Protein AF-A0A0M0JZK8-F1 (afdb_monomer_lite)

pLDDT: mean 79.36, std 15.44, range [28.55, 97.31]

Sequence (449 aa):
MNFSGQFYKYKGETHLQAVLRRIGLAFVSSPLVERERVICNETRLMEYIEAFEASEKGQASRGIVLLADELNQIGSPLDEESSNFLKAEFLDKAKRYLVFTSHVFMDVEGEAELDKNLAPKRAMPSVRGVHLARLPVCTDVETLRKTWQPKSNALTRCEVALYGGIPGLIRASLEGSFNIRHRYERGNVVIAPREAVGLLEAFVRALRTGDVSSSLFRFFMFSSAFNVGVETKLQWPVCYIAPILDCPPFFKVHAIYSFDQIVVQPLIAHAKDVSSGKAWEIVVRAGILINALDASLNSGVRGPFGIAQNLERPAGKLRVVHFTLPEEVRTIEVALERVKLALSGLGRHVLMVVSFSYGNFPELDGILWLQCGSVCRKFGYQAKMRKGYPGTQPPSELDDCFLVRGDAPSKASYQQGWKYMSRDEVKELLGFSLESLIPSQWPEAPGST

Radius of gyration: 27.03 Å; chains: 1; bounding box: 68×50×81 Å

Foldseek 3Di:
DDDDDQQADDVPGALQQSVQLVLQLVVDPDPPPPSVPRGGDLVVSLVVVVVLQVVCVVPPRQAAEAEEEASCNSPVAHDPVNLVSCCVRAPVDPSHYYHYDHLEDHDSVPPVPPPPPDDDDDDDPDPDDDDFAAADADQPLVVLCVVCVDPDSQFASLLCQQFLRRSVSSVCVVVVVDDLLVSLVVNPDDDDLVCQLVLLLVVLVLQFAQADDPSCPSVQSQWGWDCDPPGIGTAHRNNSVFVVCVPPSNCVQQVEPGSCVQAVVQSVVCSRPRPFLVSQLSLLLLLQVSQLSNVQQDPQRLGAVSQNHPDPDDGNPAHEYEEEDEQVDQDPVSVVVVVVVVVVPPDQHYWYWYAYPNPPNQAARTKIWTGHHPDTAIEGEHEGEPDEDRPDAHDPVHPAYEYDYQHYDLDDPPRPGYHYDDLVSSCSSSRPNSSSSRDPGHHDDRPPD

Organism: NCBI:txid1460289

Structure (mmCIF, N/CA/C/O backbone):
data_AF-A0A0M0JZK8-F1
#
_entry.id   AF-A0A0M0JZK8-F1
#
loop_
_atom_site.group_PDB
_atom_site.id
_atom_site.type_symbol
_atom_site.label_atom_id
_atom_site.label_alt_id
_atom_site.label_comp_id
_atom_site.label_asym_id
_atom_site.label_entity_id
_atom_site.label_seq_id
_atom_site.pdbx_PDB_ins_code
_atom_site.Cartn_x
_atom_site.Cartn_y
_atom_site.Cartn_z
_atom_site.occupancy
_atom_site.B_iso_or_equiv
_atom_site.auth_seq_id
_atom_site.auth_comp_id
_atom_site.auth_asym_id
_atom_site.auth_atom_id
_atom_site.pdbx_PDB_model_num
ATOM 1 N N . MET A 1 1 ? -25.855 5.897 28.699 1.00 45.22 1 MET A N 1
ATOM 2 C CA . MET A 1 1 ? -25.417 7.229 29.192 1.00 45.22 1 MET A CA 1
ATOM 3 C C . MET A 1 1 ? -24.500 7.839 28.145 1.00 45.22 1 MET A C 1
ATOM 5 O O . MET A 1 1 ? -23.650 7.102 27.687 1.00 45.22 1 MET A O 1
ATOM 9 N N . ASN A 1 2 ? -24.682 9.091 27.708 1.00 28.55 2 ASN A N 1
ATOM 10 C CA . ASN A 1 2 ? -23.875 9.693 26.631 1.00 28.55 2 ASN A CA 1
ATOM 11 C C . ASN A 1 2 ? -22.762 10.580 27.224 1.00 28.55 2 ASN A C 1
ATOM 13 O O . ASN A 1 2 ? -23.064 11.464 28.025 1.00 28.55 2 ASN A O 1
ATOM 17 N N . PHE A 1 3 ? -21.498 10.341 26.867 1.00 45.00 3 PHE A N 1
ATOM 18 C CA . PHE A 1 3 ? -20.334 11.005 27.469 1.00 45.00 3 PHE A CA 1
ATOM 19 C C . PHE A 1 3 ? -19.643 11.940 26.472 1.00 45.00 3 PHE A C 1
ATOM 21 O O . PHE A 1 3 ? -18.540 11.665 26.026 1.00 45.00 3 PHE A O 1
ATOM 28 N N . SER A 1 4 ? -20.248 13.082 26.148 1.00 36.25 4 SER A N 1
ATOM 29 C CA . SER A 1 4 ? -19.553 14.134 25.397 1.00 36.25 4 SER A CA 1
ATOM 30 C C . SER A 1 4 ? -18.754 15.019 26.366 1.00 36.25 4 SER A C 1
ATOM 32 O O . SER A 1 4 ? -19.314 15.903 27.019 1.00 36.25 4 SER A O 1
ATOM 34 N N . GLY A 1 5 ? -17.454 14.761 26.519 1.00 44.59 5 GLY A N 1
ATOM 35 C CA . GLY A 1 5 ? -16.547 15.606 27.303 1.00 44.59 5 GLY A CA 1
ATOM 36 C C . GLY A 1 5 ? -15.266 14.878 27.706 1.00 44.59 5 GLY A C 1
ATOM 37 O O . GLY A 1 5 ? -15.350 13.857 28.389 1.00 44.59 5 GLY A O 1
ATOM 38 N N . GLN A 1 6 ? -14.130 15.439 27.273 1.00 52.16 6 GLN A N 1
ATOM 39 C CA . GLN A 1 6 ? -12.736 14.991 27.426 1.00 52.16 6 GLN A CA 1
ATOM 40 C C . GLN A 1 6 ? -12.522 13.979 28.572 1.00 52.16 6 GLN A C 1
ATOM 42 O O . GLN A 1 6 ? -12.654 14.301 29.753 1.00 52.16 6 GLN A O 1
ATOM 47 N N . PHE A 1 7 ? -12.200 12.742 28.206 1.00 63.59 7 PHE A N 1
ATOM 48 C CA . PHE A 1 7 ? -11.999 11.584 29.067 1.00 63.59 7 PHE A CA 1
ATOM 49 C C . PHE A 1 7 ? -10.514 11.478 29.466 1.00 63.59 7 PHE A C 1
ATOM 51 O O . PHE A 1 7 ? -9.796 10.599 29.010 1.00 63.59 7 PHE A O 1
ATOM 58 N N . TYR A 1 8 ? -10.023 12.387 30.314 1.00 66.50 8 TYR A N 1
ATOM 59 C CA . TYR A 1 8 ? -8.610 12.419 30.719 1.00 66.50 8 TYR A CA 1
ATOM 60 C C . TYR A 1 8 ? -8.366 11.907 32.147 1.00 66.50 8 TYR A C 1
ATOM 62 O O . TYR A 1 8 ? -9.187 12.056 33.061 1.00 66.50 8 TYR A O 1
ATOM 70 N N . LYS A 1 9 ? -7.183 11.315 32.319 1.00 75.19 9 LYS A N 1
ATOM 71 C CA . LYS A 1 9 ? -6.598 10.860 33.584 1.00 75.19 9 LYS A CA 1
ATOM 72 C C . LYS A 1 9 ? -6.034 12.046 34.381 1.00 75.19 9 LYS A C 1
ATOM 74 O O . LYS A 1 9 ? -5.334 12.885 33.811 1.00 75.19 9 LYS A O 1
ATOM 79 N N . TYR A 1 10 ? -6.293 12.119 35.688 1.00 79.88 10 TYR A N 1
ATOM 80 C CA . TYR A 1 10 ? -5.675 13.125 36.563 1.00 79.88 10 TYR A CA 1
ATOM 81 C C . TYR A 1 10 ? -4.239 12.749 36.958 1.00 79.88 10 TYR A C 1
ATOM 83 O O . TYR A 1 10 ? -3.827 11.587 36.920 1.00 79.88 10 TYR A O 1
ATOM 91 N N . LYS A 1 11 ? -3.438 13.746 37.355 1.00 76.94 11 LYS A N 1
ATOM 92 C CA . LYS A 1 11 ? -2.054 13.518 37.795 1.00 76.94 11 LYS A CA 1
ATOM 93 C C . LYS A 1 11 ? -2.043 12.651 39.061 1.00 76.94 11 LYS A C 1
ATOM 95 O O . LYS A 1 11 ? -2.595 13.052 40.078 1.00 76.94 11 LYS A O 1
ATOM 100 N N . GLY A 1 12 ? -1.376 11.497 38.995 1.00 79.81 12 GLY A N 1
ATOM 101 C CA . GLY A 1 12 ? -1.278 10.537 40.104 1.00 79.81 12 GLY A CA 1
ATOM 102 C C . GLY A 1 12 ? -2.390 9.483 40.151 1.00 79.81 12 GLY A C 1
ATOM 103 O O . GLY A 1 12 ? -2.326 8.594 40.990 1.00 79.81 12 GLY A O 1
ATOM 104 N N . GLU A 1 13 ? -3.372 9.555 39.250 1.00 82.69 13 GLU A N 1
ATOM 105 C CA . GLU A 1 13 ? -4.428 8.546 39.101 1.00 82.69 13 GLU A CA 1
ATOM 106 C C . GLU A 1 13 ? -3.883 7.288 38.387 1.00 82.69 13 GLU A C 1
ATOM 108 O O . GLU A 1 13 ? -2.939 7.390 37.601 1.00 82.69 13 GLU A O 1
ATOM 113 N N . THR A 1 14 ? -4.444 6.097 38.615 1.00 84.50 14 THR A N 1
ATOM 114 C CA . THR A 1 14 ? -4.239 4.915 37.740 1.00 84.50 14 THR A CA 1
ATOM 115 C C . THR A 1 14 ? -5.230 4.931 36.565 1.00 84.50 14 THR A C 1
ATOM 117 O O . THR A 1 14 ? -6.126 5.775 36.535 1.00 84.50 14 THR A O 1
ATOM 120 N N . HIS A 1 15 ? -5.102 4.061 35.550 1.00 81.94 15 HIS A N 1
ATOM 121 C CA . HIS A 1 15 ? -6.149 4.005 34.511 1.00 81.94 15 HIS A CA 1
ATOM 122 C C . HIS A 1 15 ? -7.471 3.497 35.095 1.00 81.94 15 HIS A C 1
ATOM 124 O O . HIS A 1 15 ? -8.512 4.093 34.814 1.00 81.94 15 HIS A O 1
ATOM 130 N N . LEU A 1 16 ? -7.426 2.493 35.982 1.00 85.88 16 LEU A N 1
ATOM 131 C CA . LEU A 1 16 ? -8.628 1.945 36.611 1.00 85.88 16 LEU A CA 1
ATOM 132 C C . LEU A 1 16 ? -9.360 3.018 37.421 1.00 85.88 16 LEU A C 1
ATOM 134 O O . LEU A 1 16 ? -10.568 3.181 37.282 1.00 85.88 16 LEU A O 1
ATOM 138 N N . GLN A 1 17 ? -8.635 3.810 38.214 1.00 86.56 17 GLN A N 1
ATOM 139 C CA . GLN A 1 17 ? -9.231 4.915 38.968 1.00 86.56 17 GLN A CA 1
ATOM 140 C C . GLN A 1 17 ? -9.914 5.937 38.046 1.00 86.56 17 GLN A C 1
ATOM 142 O O . GLN A 1 17 ? -11.035 6.355 38.339 1.00 86.56 17 GLN A O 1
ATOM 147 N N . ALA A 1 18 ? -9.304 6.267 36.902 1.00 82.88 18 ALA A N 1
ATOM 148 C CA . ALA A 1 18 ? -9.900 7.170 35.916 1.00 82.88 18 ALA A CA 1
ATOM 149 C C . ALA A 1 18 ? -11.181 6.590 35.291 1.00 82.88 18 ALA A C 1
ATOM 151 O O . ALA A 1 18 ? -12.174 7.310 35.142 1.00 82.88 18 ALA A O 1
ATOM 152 N N . VAL A 1 19 ? -11.186 5.288 34.971 1.00 85.12 19 VAL A N 1
ATOM 153 C CA . VAL A 1 19 ? -12.375 4.560 34.493 1.00 85.12 19 VAL A CA 1
ATOM 154 C C . VAL A 1 19 ? -13.480 4.599 35.552 1.00 85.12 19 VAL A C 1
ATOM 156 O O . VAL A 1 19 ? -14.581 5.080 35.275 1.00 85.12 19 VAL A O 1
ATOM 159 N N . LEU A 1 20 ? -13.184 4.158 36.778 1.00 88.00 20 LEU A N 1
ATOM 160 C CA . LEU A 1 20 ? -14.137 4.084 37.888 1.00 88.00 20 LEU A CA 1
ATOM 161 C C . LEU A 1 20 ? -14.731 5.453 38.218 1.00 88.00 20 LEU A C 1
ATOM 163 O O . LEU A 1 20 ? -15.950 5.590 38.316 1.00 88.00 20 LEU A O 1
ATOM 167 N N . ARG A 1 21 ? -13.891 6.489 38.335 1.00 83.56 21 ARG A N 1
ATOM 168 C CA . ARG A 1 21 ? -14.334 7.868 38.568 1.00 83.56 21 ARG A CA 1
ATOM 169 C C . ARG A 1 21 ? -15.311 8.320 37.493 1.00 83.56 21 ARG A C 1
ATOM 171 O O . ARG A 1 21 ? -16.321 8.943 37.817 1.00 83.56 21 ARG A O 1
ATOM 178 N N . ARG A 1 22 ? -15.042 8.025 36.218 1.00 78.19 22 ARG A N 1
ATOM 179 C CA . ARG A 1 22 ? -15.915 8.467 35.126 1.00 78.19 22 ARG A CA 1
ATOM 180 C C . ARG A 1 22 ? -17.259 7.753 35.130 1.00 78.19 22 ARG A C 1
ATOM 182 O O . ARG A 1 22 ? -18.277 8.419 34.941 1.00 78.19 22 ARG A O 1
ATOM 189 N N . ILE A 1 23 ? -17.267 6.442 35.367 1.00 82.50 23 ILE A N 1
ATOM 190 C CA . ILE A 1 23 ? -18.515 5.687 35.492 1.00 82.50 23 ILE A CA 1
ATOM 191 C C . ILE A 1 23 ? -19.296 6.210 36.706 1.00 82.50 23 ILE A C 1
ATOM 193 O O . ILE A 1 23 ? -20.467 6.553 36.575 1.00 82.50 23 ILE A O 1
ATOM 19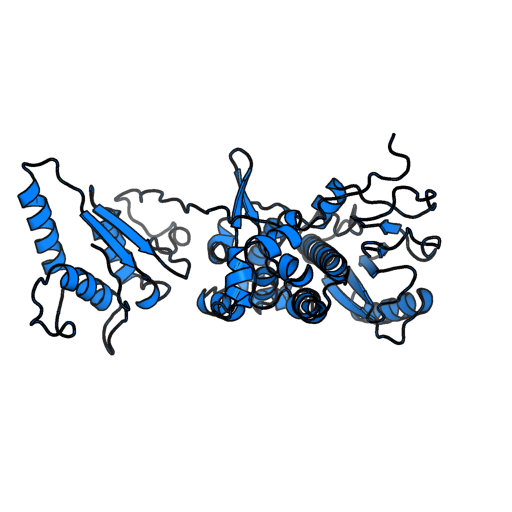7 N N . GLY A 1 24 ? -18.632 6.378 37.854 1.00 79.69 24 GLY A N 1
ATOM 198 C CA . GLY A 1 24 ? -19.226 6.934 39.070 1.00 79.69 24 GLY A CA 1
ATOM 199 C C . GLY A 1 24 ? -19.838 8.322 38.862 1.00 79.69 24 GLY A C 1
ATOM 200 O O . GLY A 1 24 ? -20.967 8.561 39.282 1.00 79.69 24 GLY A O 1
ATOM 201 N N . LEU A 1 25 ? -19.153 9.218 38.142 1.00 76.69 25 LEU A N 1
ATOM 202 C CA . LEU A 1 25 ? -19.659 10.554 37.790 1.00 76.69 25 LEU A CA 1
ATOM 203 C C . LEU A 1 25 ? -20.981 10.519 37.013 1.00 76.69 25 LEU A C 1
ATOM 205 O O . LEU A 1 25 ? -21.751 11.471 37.104 1.00 76.69 25 LEU A O 1
ATOM 209 N N . ALA A 1 26 ? -21.263 9.451 36.264 1.00 72.69 26 ALA A N 1
ATOM 210 C CA . ALA A 1 26 ? -22.517 9.317 35.528 1.00 72.69 26 ALA A CA 1
ATOM 211 C C . ALA A 1 26 ? -23.730 9.072 36.442 1.00 72.69 26 ALA A C 1
ATOM 213 O O . ALA A 1 26 ? -24.864 9.323 36.037 1.00 72.69 26 ALA A O 1
ATOM 214 N N . PHE A 1 27 ? -23.489 8.619 37.674 1.00 72.62 27 PHE A N 1
ATOM 215 C CA . PHE A 1 27 ? -24.512 8.382 38.693 1.00 72.62 27 PHE A CA 1
ATOM 216 C C . PHE A 1 27 ? -24.682 9.558 39.665 1.00 72.62 27 PHE A C 1
ATOM 218 O O . PHE A 1 27 ? -25.606 9.563 40.477 1.00 72.62 27 PHE A O 1
ATOM 225 N N . VAL A 1 28 ? -23.817 10.575 39.595 1.00 70.62 28 VAL A N 1
ATOM 226 C CA . VAL A 1 28 ? -23.897 11.753 40.466 1.00 70.62 28 VAL A CA 1
ATOM 227 C C . VAL A 1 28 ? -24.731 12.836 39.780 1.00 70.62 28 VAL A C 1
ATOM 229 O O . VAL A 1 28 ? -24.235 13.611 38.968 1.00 70.62 28 VAL A O 1
ATOM 232 N N . SER A 1 29 ? -26.012 12.924 40.137 1.00 57.84 29 SER A N 1
ATOM 233 C CA . SER A 1 29 ? -26.971 13.894 39.577 1.00 57.84 29 SER A CA 1
ATOM 234 C C . SER A 1 29 ? -26.755 15.349 40.025 1.00 57.84 29 SER A C 1
ATOM 236 O O . SER A 1 29 ? -27.529 16.226 39.645 1.00 57.84 29 SER A O 1
ATOM 238 N N . SER A 1 30 ? -25.760 15.627 40.875 1.00 55.44 30 SER A N 1
ATOM 239 C CA . SER A 1 30 ? -25.646 16.919 41.557 1.00 55.44 30 SER A CA 1
ATOM 240 C C . SER A 1 30 ? -24.663 17.875 40.868 1.00 55.44 30 SER A C 1
ATOM 242 O O . SER A 1 30 ? -23.483 17.539 40.742 1.00 55.44 30 SER A O 1
ATOM 244 N N . PRO A 1 31 ? -25.090 19.101 40.504 1.00 52.25 31 PRO A N 1
ATOM 245 C CA . PRO A 1 31 ? -24.206 20.142 39.974 1.00 52.25 31 PRO A CA 1
ATOM 246 C C . PRO A 1 31 ? -23.226 20.715 41.017 1.00 52.25 31 PRO A C 1
ATOM 248 O O . PRO A 1 31 ? -22.371 21.518 40.657 1.00 52.25 31 PRO A O 1
ATOM 251 N N . LEU A 1 32 ? -23.343 20.320 42.293 1.00 50.84 32 LEU A N 1
ATOM 252 C CA . LEU A 1 32 ? -22.551 20.849 43.413 1.00 50.84 32 LEU A CA 1
ATOM 253 C C . LEU A 1 32 ? -21.330 20.000 43.781 1.00 50.84 32 LEU A C 1
ATOM 255 O O . LEU A 1 32 ? -20.497 20.442 44.569 1.00 50.84 32 LEU A O 1
ATOM 259 N N . VAL A 1 33 ? -21.210 18.785 43.243 1.00 54.84 33 VAL A N 1
ATOM 260 C CA . VAL A 1 33 ? -19.978 18.015 43.412 1.00 54.84 33 VAL A CA 1
ATOM 261 C C . VAL A 1 33 ? -19.000 18.548 42.379 1.00 54.84 33 VAL A C 1
ATOM 263 O O . VAL A 1 33 ? -19.221 18.377 41.179 1.00 54.84 33 VAL A O 1
ATOM 266 N N . GLU A 1 34 ? -17.934 19.214 42.835 1.00 55.66 34 GLU A N 1
ATOM 267 C CA . GLU A 1 34 ? -16.762 19.470 41.996 1.00 55.66 34 GLU A CA 1
ATOM 268 C C . GLU A 1 34 ? -16.437 18.149 41.293 1.00 55.66 34 GLU A C 1
ATOM 270 O O . GLU A 1 34 ? -16.088 17.166 41.949 1.00 55.66 34 GLU A O 1
ATOM 275 N N . ARG A 1 35 ? -16.620 18.095 39.965 1.00 56.94 35 ARG A N 1
ATOM 276 C CA . ARG A 1 35 ? -16.458 16.869 39.154 1.00 56.94 35 ARG A CA 1
ATOM 277 C C . ARG A 1 35 ? -15.088 16.200 39.364 1.00 56.94 35 ARG A C 1
ATOM 279 O O . ARG A 1 35 ? -14.911 15.030 39.042 1.00 56.94 35 ARG A O 1
ATOM 286 N N . GLU A 1 36 ? -14.154 16.947 39.939 1.00 55.34 36 GLU A N 1
ATOM 287 C CA . GLU A 1 36 ? -12.785 16.592 40.289 1.00 55.34 36 GLU A CA 1
ATOM 288 C C . GLU A 1 36 ? -12.649 15.798 41.608 1.00 55.34 36 GLU A C 1
ATOM 290 O O . GLU A 1 36 ? -11.583 15.247 41.860 1.00 55.34 36 GLU A O 1
ATOM 295 N N . ARG A 1 37 ? -13.700 15.678 42.440 1.00 60.38 37 ARG A N 1
ATOM 296 C CA . ARG A 1 37 ? -13.640 15.023 43.770 1.00 60.38 37 ARG A CA 1
ATOM 297 C C . ARG A 1 37 ? -14.379 13.690 43.897 1.00 60.38 37 ARG A C 1
ATOM 299 O O . ARG A 1 37 ? -14.467 13.147 44.999 1.00 60.38 37 ARG A O 1
ATOM 306 N N . VAL A 1 38 ? -14.930 13.145 42.813 1.00 65.75 38 VAL A N 1
ATOM 307 C CA . VAL A 1 38 ? -15.595 11.834 42.879 1.00 65.75 38 VAL A CA 1
ATOM 308 C C . VAL A 1 38 ? -14.542 10.737 43.008 1.00 65.75 38 VAL A C 1
ATOM 310 O O . VAL A 1 38 ? -13.909 10.348 42.032 1.00 65.75 38 VAL A O 1
ATOM 313 N N . ILE A 1 39 ? -14.367 10.232 44.229 1.00 70.12 39 ILE A N 1
ATOM 314 C CA . ILE A 1 39 ? -13.590 9.022 44.499 1.00 70.12 39 ILE A CA 1
ATOM 315 C C . ILE A 1 39 ? -14.549 7.841 44.391 1.00 70.12 39 ILE A C 1
ATOM 317 O O . ILE A 1 39 ? -15.438 7.664 45.225 1.00 70.12 39 ILE A O 1
ATOM 321 N N . CYS A 1 40 ? -14.374 7.045 43.342 1.00 76.56 40 CYS A N 1
ATOM 322 C CA . CYS A 1 40 ? -15.145 5.836 43.108 1.00 76.56 40 CYS A CA 1
ATOM 323 C C . CYS A 1 40 ? -14.206 4.635 43.234 1.00 76.56 40 CYS A C 1
ATOM 325 O O . CYS A 1 40 ? -13.173 4.595 42.568 1.00 76.56 40 CYS A O 1
ATOM 327 N N . ASN A 1 41 ? -14.540 3.691 44.113 1.00 83.81 41 ASN A N 1
ATOM 328 C CA . ASN A 1 41 ? -13.868 2.397 44.166 1.00 83.81 41 ASN A CA 1
ATOM 329 C C . ASN A 1 41 ? -14.749 1.343 43.485 1.00 83.81 41 ASN A C 1
ATOM 331 O O . ASN A 1 41 ? -15.968 1.503 43.400 1.00 83.81 41 ASN A O 1
ATOM 335 N N . GLU A 1 42 ? -14.112 0.288 42.990 1.00 86.88 42 GLU A N 1
ATOM 336 C CA . GLU A 1 42 ? -14.764 -0.777 42.229 1.00 86.88 42 GLU A CA 1
ATOM 337 C C . GLU A 1 42 ? -15.937 -1.393 42.994 1.00 86.88 42 GLU A C 1
ATOM 339 O O . GLU A 1 42 ? -17.054 -1.426 42.486 1.00 86.88 42 GLU A O 1
ATOM 344 N N . THR A 1 43 ? -15.716 -1.779 44.253 1.00 85.75 43 THR A N 1
ATOM 345 C CA . THR A 1 43 ? -16.731 -2.430 45.090 1.00 85.75 43 THR A CA 1
ATOM 346 C C . THR A 1 43 ? -18.010 -1.604 45.199 1.00 85.75 43 THR A C 1
ATOM 348 O O . THR A 1 43 ? -19.088 -2.116 44.915 1.00 85.75 43 THR A O 1
ATOM 351 N N . ARG A 1 44 ? -17.915 -0.308 45.531 1.00 82.31 44 ARG A N 1
ATOM 352 C CA . ARG A 1 44 ? -19.102 0.554 45.661 1.00 82.31 44 ARG A CA 1
ATOM 353 C C . ARG A 1 44 ? -19.808 0.782 44.336 1.00 82.31 44 ARG A C 1
ATOM 355 O O . ARG A 1 44 ? -21.032 0.895 44.312 1.00 82.31 44 ARG A O 1
ATOM 362 N N . LEU A 1 45 ? -19.051 0.904 43.246 1.00 85.88 45 LEU A N 1
ATOM 363 C CA . LEU A 1 45 ? -19.639 1.060 41.924 1.00 85.88 45 LEU A CA 1
ATOM 364 C C . LEU A 1 45 ? -20.471 -0.172 41.564 1.00 85.88 45 LEU A C 1
ATOM 366 O O . LEU A 1 45 ? -21.607 -0.034 41.111 1.00 85.88 45 LEU A O 1
ATOM 370 N N . MET A 1 46 ? -19.923 -1.361 41.816 1.00 87.62 46 MET A N 1
ATOM 371 C CA . MET A 1 46 ? -20.607 -2.609 41.508 1.00 87.62 46 MET A CA 1
ATOM 372 C C . MET A 1 46 ? -21.806 -2.855 42.415 1.00 87.62 46 MET A C 1
ATOM 374 O O . MET A 1 46 ? -22.863 -3.197 41.897 1.00 87.62 46 MET A O 1
ATOM 378 N N . GLU A 1 47 ? -21.702 -2.574 43.716 1.00 86.25 47 GLU A N 1
ATOM 379 C CA . GLU A 1 47 ? -22.844 -2.611 44.642 1.00 86.25 47 GLU A CA 1
ATOM 380 C C . GLU A 1 47 ? -24.005 -1.739 44.143 1.00 86.25 47 GLU A C 1
ATOM 382 O O . GLU A 1 47 ? -25.162 -2.155 44.178 1.00 86.25 47 GLU A O 1
ATOM 387 N N . TYR A 1 48 ? -23.706 -0.539 43.635 1.00 82.94 48 TYR A N 1
ATOM 388 C CA . TYR A 1 48 ? -24.722 0.372 43.111 1.00 82.94 48 TYR A CA 1
ATOM 389 C C . TYR A 1 48 ? -25.374 -0.158 41.827 1.00 82.94 48 TYR A C 1
ATOM 391 O O . TYR A 1 48 ? -26.600 -0.151 41.697 1.00 82.94 48 TYR A O 1
ATOM 399 N N . ILE A 1 49 ? -24.560 -0.631 40.880 1.00 83.94 49 ILE A N 1
ATOM 400 C CA . ILE A 1 49 ? -25.026 -1.210 39.614 1.00 83.94 49 ILE A CA 1
ATOM 401 C C . ILE A 1 49 ? -25.889 -2.450 39.883 1.00 83.94 49 ILE A C 1
ATOM 403 O O . ILE A 1 49 ? -26.973 -2.579 39.321 1.00 83.94 49 ILE A O 1
ATOM 407 N N . GLU A 1 50 ? -25.459 -3.333 40.781 1.00 85.25 50 GLU A N 1
ATOM 408 C CA . GLU A 1 50 ? -26.180 -4.560 41.133 1.00 85.25 50 GLU A CA 1
ATOM 409 C C . GLU A 1 50 ? -27.473 -4.271 41.905 1.00 85.25 50 GLU A C 1
ATOM 411 O O . GLU A 1 50 ? -28.496 -4.916 41.662 1.00 85.25 50 GLU A O 1
ATOM 416 N N . ALA A 1 51 ? -27.478 -3.262 42.783 1.00 82.56 51 ALA A N 1
ATOM 417 C CA . ALA A 1 51 ? -28.696 -2.792 43.440 1.00 82.56 51 ALA A CA 1
ATOM 418 C C . ALA A 1 51 ? -29.713 -2.234 42.429 1.00 82.56 51 ALA A C 1
ATOM 420 O O . ALA A 1 51 ? -30.913 -2.486 42.561 1.00 82.56 51 ALA A O 1
ATOM 421 N N . PHE A 1 52 ? -29.243 -1.523 41.398 1.00 78.88 52 PHE A N 1
ATOM 422 C CA . PHE A 1 52 ? -30.080 -1.039 40.299 1.00 78.88 52 PHE A CA 1
ATOM 423 C C . PHE A 1 52 ? -30.646 -2.195 39.453 1.00 78.88 52 PHE A C 1
ATOM 425 O O . PHE A 1 52 ? -31.834 -2.219 39.145 1.00 78.88 52 PHE A O 1
ATOM 432 N N . GLU A 1 53 ? -29.840 -3.210 39.137 1.00 78.31 53 GLU A N 1
ATOM 433 C CA . GLU A 1 53 ? -30.319 -4.417 38.443 1.00 78.31 53 GLU A CA 1
ATOM 434 C C . GLU A 1 53 ? -31.352 -5.193 39.271 1.00 78.31 53 GLU A C 1
ATOM 436 O O . GLU A 1 53 ? -32.308 -5.751 38.727 1.00 78.31 53 GLU A O 1
ATOM 441 N N . ALA A 1 54 ? -31.164 -5.246 40.593 1.00 78.12 54 ALA A N 1
ATOM 442 C CA . ALA A 1 54 ? -32.065 -5.932 41.507 1.00 78.12 54 ALA A CA 1
ATOM 443 C C . ALA A 1 54 ? -33.410 -5.210 41.676 1.00 78.12 54 ALA A C 1
ATOM 445 O O . ALA A 1 54 ? -34.434 -5.888 41.787 1.00 78.12 54 ALA A O 1
ATOM 446 N N . SER A 1 55 ? -33.430 -3.872 41.671 1.00 73.25 55 SER A N 1
ATOM 447 C CA . SER A 1 55 ? -34.660 -3.076 41.800 1.00 73.25 55 SER A CA 1
ATOM 448 C C . SER A 1 55 ? -35.545 -3.132 40.547 1.00 73.25 55 SER A C 1
ATOM 450 O O . SER A 1 55 ? -36.766 -3.027 40.649 1.00 73.25 55 SER A O 1
ATOM 452 N N . GLU A 1 56 ? -34.957 -3.404 39.381 1.00 66.44 56 GLU A N 1
ATOM 453 C CA . GLU A 1 56 ? -35.660 -3.566 38.101 1.00 66.44 56 GLU A CA 1
ATOM 454 C C . GLU A 1 56 ? -36.236 -4.981 37.878 1.00 66.44 56 GLU A C 1
ATOM 456 O O . GLU A 1 56 ? -36.933 -5.198 36.890 1.00 66.44 56 GLU A O 1
ATOM 461 N N . LYS A 1 57 ? -36.015 -5.959 38.777 1.00 54.81 57 LYS A N 1
ATOM 462 C CA . LYS A 1 57 ? -36.400 -7.386 38.598 1.00 54.81 57 LYS A CA 1
ATOM 463 C C . LYS A 1 57 ? -37.901 -7.669 38.360 1.00 54.81 57 LYS A C 1
ATOM 465 O O . LYS A 1 57 ? -38.241 -8.807 38.044 1.00 54.81 57 LYS A O 1
ATOM 470 N N . GLY A 1 58 ? -38.787 -6.676 38.488 1.00 53.03 58 GLY A N 1
ATOM 471 C CA . GLY A 1 58 ? -40.230 -6.779 38.205 1.00 53.03 58 GLY A CA 1
ATOM 472 C C . GLY A 1 58 ? -40.683 -6.216 36.848 1.00 53.03 58 GLY A C 1
ATOM 473 O O . GLY A 1 58 ? -41.800 -6.492 36.416 1.00 53.03 58 GLY A O 1
ATOM 474 N N . GLN A 1 59 ? -39.834 -5.456 36.155 1.00 53.25 59 GLN A N 1
ATOM 475 C CA . GLN A 1 59 ? -40.024 -5.048 34.759 1.00 53.25 59 GLN A CA 1
ATOM 476 C C . GLN A 1 59 ? -39.005 -5.823 33.913 1.00 53.25 59 GLN A C 1
ATOM 478 O O . GLN A 1 59 ? -37.994 -6.277 34.437 1.00 53.25 59 GLN A O 1
ATOM 483 N N . ALA A 1 60 ? -39.272 -6.080 32.629 1.00 56.16 60 ALA A N 1
ATOM 484 C CA . ALA A 1 60 ? -38.345 -6.831 31.775 1.00 56.16 60 ALA A CA 1
ATOM 485 C C . ALA A 1 60 ? -36.941 -6.207 31.865 1.00 56.16 60 ALA A C 1
ATOM 487 O O . ALA A 1 60 ? -36.742 -5.128 31.312 1.00 56.16 60 ALA A O 1
ATOM 488 N N . SER A 1 61 ? -36.025 -6.837 32.623 1.00 59.16 61 SER A N 1
ATOM 489 C CA . SER A 1 61 ? -34.843 -6.130 33.129 1.00 59.16 61 SER A CA 1
ATOM 490 C C . SER A 1 61 ? -34.067 -5.539 31.960 1.00 59.16 61 SER A C 1
ATOM 492 O O . SER A 1 61 ? -33.574 -6.264 31.085 1.00 59.16 61 SER A O 1
ATOM 494 N N . ARG A 1 62 ? -34.041 -4.209 31.902 1.00 68.81 62 ARG A N 1
ATOM 495 C CA . ARG A 1 62 ? -33.383 -3.483 30.826 1.00 68.81 62 ARG A CA 1
ATOM 496 C C . ARG A 1 62 ? -31.890 -3.630 31.080 1.00 68.81 62 ARG A C 1
ATOM 498 O O . ARG A 1 62 ? -31.419 -3.338 32.172 1.00 68.81 62 ARG A O 1
ATOM 505 N N . GLY A 1 63 ? -31.163 -4.199 30.123 1.00 77.94 63 GLY A N 1
ATOM 506 C CA . GLY A 1 63 ? -29.724 -4.389 30.282 1.00 77.94 63 GLY A CA 1
ATOM 507 C C . GLY A 1 63 ? -28.995 -3.066 30.526 1.00 77.94 63 GLY A C 1
ATOM 508 O O . GLY A 1 63 ? -29.468 -2.002 30.123 1.00 77.94 63 GLY A O 1
ATOM 509 N N . ILE A 1 64 ? -27.837 -3.132 31.174 1.00 83.50 64 ILE A N 1
ATOM 510 C CA . ILE A 1 64 ? -26.996 -1.968 31.444 1.00 83.50 64 ILE A CA 1
ATOM 511 C C . ILE A 1 64 ? -26.033 -1.777 30.281 1.00 83.50 64 ILE A C 1
ATOM 513 O O . ILE A 1 64 ? -25.294 -2.686 29.918 1.00 83.50 64 ILE A O 1
ATOM 517 N N . VAL A 1 65 ? -26.028 -0.577 29.703 1.00 84.06 65 VAL A N 1
ATOM 518 C CA . VAL A 1 65 ? -25.128 -0.218 28.605 1.00 84.06 65 VAL A CA 1
ATOM 519 C C . VAL A 1 65 ? -24.203 0.909 29.054 1.00 84.06 65 VAL A C 1
ATOM 521 O O . VAL A 1 65 ? -24.639 2.052 29.239 1.00 84.06 65 VAL A O 1
ATOM 524 N N . LEU A 1 66 ? -22.917 0.593 29.191 1.00 86.12 66 LEU A N 1
ATOM 525 C CA . LEU A 1 66 ? -21.851 1.572 29.346 1.00 86.12 66 LEU A CA 1
ATOM 526 C C . LEU A 1 66 ? -21.453 2.070 27.955 1.00 86.12 66 LEU A C 1
ATOM 528 O O . LEU A 1 66 ? -20.930 1.302 27.154 1.00 86.12 66 LEU A O 1
ATOM 532 N N . LEU A 1 67 ? -21.721 3.345 27.658 1.00 82.62 67 LEU A N 1
ATOM 533 C CA . LEU A 1 67 ? -21.176 4.001 26.466 1.00 82.62 67 LEU A CA 1
ATOM 534 C C . LEU A 1 67 ? -19.909 4.750 26.890 1.00 82.62 67 LEU A C 1
ATOM 536 O O . LEU A 1 67 ? -19.965 5.461 27.882 1.00 82.62 67 LEU A O 1
ATOM 540 N N . ALA A 1 68 ? -18.794 4.635 26.182 1.00 79.06 68 ALA A N 1
ATOM 541 C CA . ALA A 1 68 ? -17.577 5.393 26.475 1.00 79.06 68 ALA A CA 1
ATOM 542 C C . ALA A 1 68 ? -17.050 6.059 25.201 1.00 79.06 68 ALA A C 1
ATOM 544 O O . ALA A 1 68 ? -16.641 5.383 24.264 1.00 79.06 68 ALA A O 1
ATOM 545 N N . ASP A 1 69 ? -17.071 7.386 25.150 1.00 74.12 69 ASP A N 1
ATOM 546 C CA . ASP A 1 69 ? -16.525 8.123 24.010 1.00 74.12 69 ASP A CA 1
ATOM 547 C C . ASP A 1 69 ? -15.010 8.320 24.188 1.00 74.12 69 ASP A C 1
ATOM 549 O O . ASP A 1 69 ? -14.558 8.716 25.264 1.00 74.12 69 ASP A O 1
ATOM 553 N N . GLU A 1 70 ? -14.235 8.020 23.146 1.00 73.19 70 GLU A N 1
ATOM 554 C CA . GLU A 1 70 ? -12.777 8.161 23.064 1.00 73.19 70 GLU A CA 1
ATOM 555 C C . GLU A 1 70 ? -12.007 7.510 24.224 1.00 73.19 70 GLU A C 1
ATOM 557 O O . GLU A 1 70 ? -11.116 8.111 24.828 1.00 73.19 70 GLU A O 1
ATOM 562 N N . LEU A 1 71 ? -12.315 6.245 24.521 1.00 76.38 71 LEU A N 1
ATOM 563 C CA . LEU A 1 71 ? -11.767 5.513 25.672 1.00 76.38 71 LEU A CA 1
ATOM 564 C C . LEU A 1 71 ? -10.215 5.451 25.684 1.00 76.38 71 LEU A C 1
ATOM 566 O O . LEU A 1 71 ? -9.598 5.354 26.744 1.00 76.38 71 LEU A O 1
ATOM 570 N N . ASN A 1 72 ? -9.567 5.646 24.531 1.00 68.81 72 ASN A N 1
ATOM 571 C CA . ASN A 1 72 ? -8.111 5.778 24.404 1.00 68.81 72 ASN A CA 1
ATOM 572 C C . ASN A 1 72 ? -7.498 7.021 25.064 1.00 68.81 72 ASN A C 1
ATOM 574 O O . ASN A 1 72 ? -6.276 7.101 25.175 1.00 68.81 72 ASN A O 1
ATOM 578 N N . GLN A 1 73 ? -8.299 8.013 25.460 1.00 72.00 73 GLN A N 1
ATOM 579 C CA . GLN A 1 73 ? -7.797 9.185 26.180 1.00 72.00 73 GLN A CA 1
ATOM 580 C C . GLN A 1 73 ? -7.338 8.852 27.616 1.00 72.00 73 GLN A C 1
ATOM 582 O O . GLN A 1 73 ? -6.539 9.597 28.185 1.00 72.00 73 GLN A O 1
ATOM 587 N N . ILE A 1 74 ? -7.781 7.722 28.184 1.00 68.38 74 ILE A N 1
ATOM 588 C CA . ILE A 1 74 ? -7.301 7.211 29.482 1.00 68.38 74 ILE A CA 1
ATOM 589 C C . ILE A 1 74 ? -5.898 6.609 29.348 1.00 68.38 74 ILE A C 1
ATOM 591 O O . ILE A 1 74 ? -5.061 6.766 30.236 1.00 68.38 74 ILE A O 1
ATOM 595 N N . GLY A 1 75 ? -5.664 5.923 28.231 1.00 64.44 75 GLY A N 1
ATOM 596 C CA . GLY A 1 75 ? -4.449 5.193 27.901 1.00 64.44 75 GLY A CA 1
ATOM 597 C C . GLY A 1 75 ? -4.694 4.320 26.670 1.00 64.44 75 GLY A C 1
ATOM 598 O O . GLY A 1 75 ? -5.786 3.781 26.500 1.00 64.44 75 GLY A O 1
ATOM 599 N N . SER A 1 76 ? -3.693 4.206 25.793 1.00 58.94 76 SER A N 1
ATOM 600 C CA . SER A 1 76 ? -3.732 3.300 24.641 1.00 58.94 76 SER A CA 1
ATOM 601 C C . SER A 1 76 ? -2.411 2.535 24.501 1.00 58.94 76 SER A C 1
ATOM 603 O O . SER A 1 76 ? -1.397 3.166 24.187 1.00 58.94 76 SER A O 1
ATOM 605 N N . PRO A 1 77 ? -2.409 1.199 24.661 1.00 62.03 77 PRO A N 1
ATOM 606 C CA . PRO A 1 77 ? -3.548 0.384 25.101 1.00 62.03 77 PRO A CA 1
ATOM 607 C C . PRO A 1 77 ? -3.995 0.742 26.534 1.00 62.03 77 PRO A C 1
ATOM 609 O O . PRO A 1 77 ? -3.249 1.379 27.283 1.00 62.03 77 PRO A O 1
ATOM 612 N N . LEU A 1 78 ? -5.221 0.354 26.906 1.00 69.25 78 LEU A N 1
ATOM 613 C CA . LEU A 1 78 ? -5.630 0.323 28.316 1.00 69.25 78 LEU A CA 1
ATOM 614 C C . LEU A 1 78 ? -4.668 -0.588 29.088 1.00 69.25 78 LEU A C 1
ATOM 616 O O . LEU A 1 78 ? -4.137 -1.545 28.522 1.00 69.25 78 LEU A O 1
ATOM 620 N N . ASP A 1 79 ? -4.436 -0.294 30.369 1.00 74.56 79 ASP A N 1
ATOM 621 C CA . ASP A 1 79 ? -3.654 -1.228 31.180 1.00 74.56 79 ASP A CA 1
ATOM 622 C C . ASP A 1 79 ? -4.460 -2.505 31.458 1.00 74.56 79 ASP A C 1
ATOM 624 O O . ASP A 1 79 ? -5.688 -2.545 31.322 1.00 74.56 79 ASP A O 1
ATOM 628 N N . GLU A 1 80 ? -3.740 -3.568 31.809 1.00 76.31 80 GLU A N 1
ATOM 629 C CA . GLU A 1 80 ? -4.315 -4.892 32.043 1.00 76.31 80 GLU A CA 1
ATOM 630 C C . GLU A 1 80 ? -5.408 -4.857 33.121 1.00 76.31 80 GLU A C 1
ATOM 632 O O . GLU A 1 80 ? -6.465 -5.460 32.954 1.00 76.31 80 GLU A O 1
ATOM 637 N N . GLU A 1 81 ? -5.190 -4.086 34.189 1.00 82.12 81 GLU A N 1
ATOM 638 C CA . GLU A 1 81 ? -6.135 -3.928 35.295 1.00 82.12 81 GLU A CA 1
ATOM 639 C C . GLU A 1 81 ? -7.465 -3.309 34.825 1.00 82.12 81 GLU A C 1
ATOM 641 O O . GLU A 1 81 ? -8.535 -3.868 35.072 1.00 82.12 81 GLU A O 1
ATOM 646 N N . SER A 1 82 ? -7.419 -2.209 34.065 1.00 82.81 82 SER A N 1
ATOM 647 C CA . SER A 1 82 ? -8.625 -1.560 33.530 1.00 82.81 82 SER A CA 1
ATOM 648 C C . SER A 1 82 ? -9.336 -2.417 32.487 1.00 82.81 82 SER A C 1
ATOM 650 O O . SER A 1 82 ? -10.567 -2.451 32.444 1.00 82.81 82 SER A O 1
ATOM 652 N N . SER A 1 83 ? -8.567 -3.101 31.635 1.00 78.50 83 SER A N 1
ATOM 653 C CA . SER A 1 83 ? -9.097 -4.035 30.639 1.00 78.50 83 SER A CA 1
ATOM 654 C C . SER A 1 83 ? -9.844 -5.183 31.323 1.00 78.50 83 SER A C 1
ATOM 656 O O . SER A 1 83 ? -10.989 -5.465 30.967 1.00 78.50 83 SER A O 1
ATOM 658 N N . ASN A 1 84 ? -9.252 -5.790 32.354 1.00 81.94 84 ASN A N 1
ATOM 659 C CA . ASN A 1 84 ? -9.864 -6.884 33.104 1.00 81.94 84 ASN A CA 1
ATOM 660 C C . ASN A 1 84 ? -11.120 -6.443 33.862 1.00 81.94 84 ASN A C 1
ATOM 662 O O . ASN A 1 84 ? -12.117 -7.162 33.825 1.00 81.94 84 ASN A O 1
ATOM 666 N N . PHE A 1 85 ? -11.120 -5.250 34.464 1.00 87.44 85 PHE A N 1
ATOM 667 C CA . PHE A 1 85 ? -12.320 -4.680 35.082 1.00 87.44 85 PHE A CA 1
ATOM 668 C C . PHE A 1 85 ? -13.465 -4.522 34.065 1.00 87.44 85 PHE A C 1
ATOM 670 O O . PHE A 1 85 ? -14.565 -5.032 34.280 1.00 87.44 85 PHE A O 1
ATOM 677 N N . LEU A 1 86 ? -13.217 -3.870 32.920 1.00 86.62 86 LEU A N 1
ATOM 678 C CA . LEU A 1 86 ? -14.243 -3.660 31.890 1.00 86.62 86 LEU A CA 1
ATOM 679 C C . LEU A 1 86 ? -14.782 -4.984 31.324 1.00 86.62 86 LEU A C 1
ATOM 681 O O . LEU A 1 86 ? -15.984 -5.089 31.063 1.00 86.62 86 LEU A O 1
ATOM 685 N N . LYS A 1 87 ? -13.923 -6.002 31.172 1.00 80.31 87 LYS A N 1
ATOM 686 C CA . LYS A 1 87 ? -14.347 -7.357 30.790 1.00 80.31 87 LYS A CA 1
ATOM 687 C C . LYS A 1 87 ? -15.267 -7.970 31.834 1.00 80.31 87 LYS A C 1
ATOM 689 O O . LYS A 1 87 ? -16.431 -8.238 31.540 1.00 80.31 87 LYS A O 1
ATOM 694 N N . ALA A 1 88 ? -14.745 -8.153 33.044 1.00 84.12 88 ALA A N 1
ATOM 695 C CA . ALA A 1 88 ? -15.410 -8.895 34.103 1.00 84.12 88 ALA A CA 1
ATOM 696 C C . ALA A 1 88 ? -16.755 -8.258 34.472 1.00 84.12 88 ALA A C 1
ATOM 698 O O . ALA A 1 88 ? -17.749 -8.959 34.668 1.00 84.12 88 ALA A O 1
ATOM 699 N N . GLU A 1 89 ? -16.806 -6.925 34.506 1.00 86.94 89 GLU A N 1
ATOM 700 C CA . GLU A 1 89 ? -17.954 -6.208 35.045 1.00 86.94 89 GLU A CA 1
ATOM 701 C C . GLU A 1 89 ? -18.980 -5.761 34.007 1.00 86.94 89 GLU A C 1
ATOM 703 O O . GLU A 1 89 ? -20.154 -5.636 34.358 1.00 86.94 89 GLU A O 1
ATOM 708 N N . PHE A 1 90 ? -18.597 -5.554 32.743 1.00 85.38 90 PHE A N 1
ATOM 709 C CA . PHE A 1 90 ? -19.520 -5.058 31.710 1.00 85.38 90 PHE A CA 1
ATOM 710 C C . PHE A 1 90 ? -19.682 -5.969 30.501 1.00 85.38 90 PHE A C 1
ATOM 712 O O . PHE A 1 90 ? -20.695 -5.855 29.815 1.00 85.38 90 PHE A O 1
ATOM 719 N N . LEU A 1 91 ? -18.724 -6.849 30.221 1.00 81.00 91 LEU A N 1
ATOM 720 C CA . LEU A 1 91 ? -18.769 -7.706 29.040 1.00 81.00 91 LEU A CA 1
ATOM 721 C C . LEU A 1 91 ? -19.108 -9.169 29.375 1.00 81.00 91 LEU A C 1
ATOM 723 O O . LEU A 1 91 ? -19.810 -9.817 28.595 1.00 81.00 91 LEU A O 1
ATOM 727 N N . ASP A 1 92 ? -18.634 -9.693 30.507 1.00 81.19 92 ASP A N 1
ATOM 728 C CA . ASP A 1 92 ? -18.784 -11.108 30.889 1.00 81.19 92 ASP A CA 1
ATOM 729 C C . ASP A 1 92 ? -20.029 -11.376 31.756 1.00 81.19 92 ASP A C 1
ATOM 731 O O . ASP A 1 92 ? -20.449 -12.523 31.927 1.00 81.19 92 ASP A O 1
ATOM 735 N N . LYS A 1 93 ? -20.670 -10.319 32.271 1.00 83.06 93 LYS A N 1
ATOM 736 C CA . LYS A 1 93 ? -21.933 -10.396 33.017 1.00 83.06 93 LYS A CA 1
ATOM 737 C C . LYS A 1 93 ? -23.135 -10.285 32.073 1.00 83.06 93 LYS A C 1
ATOM 739 O O . LYS A 1 93 ? -23.208 -9.415 31.206 1.00 83.06 93 LYS A O 1
ATOM 744 N N . ALA A 1 94 ? -24.118 -11.167 32.261 1.00 80.75 94 ALA A N 1
ATOM 745 C CA . ALA A 1 94 ? -25.329 -11.182 31.445 1.00 80.75 94 ALA A CA 1
ATOM 746 C C . ALA A 1 94 ? -26.087 -9.847 31.532 1.00 80.75 94 ALA A C 1
ATOM 748 O O . ALA A 1 94 ? -26.214 -9.267 32.606 1.00 80.75 94 ALA A O 1
ATOM 749 N N . LYS A 1 95 ? -26.646 -9.401 30.399 1.00 80.75 95 LYS A N 1
ATOM 750 C CA . LYS A 1 95 ? -27.386 -8.132 30.265 1.00 80.75 95 LYS A CA 1
ATOM 751 C C . LYS A 1 95 ? -26.558 -6.877 30.559 1.00 80.75 95 LYS A C 1
ATOM 753 O O . LYS A 1 95 ? -27.145 -5.816 30.758 1.00 80.75 95 LYS A O 1
ATOM 758 N N . ARG A 1 96 ? -25.231 -6.968 30.527 1.00 85.06 96 ARG A N 1
ATOM 759 C CA . ARG A 1 96 ? -24.345 -5.809 30.515 1.00 85.06 96 ARG A CA 1
ATOM 760 C C . ARG A 1 96 ? -23.663 -5.693 29.158 1.00 85.06 96 ARG A C 1
ATOM 762 O O . ARG A 1 96 ? -23.427 -6.692 28.483 1.00 85.06 96 ARG A O 1
ATOM 769 N N . TYR A 1 97 ? -23.437 -4.457 28.737 1.00 84.25 97 TYR A N 1
ATOM 770 C CA . TYR A 1 97 ? -22.864 -4.131 27.442 1.00 84.25 97 TYR A CA 1
ATOM 771 C C . TYR A 1 97 ? -21.887 -2.972 27.596 1.00 84.25 97 TYR A C 1
ATOM 773 O O . TYR A 1 97 ? -22.191 -1.977 28.257 1.00 84.25 97 TYR A O 1
ATOM 781 N N . LEU A 1 98 ? -20.747 -3.074 26.922 1.00 84.50 98 LEU A N 1
ATOM 782 C CA . LEU A 1 98 ? -19.798 -1.984 26.742 1.00 84.50 98 LEU A CA 1
ATOM 783 C C . LEU A 1 98 ? -19.799 -1.583 25.266 1.00 84.50 98 LEU A C 1
ATOM 785 O O . LEU A 1 98 ? -19.515 -2.396 24.390 1.00 84.50 98 LEU A O 1
ATOM 789 N N . VAL A 1 99 ? -20.104 -0.320 24.998 1.00 83.62 99 VAL A N 1
ATOM 790 C CA . VAL A 1 99 ? -19.954 0.305 23.684 1.00 83.62 99 VAL A CA 1
ATOM 791 C C . VAL A 1 99 ? -18.968 1.435 23.864 1.00 83.62 99 VAL A C 1
ATOM 793 O O . VAL A 1 99 ? -19.162 2.291 24.719 1.00 83.62 99 VAL A O 1
ATOM 796 N N . PHE A 1 100 ? -17.916 1.477 23.066 1.00 80.31 100 PHE A N 1
ATOM 797 C CA . PHE A 1 100 ? -16.989 2.592 23.126 1.00 80.31 100 PHE A CA 1
ATOM 798 C C . PHE A 1 100 ? -16.577 3.042 21.735 1.00 80.31 100 PHE A C 1
ATOM 800 O O . PHE A 1 100 ? -16.635 2.275 20.774 1.00 80.31 100 PHE A O 1
ATOM 807 N N . THR A 1 101 ? -16.166 4.299 21.635 1.00 75.44 101 THR A N 1
ATOM 808 C CA . THR A 1 101 ? -15.485 4.831 20.459 1.00 75.44 101 THR A CA 1
ATOM 809 C C . THR A 1 101 ? -14.003 4.982 20.792 1.00 75.44 101 THR A C 1
ATOM 811 O O . THR A 1 101 ? -13.603 5.191 21.943 1.00 75.44 101 THR A O 1
ATOM 814 N N . SER A 1 102 ? -13.156 4.839 19.780 1.00 68.94 102 SER A N 1
ATOM 815 C CA . SER A 1 102 ? -11.731 5.089 19.915 1.00 68.94 102 SER A CA 1
ATOM 816 C C . SER A 1 102 ? -11.127 5.481 18.575 1.00 68.94 102 SER A C 1
ATOM 818 O O . SER A 1 102 ? -11.573 5.023 17.523 1.00 68.94 102 SER A O 1
ATOM 820 N N . HIS A 1 103 ? -10.091 6.318 18.619 1.00 60.75 103 HIS A N 1
ATOM 821 C CA . HIS A 1 103 ? -9.296 6.695 17.442 1.00 60.75 103 HIS A CA 1
ATOM 822 C C . HIS A 1 103 ? -8.116 5.751 17.181 1.00 60.75 103 HIS A C 1
ATOM 824 O O . HIS A 1 103 ? -7.395 5.903 16.192 1.00 60.75 103 HIS A O 1
ATOM 830 N N . VAL A 1 104 ? -7.913 4.783 18.070 1.00 57.28 104 VAL A N 1
ATOM 831 C CA . VAL A 1 104 ? -6.858 3.771 18.029 1.00 57.28 104 VAL A CA 1
ATOM 832 C C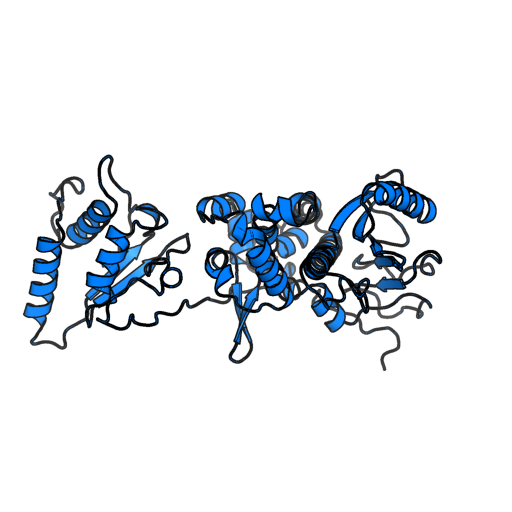 . VAL A 1 104 ? -7.494 2.405 18.226 1.00 57.28 104 VAL A C 1
ATOM 834 O O . VAL A 1 104 ? -8.545 2.285 18.853 1.00 57.28 104 VAL A O 1
ATOM 837 N N . PHE A 1 105 ? -6.899 1.369 17.642 1.00 57.12 105 PHE A N 1
ATOM 838 C CA . PHE A 1 105 ? -7.389 0.022 17.891 1.00 57.12 105 PHE A CA 1
ATOM 839 C C . PHE A 1 105 ? -7.167 -0.300 19.367 1.00 57.12 105 PHE A C 1
ATOM 841 O O . PHE A 1 105 ? -6.033 -0.293 19.841 1.00 57.12 105 PHE A O 1
ATOM 848 N N . MET A 1 106 ? -8.251 -0.544 20.092 1.00 56.19 106 MET A N 1
ATOM 849 C CA . MET A 1 106 ? -8.175 -0.968 21.477 1.00 56.19 106 MET A CA 1
ATOM 850 C C . MET A 1 106 ? -8.685 -2.383 21.565 1.00 56.19 106 MET A C 1
ATOM 852 O O . MET A 1 106 ? -9.884 -2.634 21.434 1.00 56.19 106 MET A O 1
ATOM 856 N N . ASP A 1 107 ? -7.749 -3.294 21.784 1.00 54.19 107 ASP A N 1
ATOM 857 C CA . ASP A 1 107 ? -8.101 -4.641 22.161 1.00 54.19 107 ASP A CA 1
ATOM 858 C C . ASP A 1 107 ? -8.540 -4.623 23.625 1.00 54.19 107 ASP A C 1
ATOM 860 O O . ASP A 1 107 ? -7.721 -4.578 24.545 1.00 54.19 107 ASP A O 1
ATOM 864 N N . VAL A 1 108 ? -9.854 -4.580 23.847 1.00 52.72 108 VAL A N 1
ATOM 865 C CA . VAL A 1 108 ? -10.390 -4.710 25.201 1.00 52.72 108 VAL A CA 1
ATOM 866 C C . VAL A 1 108 ? -10.166 -6.124 25.711 1.00 52.72 108 VAL A C 1
ATOM 868 O O . VAL A 1 108 ? -10.140 -6.255 26.921 1.00 52.72 108 VAL A O 1
ATOM 871 N N . GLU A 1 109 ? -9.921 -7.134 24.859 1.00 53.72 109 GLU A N 1
ATOM 872 C CA . GLU A 1 109 ? -9.668 -8.534 25.230 1.00 53.72 109 GLU A CA 1
ATOM 873 C C . GLU A 1 109 ? -8.225 -8.794 25.708 1.00 53.72 109 GLU A C 1
ATOM 875 O O . GLU A 1 109 ? -7.959 -9.842 26.303 1.00 53.72 109 GLU A O 1
ATOM 880 N N . GLY A 1 110 ? -7.334 -7.794 25.632 1.00 44.44 110 GLY A N 1
ATOM 881 C CA . GLY A 1 110 ? -5.891 -7.989 25.835 1.00 44.44 110 GLY A CA 1
ATOM 882 C C . GLY A 1 110 ? -5.312 -8.836 24.700 1.00 44.44 110 GLY A C 1
ATOM 883 O O . GLY A 1 110 ? -6.055 -9.283 23.844 1.00 44.44 110 GLY A O 1
ATOM 884 N N . GLU A 1 111 ? -4.004 -9.089 24.665 1.00 41.66 111 GLU A N 1
ATOM 885 C CA . GLU A 1 111 ? -3.396 -10.018 23.695 1.00 41.66 111 GLU A CA 1
ATOM 886 C C . GLU A 1 111 ? -3.869 -11.476 23.924 1.00 41.66 111 GLU A C 1
ATOM 888 O O . GLU A 1 111 ? -3.085 -12.361 24.269 1.00 41.66 111 GLU A O 1
ATOM 893 N N . ALA A 1 112 ? -5.160 -11.754 23.733 1.00 39.69 112 ALA A N 1
ATOM 894 C CA . ALA A 1 112 ? -5.843 -13.005 24.042 1.00 39.69 112 ALA A CA 1
ATOM 895 C C . ALA A 1 112 ? -5.465 -14.163 23.099 1.00 39.69 112 ALA A C 1
ATOM 897 O O . ALA A 1 112 ? -6.161 -15.172 23.042 1.00 39.69 112 ALA A O 1
ATOM 898 N N . GLU A 1 113 ? -4.332 -14.064 22.401 1.00 37.25 113 GLU A N 1
ATOM 899 C CA . GLU A 1 113 ? -3.760 -15.148 21.602 1.00 37.25 113 GLU A CA 1
ATOM 900 C C . GLU A 1 113 ? -2.254 -15.390 21.819 1.00 37.25 113 GLU A C 1
ATOM 902 O O . GLU A 1 113 ? -1.685 -16.213 21.102 1.00 37.25 113 GLU A O 1
ATOM 907 N N . LEU A 1 114 ? -1.590 -14.773 22.810 1.00 34.19 114 LEU A N 1
ATOM 908 C CA . LEU A 1 114 ? -0.149 -15.015 23.032 1.00 34.19 114 LEU A CA 1
ATOM 909 C C . LEU A 1 114 ? 0.236 -15.832 24.266 1.00 34.19 114 LEU A C 1
ATOM 911 O O . LEU A 1 114 ? 1.399 -16.219 24.362 1.00 34.19 114 LEU A O 1
ATOM 915 N N . ASP A 1 115 ? -0.707 -16.230 25.124 1.00 35.91 115 ASP A N 1
ATOM 916 C CA . ASP A 1 115 ? -0.393 -17.212 26.169 1.00 35.91 115 ASP A CA 1
ATOM 917 C C . ASP A 1 115 ? -1.476 -18.286 26.339 1.00 35.91 115 ASP A C 1
ATOM 919 O O . ASP A 1 115 ? -2.299 -18.282 27.254 1.00 35.91 115 ASP A O 1
ATOM 923 N N . LYS A 1 116 ? -1.454 -19.273 25.433 1.00 37.38 116 LYS A N 1
ATOM 924 C CA . LYS A 1 116 ? -2.283 -20.493 25.517 1.00 37.38 116 LYS A CA 1
ATOM 925 C C . LYS A 1 116 ? -1.936 -21.382 26.726 1.00 37.38 116 LYS A C 1
ATOM 927 O O . LYS A 1 116 ? -2.574 -22.417 26.902 1.00 37.38 116 LYS A O 1
ATOM 932 N N . ASN A 1 117 ? -0.963 -20.999 27.560 1.00 34.47 117 ASN A N 1
ATOM 933 C CA . ASN A 1 117 ? -0.439 -21.844 28.630 1.00 34.47 117 ASN A CA 1
ATOM 934 C C . ASN A 1 117 ? -0.822 -21.416 30.057 1.00 34.47 117 ASN A C 1
ATOM 936 O O . ASN A 1 117 ? -0.435 -22.123 30.987 1.00 34.47 117 ASN A O 1
ATOM 940 N N . LEU A 1 118 ? -1.585 -20.331 30.272 1.00 33.75 118 LEU A N 1
ATOM 941 C CA . LEU A 1 118 ? -1.808 -19.816 31.639 1.00 33.75 118 LEU A CA 1
ATOM 942 C C . LEU A 1 118 ? -3.259 -19.586 32.100 1.00 33.75 118 LEU A C 1
ATOM 944 O O . LEU A 1 118 ? -3.448 -19.215 33.256 1.00 33.75 118 LEU A O 1
ATOM 948 N N . ALA A 1 119 ? -4.298 -19.875 31.310 1.00 31.53 119 ALA A N 1
ATOM 949 C CA . ALA A 1 119 ? -5.680 -19.706 31.786 1.00 31.53 119 ALA A CA 1
ATOM 950 C C . ALA A 1 119 ? -6.286 -21.014 32.356 1.00 31.53 119 ALA A C 1
ATOM 952 O O . ALA A 1 119 ? -6.504 -21.973 31.607 1.00 31.53 119 ALA A O 1
ATOM 953 N N . PRO A 1 120 ? -6.610 -21.093 33.666 1.00 32.94 120 PRO A N 1
ATOM 954 C CA . PRO A 1 120 ? -7.358 -22.210 34.225 1.00 32.94 120 PRO A CA 1
ATOM 955 C C . PRO A 1 120 ? -8.817 -22.195 33.747 1.00 32.94 120 PRO A C 1
ATOM 957 O O . PRO A 1 120 ? -9.455 -21.155 33.624 1.00 32.94 120 PRO A O 1
ATOM 960 N N . LYS A 1 121 ? -9.344 -23.400 33.511 1.00 36.06 121 LYS A N 1
ATOM 961 C CA . LYS A 1 121 ? -10.681 -23.745 32.998 1.00 36.06 121 LYS A CA 1
ATOM 962 C C . LYS A 1 121 ? -11.863 -23.140 33.786 1.00 36.06 121 LYS A C 1
ATOM 964 O O . LYS A 1 121 ? -12.560 -23.884 34.476 1.00 36.06 121 LYS A O 1
ATOM 969 N N . ARG A 1 122 ? -12.164 -21.844 33.666 1.00 35.72 122 ARG A N 1
ATOM 970 C CA . ARG A 1 122 ? -13.481 -21.277 34.020 1.00 35.72 122 ARG A CA 1
ATOM 971 C C . ARG A 1 122 ? -13.849 -20.133 33.072 1.00 35.72 122 ARG A C 1
ATOM 973 O O . ARG A 1 122 ? -13.081 -19.198 32.931 1.00 35.72 122 ARG A O 1
ATOM 980 N N . ALA A 1 123 ? -15.040 -20.263 32.478 1.00 32.91 123 ALA A N 1
ATOM 981 C CA . ALA A 1 123 ? -15.626 -19.458 31.400 1.00 32.91 123 ALA A CA 1
ATOM 982 C C . ALA A 1 123 ? -14.833 -19.503 30.080 1.00 32.91 123 ALA A C 1
ATOM 984 O O . ALA A 1 123 ? -13.725 -18.990 29.982 1.00 32.91 123 ALA A O 1
ATOM 985 N N . MET A 1 124 ? -15.407 -20.126 29.042 1.00 30.89 124 MET A N 1
ATOM 986 C CA . MET A 1 124 ? -14.924 -19.866 27.684 1.00 30.89 124 MET A CA 1
ATOM 987 C C . MET A 1 124 ? -15.175 -18.381 27.400 1.00 30.89 124 MET A C 1
ATOM 989 O O . MET A 1 124 ? -16.327 -17.959 27.552 1.00 30.89 124 MET A O 1
ATOM 993 N N . PRO A 1 125 ? -14.155 -17.594 27.017 1.00 39.19 125 PRO A N 1
ATOM 994 C CA . PRO A 1 125 ? -14.370 -16.229 26.567 1.00 39.19 125 PRO A CA 1
ATOM 995 C C . PRO A 1 125 ? -15.429 -16.232 25.464 1.00 39.19 125 PRO A C 1
ATOM 997 O O . PRO A 1 125 ? -15.426 -17.103 24.589 1.00 39.19 125 PRO A O 1
ATOM 1000 N N . SER A 1 126 ? -16.351 -15.272 25.506 1.00 37.91 126 SER A N 1
ATOM 1001 C CA . SER A 1 126 ? -17.164 -14.959 24.334 1.00 37.91 126 SER A CA 1
ATOM 1002 C C . SER A 1 126 ? -16.201 -14.707 23.176 1.00 37.91 126 SER A C 1
ATOM 1004 O O . SER A 1 126 ? -15.370 -13.818 23.291 1.00 37.91 126 SER A O 1
ATOM 1006 N N . VAL A 1 127 ? -16.298 -15.445 22.069 1.00 45.09 127 VAL A N 1
ATOM 1007 C CA . VAL A 1 127 ? -15.510 -15.145 20.862 1.00 45.09 127 VAL A CA 1
ATOM 1008 C C . VAL A 1 127 ? -16.069 -13.850 20.267 1.00 45.09 127 VAL A C 1
ATOM 1010 O O . VAL A 1 127 ? -17.000 -13.878 19.463 1.00 45.09 127 VAL A O 1
ATOM 1013 N N . ARG A 1 128 ? -15.597 -12.694 20.744 1.00 55.12 128 ARG A N 1
ATOM 1014 C CA . ARG A 1 128 ? -16.041 -11.382 20.265 1.00 55.12 128 ARG A CA 1
ATOM 1015 C C . ARG A 1 128 ? -15.205 -11.033 19.038 1.00 55.12 128 ARG A C 1
ATOM 1017 O O . ARG A 1 128 ? -14.014 -10.772 19.126 1.00 55.12 128 ARG A O 1
ATOM 1024 N N . GLY A 1 129 ? -15.825 -11.108 17.863 1.00 53.88 129 GLY A N 1
ATOM 1025 C CA . GLY A 1 129 ? -15.149 -10.838 16.595 1.00 53.88 129 GLY A CA 1
ATOM 1026 C C . GLY A 1 129 ? -14.898 -9.346 16.361 1.00 53.88 129 GLY A C 1
ATOM 1027 O O . GLY A 1 129 ? -15.672 -8.491 16.790 1.00 53.88 129 GLY A O 1
ATOM 1028 N N . VAL A 1 130 ? -13.843 -9.029 15.609 1.00 62.03 130 VAL A N 1
ATOM 1029 C CA . VAL A 1 130 ? -13.620 -7.681 15.072 1.00 62.03 130 VAL A CA 1
ATOM 1030 C C . VAL A 1 130 ? -14.467 -7.509 13.813 1.00 62.03 130 VAL A C 1
ATOM 1032 O O . VAL A 1 130 ? -14.246 -8.184 12.807 1.00 62.03 130 VAL A O 1
ATOM 1035 N N . HIS A 1 131 ? -15.420 -6.578 13.845 1.00 66.31 131 HIS A N 1
ATOM 1036 C CA . HIS A 1 131 ? -16.178 -6.185 12.659 1.00 66.31 131 HIS A CA 1
ATOM 1037 C C . HIS A 1 131 ? -15.491 -5.011 11.961 1.00 66.31 131 HIS A C 1
ATOM 1039 O O . HIS A 1 131 ? -15.461 -3.895 12.476 1.00 66.31 131 HIS A O 1
ATOM 1045 N N . LEU A 1 132 ? -14.952 -5.264 10.771 1.00 69.44 132 LEU A N 1
ATOM 1046 C CA . LEU A 1 132 ? -14.341 -4.236 9.935 1.00 69.44 132 LEU A CA 1
ATOM 1047 C C . LEU A 1 132 ? -15.356 -3.723 8.910 1.00 69.44 132 LEU A C 1
ATOM 1049 O O . LEU A 1 132 ? -16.087 -4.500 8.297 1.00 69.44 132 LEU A O 1
ATOM 1053 N N . ALA A 1 133 ? -15.399 -2.405 8.720 1.00 74.75 133 ALA A N 1
ATOM 1054 C CA . ALA A 1 133 ? -16.321 -1.762 7.792 1.00 74.75 133 ALA A CA 1
ATOM 1055 C C . ALA A 1 133 ? -15.633 -1.388 6.474 1.00 74.75 133 ALA A C 1
ATOM 1057 O O . ALA A 1 133 ? -14.464 -0.989 6.447 1.00 74.75 133 ALA A O 1
ATOM 1058 N N . ARG A 1 134 ? -16.398 -1.460 5.381 1.00 84.56 134 ARG A N 1
ATOM 1059 C CA . ARG A 1 134 ? -15.985 -0.939 4.079 1.00 84.56 134 ARG A CA 1
ATOM 1060 C C . ARG A 1 134 ? -16.122 0.569 4.039 1.00 84.56 134 ARG A C 1
ATOM 1062 O O . ARG A 1 134 ? -17.227 1.093 4.167 1.00 84.56 134 ARG A O 1
ATOM 1069 N N . LEU A 1 135 ? -15.018 1.261 3.778 1.00 85.62 135 LEU A N 1
ATOM 1070 C CA . LEU A 1 135 ? -15.054 2.683 3.467 1.00 85.62 135 LEU A CA 1
ATOM 1071 C C . LEU A 1 135 ? -15.485 2.886 2.002 1.00 85.62 135 LEU A C 1
ATOM 1073 O O . LEU A 1 135 ? -15.077 2.113 1.128 1.00 85.62 135 LEU A O 1
ATOM 1077 N N . PRO A 1 136 ? -16.316 3.903 1.706 1.00 87.19 136 PRO A N 1
ATOM 1078 C CA . PRO A 1 136 ? -16.685 4.220 0.332 1.00 87.19 136 PRO A CA 1
ATOM 1079 C C . PRO A 1 136 ? -15.443 4.637 -0.465 1.00 87.19 136 PRO A C 1
ATOM 1081 O O . PRO A 1 136 ? -14.588 5.354 0.051 1.00 87.19 136 PRO A O 1
ATOM 1084 N N . VAL A 1 137 ? -15.365 4.208 -1.727 1.00 88.25 137 VAL A N 1
ATOM 1085 C CA . VAL A 1 137 ? -14.265 4.521 -2.653 1.00 88.25 137 VAL A CA 1
ATOM 1086 C C . VAL A 1 137 ? -14.838 5.150 -3.918 1.00 88.25 137 VAL A C 1
ATOM 1088 O O . VAL A 1 137 ? -15.806 4.646 -4.484 1.00 88.25 137 VAL A O 1
ATOM 1091 N N . CYS A 1 138 ? -14.230 6.239 -4.373 1.00 88.38 138 CYS A N 1
ATOM 1092 C CA . CYS A 1 138 ? -14.509 6.905 -5.635 1.00 88.38 138 CYS A CA 1
ATOM 1093 C C . CYS A 1 138 ? -13.182 7.366 -6.245 1.00 88.38 138 CYS A C 1
ATOM 1095 O O . CYS A 1 138 ? -12.435 8.121 -5.629 1.00 88.38 138 CYS A O 1
ATOM 1097 N N . THR A 1 139 ? -12.877 6.906 -7.456 1.00 84.25 139 THR A N 1
ATOM 1098 C CA . THR A 1 139 ? -11.663 7.305 -8.188 1.00 84.25 139 THR A CA 1
ATOM 1099 C C . THR A 1 139 ? -11.935 8.316 -9.297 1.00 84.25 139 THR A C 1
ATOM 1101 O O . THR A 1 139 ? -10.999 8.855 -9.890 1.00 84.25 139 THR A O 1
ATOM 1104 N N . ASP A 1 140 ? -13.209 8.636 -9.544 1.00 85.94 140 ASP A N 1
ATOM 1105 C CA . ASP A 1 140 ? -13.593 9.724 -10.433 1.00 85.94 140 ASP A CA 1
ATOM 1106 C C . ASP A 1 140 ? -13.431 11.073 -9.722 1.00 85.94 140 ASP A C 1
ATOM 1108 O O . ASP A 1 140 ? -14.261 11.502 -8.915 1.00 85.94 140 ASP A O 1
ATOM 1112 N N . VAL A 1 141 ? -12.338 11.752 -10.064 1.00 85.81 141 VAL A N 1
ATOM 1113 C CA . VAL A 1 141 ? -12.000 13.085 -9.559 1.00 85.81 141 VAL A CA 1
ATOM 1114 C C . VAL A 1 141 ? -13.127 14.087 -9.820 1.00 85.81 141 VAL A C 1
ATOM 1116 O O . VAL A 1 141 ? -13.388 14.931 -8.966 1.00 85.81 141 VAL A O 1
ATOM 1119 N N . GLU A 1 142 ? -13.817 14.006 -10.962 1.00 84.75 142 GLU A N 1
ATOM 1120 C CA . GLU A 1 142 ? -14.887 14.953 -11.295 1.00 84.75 142 GLU A CA 1
ATOM 1121 C C . GLU A 1 142 ? -16.114 14.744 -10.405 1.00 84.75 142 GLU A C 1
ATOM 1123 O O . GLU A 1 142 ? -16.693 15.710 -9.902 1.00 84.75 142 GLU A O 1
ATOM 1128 N N . THR A 1 143 ? -16.477 13.489 -10.134 1.00 86.12 143 THR A N 1
ATOM 1129 C CA . THR A 1 143 ? -17.522 13.157 -9.156 1.00 86.12 143 THR A CA 1
ATOM 1130 C C . THR A 1 143 ? -17.149 13.640 -7.752 1.00 86.12 143 THR A C 1
ATOM 1132 O O . THR A 1 143 ? -17.977 14.257 -7.076 1.00 86.12 143 THR A O 1
ATOM 1135 N N . LEU A 1 144 ? -15.900 13.438 -7.319 1.00 86.06 144 LEU A N 1
ATOM 1136 C CA . LEU A 1 144 ? -15.420 13.921 -6.020 1.00 86.06 144 LEU A CA 1
ATOM 1137 C C . LEU A 1 144 ? -15.488 15.450 -5.903 1.00 86.06 144 LEU A C 1
ATOM 1139 O O . LEU A 1 144 ? -16.018 15.954 -4.914 1.00 86.06 144 LEU A O 1
ATOM 1143 N N . ARG A 1 145 ? -15.033 16.184 -6.928 1.00 84.62 145 ARG A N 1
ATOM 1144 C CA . ARG A 1 145 ? -15.076 17.659 -6.981 1.00 84.62 145 ARG A CA 1
ATOM 1145 C C . ARG A 1 145 ? -16.498 18.216 -6.929 1.00 84.62 145 ARG A C 1
ATOM 1147 O O . ARG A 1 145 ? -16.729 19.245 -6.303 1.00 84.62 145 ARG A O 1
ATOM 1154 N N . LYS A 1 146 ? -17.456 17.550 -7.583 1.00 80.94 146 LYS A N 1
ATOM 1155 C CA . LYS A 1 146 ? -18.875 17.949 -7.547 1.00 80.94 146 LYS A CA 1
ATOM 1156 C C . LYS A 1 146 ? -19.508 17.704 -6.178 1.00 80.94 146 LYS A C 1
ATOM 1158 O O . LYS A 1 146 ? -20.312 18.513 -5.728 1.00 80.94 146 LYS A O 1
ATOM 1163 N N . THR A 1 147 ? -19.161 16.583 -5.545 1.00 75.06 147 THR A N 1
ATOM 1164 C CA . THR A 1 147 ? -19.768 16.134 -4.280 1.00 75.06 147 THR A CA 1
ATOM 1165 C C . THR A 1 147 ? -19.252 16.929 -3.084 1.00 75.06 147 THR A C 1
ATOM 1167 O O . THR A 1 147 ? -20.007 17.301 -2.190 1.00 75.06 147 THR A O 1
ATOM 1170 N N . TRP A 1 148 ? -17.953 17.201 -3.068 1.00 70.38 148 TRP A N 1
ATOM 1171 C CA . TRP A 1 148 ? -17.275 17.982 -2.050 1.00 70.38 148 TRP A CA 1
ATOM 1172 C C . TRP A 1 148 ? -16.683 19.172 -2.785 1.00 70.38 148 TRP A C 1
ATOM 1174 O O . TRP A 1 148 ? -15.609 19.031 -3.345 1.00 70.38 148 TRP A O 1
ATOM 1184 N N . GLN A 1 149 ? -17.418 20.290 -2.867 1.00 64.12 149 GLN A N 1
ATOM 1185 C CA . GLN A 1 149 ? -16.929 21.546 -3.452 1.00 64.12 149 GLN A CA 1
ATOM 1186 C C . GLN A 1 149 ? -15.802 22.077 -2.553 1.00 64.12 149 GLN A C 1
ATOM 1188 O O . GLN A 1 149 ? -16.095 22.759 -1.563 1.00 64.12 149 GLN A O 1
ATOM 1193 N N . PRO A 1 150 ? -14.522 21.743 -2.796 1.00 62.78 150 PRO A N 1
ATOM 1194 C CA . PRO A 1 150 ? -13.469 22.163 -1.898 1.00 62.78 150 PRO A CA 1
ATOM 1195 C C . PRO A 1 150 ? -13.301 23.671 -2.112 1.00 62.78 150 PRO A C 1
ATOM 1197 O O . PRO A 1 150 ? -13.516 24.187 -3.211 1.00 62.78 150 PRO A O 1
ATOM 1200 N N . LYS A 1 151 ? -12.927 24.413 -1.066 1.00 58.75 151 LYS A N 1
ATOM 1201 C CA . LYS A 1 151 ? -12.794 25.883 -1.151 1.00 58.75 151 LYS A CA 1
ATOM 1202 C C . LYS A 1 151 ? -11.835 26.339 -2.266 1.00 58.75 151 LYS A C 1
ATOM 1204 O O . LYS A 1 151 ? -11.915 27.479 -2.709 1.00 58.75 151 LYS A O 1
ATOM 1209 N N . SER A 1 152 ? -10.966 25.447 -2.737 1.00 54.78 152 SER A N 1
ATOM 1210 C CA . SER A 1 152 ? -10.250 25.551 -4.004 1.00 54.78 152 SER A CA 1
ATOM 1211 C C . SER A 1 152 ? -10.682 24.398 -4.923 1.00 54.78 152 SER A C 1
ATOM 1213 O O . SER A 1 152 ? -10.712 23.245 -4.503 1.00 54.78 152 SER A O 1
ATOM 1215 N N . ASN A 1 153 ? -10.991 24.661 -6.195 1.00 59.84 153 ASN A N 1
ATOM 1216 C CA . ASN A 1 153 ? -11.269 23.628 -7.213 1.00 59.84 153 ASN A CA 1
ATOM 1217 C C . ASN A 1 153 ? -10.006 22.794 -7.584 1.00 59.84 153 ASN A C 1
ATOM 1219 O O . ASN A 1 153 ? -9.683 22.629 -8.757 1.00 59.84 153 ASN A O 1
ATOM 1223 N N . ALA A 1 154 ? -9.255 22.285 -6.602 1.00 71.81 154 ALA A N 1
ATOM 1224 C CA . ALA A 1 154 ? -7.872 21.831 -6.762 1.00 71.81 154 ALA A CA 1
ATOM 1225 C C . ALA A 1 154 ? -7.632 20.322 -6.568 1.00 71.81 154 ALA A C 1
ATOM 1227 O O . ALA A 1 154 ? -6.503 19.895 -6.767 1.00 71.81 154 ALA A O 1
ATOM 1228 N N . LEU A 1 155 ? -8.647 19.506 -6.240 1.00 85.69 155 LEU A N 1
ATOM 1229 C CA . LEU A 1 155 ? -8.442 18.061 -6.033 1.00 85.69 155 LEU A CA 1
ATOM 1230 C C . LEU A 1 155 ? -7.845 17.402 -7.285 1.00 85.69 155 LEU A C 1
ATOM 1232 O O . LEU A 1 155 ? -8.441 17.476 -8.358 1.00 85.69 155 LEU A O 1
ATOM 1236 N N . THR A 1 156 ? -6.709 16.730 -7.162 1.00 88.62 156 THR A N 1
ATOM 1237 C CA . THR A 1 156 ? -5.962 16.099 -8.256 1.00 88.62 156 THR A CA 1
ATOM 1238 C C . THR A 1 156 ? -6.046 14.577 -8.227 1.00 88.62 156 THR A C 1
ATOM 1240 O O . THR A 1 156 ? -6.386 13.957 -7.220 1.00 88.62 156 THR A O 1
ATOM 1243 N N . ARG A 1 157 ? -5.679 13.932 -9.343 1.00 89.06 157 ARG A N 1
ATOM 1244 C CA . ARG A 1 157 ? -5.567 12.463 -9.408 1.00 89.06 157 ARG A CA 1
ATOM 1245 C C . ARG A 1 157 ? -4.519 11.906 -8.451 1.00 89.06 157 ARG A C 1
ATOM 1247 O O . ARG A 1 157 ? -4.703 10.804 -7.947 1.00 89.06 157 ARG A O 1
ATOM 1254 N N . CYS A 1 158 ? -3.436 12.644 -8.210 1.00 91.94 158 CYS A N 1
ATOM 1255 C CA . CYS A 1 158 ? -2.392 12.227 -7.280 1.00 91.94 158 CYS A CA 1
ATOM 1256 C C . CYS A 1 158 ? -2.913 12.186 -5.839 1.00 91.94 158 CYS A C 1
ATOM 1258 O O . CYS A 1 158 ? -2.639 11.221 -5.134 1.00 91.94 158 CYS A O 1
ATOM 1260 N N . GLU A 1 159 ? -3.717 13.170 -5.425 1.00 91.62 159 GLU A N 1
ATOM 1261 C CA . GLU A 1 159 ? -4.372 13.155 -4.109 1.00 91.62 159 GLU A CA 1
ATOM 1262 C C . GLU A 1 159 ? -5.367 11.999 -4.005 1.00 91.62 159 GLU A C 1
ATOM 1264 O O . GLU A 1 159 ? -5.331 11.239 -3.041 1.00 91.62 159 GLU A O 1
ATOM 1269 N N . VAL A 1 160 ? -6.203 11.790 -5.028 1.00 91.94 160 VAL A N 1
ATOM 1270 C CA . VAL A 1 160 ? -7.126 10.643 -5.055 1.00 91.94 160 VAL A CA 1
ATOM 1271 C C . VAL A 1 160 ? -6.369 9.316 -4.929 1.00 91.94 160 VAL A C 1
ATOM 1273 O O . VAL A 1 160 ? -6.756 8.481 -4.115 1.00 91.94 160 VAL A O 1
ATOM 1276 N N . ALA A 1 161 ? -5.266 9.133 -5.660 1.00 93.69 161 ALA A N 1
ATOM 1277 C CA . ALA A 1 161 ? -4.435 7.933 -5.564 1.00 93.69 161 ALA A CA 1
ATOM 1278 C C . ALA A 1 161 ? -3.777 7.775 -4.181 1.00 93.69 161 ALA A C 1
ATOM 1280 O O . ALA A 1 161 ? -3.811 6.686 -3.608 1.00 93.69 161 ALA A O 1
ATOM 1281 N N . LEU A 1 162 ? -3.232 8.858 -3.615 1.00 94.06 162 LEU A N 1
ATOM 1282 C CA . LEU A 1 162 ? -2.576 8.860 -2.303 1.00 94.06 162 LEU A CA 1
ATOM 1283 C C . LEU A 1 162 ? -3.507 8.358 -1.191 1.00 94.06 162 LEU A C 1
ATOM 1285 O O . LEU A 1 162 ? -3.092 7.575 -0.335 1.00 94.06 162 LEU A O 1
ATOM 1289 N N . TYR A 1 163 ? -4.773 8.768 -1.229 1.00 93.12 163 TYR A N 1
ATOM 1290 C CA . TYR A 1 163 ? -5.779 8.415 -0.226 1.00 93.12 163 TYR A CA 1
ATOM 1291 C C . TYR A 1 163 ? -6.665 7.225 -0.636 1.00 93.12 163 TYR A C 1
ATOM 1293 O O . TYR A 1 163 ? -7.717 7.000 -0.035 1.00 93.12 163 TYR A O 1
ATOM 1301 N N . GLY A 1 164 ? -6.272 6.463 -1.664 1.00 91.88 164 GLY A N 1
ATOM 1302 C CA . GLY A 1 164 ? -6.984 5.255 -2.101 1.00 91.88 164 GLY A CA 1
ATOM 1303 C C . GLY A 1 164 ? -8.392 5.509 -2.655 1.00 91.88 164 GLY A C 1
ATOM 1304 O O . GLY A 1 164 ? -9.221 4.604 -2.665 1.00 91.88 164 GLY A O 1
ATOM 1305 N N . GLY A 1 165 ? -8.697 6.745 -3.061 1.00 90.12 165 GLY A N 1
ATOM 1306 C CA . GLY A 1 165 ? -10.027 7.157 -3.508 1.00 90.12 165 GLY A CA 1
ATOM 1307 C C . GLY A 1 165 ? -11.075 7.229 -2.397 1.00 90.12 165 GLY A C 1
ATOM 1308 O O . GLY A 1 165 ? -12.262 7.274 -2.699 1.00 90.12 165 GLY A O 1
ATOM 1309 N N . ILE A 1 166 ? -10.687 7.225 -1.119 1.00 91.38 166 ILE A N 1
ATOM 1310 C CA . ILE A 1 166 ? -11.634 7.241 0.003 1.00 91.38 166 ILE A CA 1
ATOM 1311 C C . ILE A 1 166 ? -12.048 8.692 0.308 1.00 91.38 166 ILE A C 1
ATOM 1313 O O . ILE A 1 166 ? -11.233 9.441 0.854 1.00 91.38 166 ILE A O 1
ATOM 1317 N N . PRO A 1 167 ? -13.303 9.121 0.039 1.00 89.88 167 PRO A N 1
ATOM 1318 C CA . PRO A 1 167 ? -13.692 10.532 0.135 1.00 89.88 167 PRO A CA 1
ATOM 1319 C C . PRO A 1 167 ? -13.495 11.131 1.531 1.00 89.88 167 PRO A C 1
ATOM 1321 O O . PRO A 1 167 ? -13.011 12.252 1.665 1.00 89.88 167 PRO A O 1
ATOM 1324 N N . GLY A 1 168 ? -13.832 10.373 2.582 1.00 87.25 168 GLY A N 1
ATOM 1325 C CA . GLY A 1 168 ? -13.668 10.825 3.967 1.00 87.25 168 GLY A CA 1
ATOM 1326 C C . GLY A 1 168 ? -12.204 11.051 4.351 1.00 87.25 168 GLY A C 1
ATOM 1327 O O . GLY A 1 168 ? -11.898 12.024 5.035 1.00 87.25 168 GLY A O 1
ATOM 1328 N N . LEU A 1 169 ? -11.297 10.197 3.864 1.00 89.00 169 LEU A N 1
ATOM 1329 C CA . LEU A 1 169 ? -9.860 10.313 4.117 1.00 89.00 169 LEU A CA 1
ATOM 1330 C C . LEU A 1 169 ? -9.254 11.487 3.338 1.00 89.00 169 LEU A C 1
ATOM 1332 O O . LEU A 1 169 ? -8.541 12.293 3.929 1.00 89.00 169 LEU A O 1
ATOM 1336 N N . ILE A 1 170 ? -9.607 11.622 2.053 1.00 89.81 170 ILE A N 1
ATOM 1337 C CA . ILE A 1 170 ? -9.217 12.760 1.205 1.00 89.81 170 ILE A CA 1
ATOM 1338 C C . ILE A 1 170 ? -9.605 14.073 1.891 1.00 89.81 170 ILE A C 1
ATOM 1340 O O . ILE A 1 170 ? -8.763 14.944 2.103 1.00 89.81 170 ILE A O 1
ATOM 1344 N N . ARG A 1 171 ? -10.878 14.194 2.287 1.00 86.94 171 ARG A N 1
ATOM 1345 C CA . ARG A 1 171 ? -11.406 15.400 2.924 1.00 86.94 171 ARG A CA 1
ATOM 1346 C C . ARG A 1 171 ? -10.688 15.721 4.230 1.00 86.94 171 ARG A C 1
ATOM 1348 O O . ARG A 1 171 ? -10.235 16.847 4.408 1.00 86.94 171 ARG A O 1
ATOM 1355 N N . ALA A 1 172 ? -10.571 14.743 5.128 1.00 86.94 172 ALA A N 1
ATOM 1356 C CA . ALA A 1 172 ? -9.952 14.956 6.432 1.00 86.94 172 ALA A CA 1
ATOM 1357 C C . ALA A 1 172 ? -8.483 15.398 6.301 1.00 86.94 172 ALA A C 1
ATOM 1359 O O . ALA A 1 172 ? -8.028 16.291 7.016 1.00 86.94 172 ALA A O 1
ATOM 1360 N N . SER A 1 173 ? -7.741 14.809 5.359 1.00 88.31 173 SER A N 1
ATOM 1361 C CA . SER A 1 173 ? -6.349 15.182 5.118 1.00 88.31 173 SER A CA 1
ATOM 1362 C C . SER A 1 173 ? -6.189 16.565 4.487 1.00 88.31 173 SER A C 1
ATOM 1364 O O . SER A 1 173 ? -5.324 17.324 4.918 1.00 88.31 173 SER A O 1
ATOM 1366 N N . LEU A 1 174 ? -7.017 16.922 3.503 1.00 85.44 174 LEU A N 1
ATOM 1367 C CA . LEU A 1 174 ? -6.896 18.199 2.792 1.00 85.44 174 LEU A CA 1
ATOM 1368 C C . LEU A 1 174 ? -7.468 19.394 3.572 1.00 85.44 174 LEU A C 1
ATOM 1370 O O . LEU A 1 174 ? -6.989 20.513 3.410 1.00 85.44 174 LEU A O 1
ATOM 1374 N N . GLU A 1 175 ? -8.450 19.182 4.453 1.00 84.94 175 GLU A N 1
ATOM 1375 C CA . GLU A 1 175 ? -8.968 20.227 5.354 1.00 84.94 175 GLU A CA 1
ATOM 1376 C C . GLU A 1 175 ? -8.061 20.460 6.580 1.00 84.94 175 GLU A C 1
ATOM 1378 O O . GLU A 1 175 ? -8.357 21.316 7.412 1.00 84.94 175 GLU A O 1
ATOM 1383 N N . GLY A 1 176 ? -6.958 19.712 6.711 1.00 78.19 176 GLY A N 1
ATOM 1384 C CA . GLY A 1 176 ? -6.005 19.842 7.817 1.00 78.19 176 GLY A CA 1
ATOM 1385 C C . GLY A 1 176 ? -6.528 19.338 9.166 1.00 78.19 176 GLY A C 1
ATOM 1386 O O . GLY A 1 176 ? -5.853 19.492 10.181 1.00 78.19 176 GLY A O 1
ATOM 1387 N N . SER A 1 177 ? -7.705 18.706 9.193 1.00 75.81 177 SER A N 1
ATOM 1388 C CA . SER A 1 177 ? -8.273 18.086 10.395 1.00 75.81 177 SER A CA 1
ATOM 1389 C C . SER A 1 177 ? -7.609 16.750 10.736 1.00 75.81 177 SER A C 1
ATOM 1391 O O . SER A 1 177 ? -7.832 16.206 11.819 1.00 75.81 177 SER A O 1
ATOM 1393 N N . PHE A 1 178 ? -6.772 16.221 9.836 1.00 79.12 178 PHE A N 1
ATOM 1394 C CA . PHE A 1 178 ? -6.165 14.909 9.978 1.00 79.12 178 PHE A CA 1
ATOM 1395 C C . PHE A 1 178 ? -4.735 14.833 9.416 1.00 79.12 178 PHE A C 1
ATOM 1397 O O . PHE A 1 178 ? -4.487 15.155 8.255 1.00 79.12 178 PHE A O 1
ATOM 1404 N N . ASN A 1 179 ? -3.796 14.321 10.222 1.00 83.69 179 ASN A N 1
ATOM 1405 C CA . ASN A 1 179 ? -2.425 14.018 9.803 1.00 83.69 179 ASN A CA 1
ATOM 1406 C C . ASN A 1 179 ? -2.175 12.501 9.870 1.00 83.69 179 ASN A C 1
ATOM 1408 O O . ASN A 1 179 ? -2.246 11.887 10.935 1.00 83.69 179 ASN A O 1
ATOM 1412 N N . ILE A 1 180 ? -1.867 11.904 8.715 1.00 84.19 180 ILE A N 1
ATOM 1413 C CA . ILE A 1 180 ? -1.658 10.458 8.545 1.00 84.19 180 ILE A CA 1
ATOM 1414 C C . ILE A 1 180 ? -0.512 9.942 9.408 1.00 84.19 180 ILE A C 1
ATOM 1416 O O . ILE A 1 180 ? -0.673 8.944 10.109 1.00 84.19 180 ILE A O 1
ATOM 1420 N N . ARG A 1 181 ? 0.633 10.631 9.360 1.00 82.19 181 ARG A N 1
ATOM 1421 C CA . ARG A 1 181 ? 1.838 10.245 10.093 1.00 82.19 181 ARG A CA 1
ATOM 1422 C C . ARG A 1 181 ? 1.582 10.284 11.592 1.00 82.19 181 ARG A C 1
ATOM 1424 O O . ARG A 1 181 ? 1.873 9.318 12.284 1.00 82.19 181 ARG A O 1
ATOM 1431 N N . HIS A 1 182 ? 0.917 11.339 12.052 1.00 82.31 182 HIS A N 1
ATOM 1432 C CA . HIS A 1 182 ? 0.508 11.475 13.445 1.00 82.31 182 HIS A CA 1
ATOM 1433 C C . HIS A 1 182 ? -0.437 10.354 13.897 1.00 82.31 182 HIS A C 1
ATOM 1435 O O . HIS A 1 182 ? -0.303 9.849 15.008 1.00 82.31 182 HIS A O 1
ATOM 1441 N N . ARG A 1 183 ? -1.382 9.917 13.048 1.00 81.56 183 ARG A N 1
ATOM 1442 C CA . ARG A 1 183 ? -2.249 8.765 13.368 1.00 81.56 183 ARG A CA 1
ATOM 1443 C C . ARG A 1 183 ? -1.458 7.465 13.450 1.00 81.56 183 ARG A C 1
ATOM 1445 O O . ARG A 1 183 ? -1.730 6.674 14.344 1.00 81.56 183 ARG A O 1
ATOM 1452 N N . TYR A 1 184 ? -0.520 7.239 12.533 1.00 83.12 184 TYR A N 1
ATOM 1453 C CA . TYR A 1 184 ? 0.329 6.050 12.571 1.00 83.12 184 TYR A CA 1
ATOM 1454 C C . TYR A 1 184 ? 1.182 6.019 13.847 1.00 83.12 184 TYR A C 1
ATOM 1456 O O . TYR A 1 184 ? 1.168 5.028 14.569 1.00 83.12 184 TYR A O 1
ATOM 1464 N N . GLU A 1 185 ? 1.829 7.139 14.180 1.00 80.88 185 GLU A N 1
ATOM 1465 C CA . GLU A 1 185 ? 2.638 7.295 15.395 1.00 80.88 185 GLU A CA 1
ATOM 1466 C C . GLU A 1 185 ? 1.797 7.109 16.672 1.00 80.88 185 GLU A C 1
ATOM 1468 O O . GLU A 1 185 ? 2.233 6.432 17.598 1.00 80.88 185 GLU A O 1
ATOM 1473 N N . ARG A 1 186 ? 0.555 7.617 16.704 1.00 72.50 186 ARG A N 1
ATOM 1474 C CA . ARG A 1 186 ? -0.395 7.395 17.813 1.00 72.50 186 ARG A CA 1
ATOM 1475 C C . ARG A 1 186 ? -0.989 5.991 17.874 1.00 72.50 186 ARG A C 1
ATOM 1477 O O . ARG A 1 186 ? -1.525 5.620 18.913 1.00 72.50 186 ARG A O 1
ATOM 1484 N N . GLY A 1 187 ? -0.926 5.227 16.786 1.00 66.69 187 GLY A N 1
ATOM 1485 C CA . GLY A 1 187 ? -1.406 3.848 16.751 1.00 66.69 187 GLY A CA 1
ATOM 1486 C C . GLY A 1 187 ? -0.607 2.911 17.660 1.00 66.69 187 GLY A C 1
ATOM 1487 O O . GLY A 1 187 ? -1.053 1.794 17.889 1.00 66.69 187 GLY A O 1
ATOM 1488 N N . ASN A 1 188 ? 0.548 3.356 18.181 1.00 66.31 188 ASN A N 1
ATOM 1489 C CA . ASN A 1 188 ? 1.414 2.601 19.092 1.00 66.31 188 ASN A CA 1
ATOM 1490 C C . ASN A 1 188 ? 1.744 1.189 18.577 1.00 66.31 188 ASN A C 1
ATOM 1492 O O . ASN A 1 188 ? 1.866 0.238 19.349 1.00 66.31 188 ASN A O 1
ATOM 1496 N N . VAL A 1 189 ? 1.908 1.043 17.257 1.00 75.50 189 VAL A N 1
ATOM 1497 C CA . VAL A 1 189 ? 2.254 -0.243 16.652 1.00 75.50 189 VAL A CA 1
ATOM 1498 C C . VAL A 1 189 ? 3.722 -0.554 16.925 1.00 75.50 189 VAL A C 1
ATOM 1500 O O . VAL A 1 189 ? 4.625 0.022 16.319 1.00 75.50 189 VAL A O 1
ATOM 1503 N N . VAL A 1 190 ? 3.958 -1.486 17.845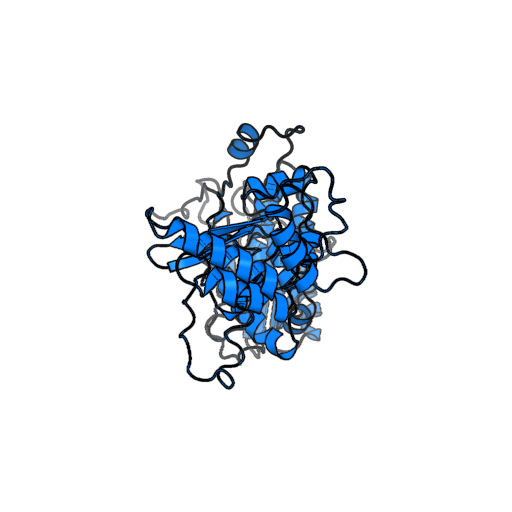 1.00 78.12 190 VAL A N 1
ATOM 1504 C CA . VAL A 1 190 ? 5.296 -1.986 18.171 1.00 78.12 190 VAL A CA 1
ATOM 1505 C C . VAL A 1 190 ? 5.542 -3.295 17.426 1.00 78.12 190 VAL A C 1
ATOM 1507 O O . VAL A 1 190 ? 4.753 -4.238 17.510 1.00 78.12 190 VAL A O 1
ATOM 1510 N N . ILE A 1 191 ? 6.657 -3.347 16.696 1.00 83.62 191 ILE A N 1
ATOM 1511 C CA . ILE A 1 191 ? 7.110 -4.525 15.951 1.00 83.62 191 ILE A CA 1
ATOM 1512 C C . ILE A 1 191 ? 8.432 -4.977 16.562 1.00 83.62 191 ILE A C 1
ATOM 1514 O O . ILE A 1 191 ? 9.440 -4.268 16.476 1.00 83.62 191 ILE A O 1
ATOM 1518 N N . ALA A 1 192 ? 8.446 -6.159 17.178 1.00 85.50 192 ALA A N 1
ATOM 1519 C CA . ALA A 1 192 ? 9.686 -6.729 17.681 1.00 85.50 192 ALA A CA 1
ATOM 1520 C C . ALA A 1 192 ? 10.588 -7.149 16.502 1.00 85.50 192 ALA A C 1
ATOM 1522 O O . ALA A 1 192 ? 10.091 -7.715 15.525 1.00 85.50 192 ALA A O 1
ATOM 1523 N N . PRO A 1 193 ? 11.923 -6.967 16.576 1.00 86.75 193 PRO A N 1
ATOM 1524 C CA . PRO A 1 193 ? 12.828 -7.348 15.486 1.00 86.75 193 PRO A CA 1
ATOM 1525 C C . PRO A 1 193 ? 12.687 -8.808 15.029 1.00 86.75 193 PRO A C 1
ATOM 1527 O O . PRO A 1 193 ? 12.805 -9.096 13.844 1.00 86.75 193 PRO A O 1
ATOM 1530 N N . ARG A 1 194 ? 12.390 -9.723 15.961 1.00 88.31 194 ARG A N 1
ATOM 1531 C CA . ARG A 1 194 ? 12.188 -11.157 15.689 1.00 88.31 194 ARG A CA 1
ATOM 1532 C C . ARG A 1 194 ? 10.919 -11.471 14.885 1.00 88.31 194 ARG A C 1
ATOM 1534 O O . ARG A 1 194 ? 10.872 -12.488 14.210 1.00 88.31 194 ARG A O 1
ATOM 1541 N N . GLU A 1 195 ? 9.905 -10.610 14.960 1.00 88.94 195 GLU A N 1
ATOM 1542 C CA . GLU A 1 195 ? 8.618 -10.764 14.262 1.00 88.94 195 GLU A CA 1
ATOM 1543 C C . GLU A 1 195 ? 8.625 -10.069 12.895 1.00 88.94 195 GLU A C 1
ATOM 1545 O O . GLU A 1 195 ? 7.766 -10.337 12.057 1.00 88.94 195 GLU A O 1
ATOM 1550 N N . ALA A 1 196 ? 9.603 -9.189 12.654 1.00 89.94 196 ALA A N 1
ATOM 1551 C CA . ALA A 1 196 ? 9.624 -8.281 11.514 1.00 89.94 196 ALA A CA 1
ATOM 1552 C C . ALA A 1 196 ? 9.514 -8.998 10.162 1.00 89.94 196 ALA A C 1
ATOM 1554 O O . ALA A 1 196 ? 8.756 -8.557 9.308 1.00 89.94 196 ALA A O 1
ATOM 1555 N N . VAL A 1 197 ? 10.232 -10.110 9.972 1.00 89.81 197 VAL A N 1
ATOM 1556 C CA . VAL A 1 197 ? 10.224 -10.851 8.699 1.00 89.81 197 VAL A CA 1
ATOM 1557 C C . VAL A 1 197 ? 8.845 -11.449 8.418 1.00 89.81 197 VAL A C 1
ATOM 1559 O O . VAL A 1 197 ? 8.286 -11.199 7.355 1.00 89.81 197 VAL A O 1
ATOM 1562 N N . GLY A 1 198 ? 8.272 -12.183 9.378 1.00 91.19 198 GLY A N 1
ATOM 1563 C CA . GLY A 1 198 ? 6.966 -12.828 9.205 1.00 91.19 198 GLY A CA 1
ATOM 1564 C C . GLY A 1 198 ? 5.816 -11.824 9.084 1.00 91.19 198 GLY A C 1
ATOM 1565 O O . GLY A 1 198 ? 4.905 -12.019 8.283 1.00 91.19 198 GLY A O 1
ATOM 1566 N N . LEU A 1 199 ? 5.874 -10.713 9.828 1.00 92.38 199 LEU A N 1
ATOM 1567 C CA . LEU A 1 199 ? 4.890 -9.634 9.708 1.00 92.38 199 LEU A CA 1
ATOM 1568 C C . LEU A 1 199 ? 5.003 -8.896 8.373 1.00 92.38 199 LEU A C 1
ATOM 1570 O O . LEU A 1 199 ? 3.977 -8.596 7.769 1.00 92.38 199 LEU A O 1
ATOM 1574 N N . LEU A 1 200 ? 6.221 -8.631 7.893 1.00 93.25 200 LEU A N 1
ATOM 1575 C CA . LEU A 1 200 ? 6.432 -8.010 6.588 1.00 93.25 200 LEU A CA 1
ATOM 1576 C C . LEU A 1 200 ? 5.946 -8.923 5.456 1.00 93.25 200 LEU A C 1
ATOM 1578 O O . LEU A 1 200 ? 5.270 -8.448 4.549 1.00 93.25 200 LEU A O 1
ATOM 1582 N N . GLU A 1 201 ? 6.243 -10.224 5.525 1.00 93.19 201 GLU A N 1
ATOM 1583 C CA . GLU A 1 201 ? 5.747 -11.225 4.572 1.00 93.19 201 GLU A CA 1
ATOM 1584 C C . GLU A 1 201 ? 4.216 -11.235 4.530 1.00 93.19 201 GLU A C 1
ATOM 1586 O O . GLU A 1 201 ? 3.624 -11.115 3.455 1.00 93.19 201 GLU A O 1
ATOM 1591 N N . ALA A 1 202 ? 3.574 -11.318 5.701 1.00 93.94 202 ALA A N 1
ATOM 1592 C CA . ALA A 1 202 ? 2.123 -11.289 5.808 1.00 93.94 202 ALA A CA 1
ATOM 1593 C C . ALA A 1 202 ? 1.545 -9.978 5.260 1.00 93.94 202 ALA A C 1
ATOM 1595 O O . ALA A 1 202 ? 0.572 -10.008 4.510 1.00 93.94 202 ALA A O 1
ATOM 1596 N N . PHE A 1 203 ? 2.153 -8.834 5.590 1.00 95.62 203 PHE A N 1
ATOM 1597 C CA . PHE A 1 203 ? 1.674 -7.525 5.155 1.00 95.62 203 PHE A CA 1
ATOM 1598 C C . PHE A 1 203 ? 1.779 -7.358 3.639 1.00 95.62 203 PHE A C 1
ATOM 1600 O O . PHE A 1 203 ? 0.798 -6.999 2.994 1.00 95.62 203 PHE A O 1
ATOM 1607 N N . VAL A 1 204 ? 2.931 -7.678 3.046 1.00 95.44 204 VAL A N 1
ATOM 1608 C CA . VAL A 1 204 ? 3.136 -7.596 1.593 1.00 95.44 204 VAL A CA 1
ATOM 1609 C C . VAL A 1 204 ? 2.195 -8.545 0.845 1.00 95.44 204 VAL A C 1
ATOM 1611 O O . VAL A 1 204 ? 1.618 -8.150 -0.170 1.00 95.44 204 VAL A O 1
ATOM 1614 N N . ARG A 1 205 ? 1.963 -9.758 1.367 1.00 94.75 205 ARG A N 1
ATOM 1615 C CA . ARG A 1 205 ? 0.968 -10.683 0.807 1.00 94.75 205 ARG A CA 1
ATOM 1616 C C . ARG A 1 205 ? -0.446 -10.106 0.896 1.00 94.75 205 ARG A C 1
ATOM 1618 O O . ARG A 1 205 ? -1.151 -10.104 -0.109 1.00 94.75 205 ARG A O 1
ATOM 1625 N N . ALA A 1 206 ? -0.830 -9.542 2.041 1.00 95.25 206 ALA A N 1
ATOM 1626 C CA . ALA A 1 206 ? -2.134 -8.908 2.225 1.00 95.25 206 ALA A CA 1
ATOM 1627 C C . ALA A 1 206 ? -2.341 -7.709 1.283 1.00 95.25 206 ALA A C 1
ATOM 1629 O O . ALA A 1 206 ? -3.435 -7.537 0.754 1.00 95.25 206 ALA A O 1
ATOM 1630 N N . LEU A 1 207 ? -1.299 -6.918 0.988 1.00 96.50 207 LEU A N 1
ATOM 1631 C CA . LEU A 1 207 ? -1.385 -5.852 -0.022 1.00 96.50 207 LEU A CA 1
ATOM 1632 C C . LEU A 1 207 ? -1.756 -6.392 -1.411 1.00 96.50 207 LEU A C 1
ATOM 1634 O O . LEU A 1 207 ? -2.436 -5.705 -2.177 1.00 96.50 207 LEU A O 1
ATOM 1638 N N . ARG A 1 208 ? -1.308 -7.610 -1.735 1.00 95.62 208 ARG A N 1
ATOM 1639 C CA . ARG A 1 208 ? -1.548 -8.257 -3.024 1.00 95.62 208 ARG A CA 1
ATOM 1640 C C . ARG A 1 208 ? -2.879 -8.983 -3.106 1.00 95.62 208 ARG A C 1
ATOM 1642 O O . ARG A 1 208 ? -3.575 -8.827 -4.102 1.00 95.62 208 ARG A O 1
ATOM 1649 N N . THR A 1 209 ? -3.205 -9.803 -2.116 1.00 94.06 209 THR A N 1
ATOM 1650 C CA . THR A 1 209 ? -4.362 -10.708 -2.184 1.00 94.06 209 THR A CA 1
ATOM 1651 C C . THR A 1 209 ? -5.600 -10.137 -1.505 1.00 94.06 209 THR A C 1
ATOM 1653 O O . THR A 1 209 ? -6.723 -10.532 -1.828 1.00 94.06 209 THR A O 1
ATOM 1656 N N . GLY A 1 210 ? -5.395 -9.182 -0.595 1.00 93.94 210 GLY A N 1
ATOM 1657 C CA . GLY A 1 210 ? -6.410 -8.661 0.307 1.00 93.94 210 GLY A CA 1
ATOM 1658 C C . GLY A 1 210 ? -6.678 -9.573 1.501 1.00 93.94 210 GLY A C 1
ATOM 1659 O O . GLY A 1 210 ? -7.503 -9.218 2.333 1.00 93.94 210 GLY A O 1
ATOM 1660 N N . ASP A 1 211 ? -6.027 -10.730 1.614 1.00 91.81 211 ASP A N 1
ATOM 1661 C CA . ASP A 1 211 ? -6.413 -11.725 2.614 1.00 91.81 211 ASP A CA 1
ATOM 1662 C C . ASP A 1 211 ? -6.123 -11.242 4.039 1.00 91.81 211 ASP A C 1
ATOM 1664 O O . ASP A 1 211 ? -5.089 -10.633 4.335 1.00 91.81 211 ASP A O 1
ATOM 1668 N N . VAL A 1 212 ? -7.056 -11.536 4.941 1.00 86.00 212 VAL A N 1
ATOM 1669 C CA . VAL A 1 212 ? -6.934 -11.204 6.360 1.00 86.00 212 VAL A CA 1
ATOM 1670 C C . VAL A 1 212 ? -5.968 -12.183 7.022 1.00 86.00 212 VAL A C 1
ATOM 1672 O O . VAL A 1 212 ? -6.157 -13.395 6.971 1.00 86.00 212 VAL A O 1
ATOM 1675 N N . SER A 1 213 ? -4.962 -11.647 7.710 1.00 85.50 213 SER A N 1
ATOM 1676 C CA . SER A 1 213 ? -4.081 -12.413 8.594 1.00 85.50 213 SER A CA 1
ATOM 1677 C C . SER A 1 213 ? -4.233 -11.912 10.022 1.00 85.50 213 SER A C 1
ATOM 1679 O O . SER A 1 213 ? -4.106 -10.709 10.261 1.00 85.50 213 SER A O 1
ATOM 1681 N N . SER A 1 214 ? -4.443 -12.818 10.982 1.00 80.62 214 SER A N 1
ATOM 1682 C CA . SER A 1 214 ? -4.519 -12.462 12.405 1.00 80.62 214 SER A CA 1
ATOM 1683 C C . SER A 1 214 ? -3.240 -11.780 12.892 1.00 80.62 214 SER A C 1
ATOM 1685 O O . SER A 1 214 ? -3.316 -10.867 13.702 1.00 80.62 214 SER A O 1
ATOM 1687 N N . SER A 1 215 ? -2.075 -12.113 12.324 1.00 83.50 215 SER A N 1
ATOM 1688 C CA . SER A 1 215 ? -0.803 -11.452 12.651 1.00 83.50 215 SER A CA 1
ATOM 1689 C C . SER A 1 215 ? -0.781 -9.952 12.327 1.00 83.50 215 SER A C 1
ATOM 1691 O O . SER A 1 215 ? 0.011 -9.209 12.901 1.00 83.50 215 SER A O 1
ATOM 1693 N N . LEU A 1 216 ? -1.661 -9.485 11.435 1.00 86.12 216 LEU A N 1
ATOM 1694 C CA . LEU A 1 216 ? -1.737 -8.089 11.007 1.00 86.12 216 LEU A CA 1
ATOM 1695 C C . LEU A 1 216 ? -2.772 -7.268 11.782 1.00 86.12 216 LEU A C 1
ATOM 1697 O O . LEU A 1 216 ? -2.989 -6.106 11.433 1.00 86.12 216 LEU A O 1
ATOM 1701 N N . PHE A 1 217 ? -3.392 -7.827 12.827 1.00 80.62 217 PHE A N 1
ATOM 1702 C CA . PHE A 1 217 ? -4.484 -7.176 13.556 1.00 80.62 217 PHE A CA 1
ATOM 1703 C C . PHE A 1 217 ? -4.148 -5.741 13.999 1.00 80.62 217 PHE A C 1
ATOM 1705 O O . PHE A 1 217 ? -4.965 -4.835 13.844 1.00 80.62 217 PHE A O 1
ATOM 1712 N N . ARG A 1 218 ? -2.903 -5.509 14.446 1.00 79.62 218 ARG A N 1
ATOM 1713 C CA . ARG A 1 218 ? -2.389 -4.200 14.900 1.00 79.62 218 ARG A CA 1
ATOM 1714 C C . ARG A 1 218 ? -2.427 -3.127 13.812 1.00 79.62 218 ARG A C 1
ATOM 1716 O O . ARG A 1 218 ? -2.450 -1.938 14.112 1.00 79.62 218 ARG A O 1
ATOM 1723 N N . PHE A 1 219 ? -2.436 -3.534 12.548 1.00 85.81 219 PHE A N 1
ATOM 1724 C CA . PHE A 1 219 ? -2.484 -2.620 11.421 1.00 85.81 219 PHE A CA 1
ATOM 1725 C C . PHE A 1 219 ? -3.920 -2.355 10.948 1.00 85.81 219 PHE A C 1
ATOM 1727 O O . PHE A 1 219 ? -4.128 -1.365 10.255 1.00 85.81 219 PHE A O 1
ATOM 1734 N N . PHE A 1 220 ? -4.924 -3.184 11.279 1.00 85.12 220 PHE A N 1
ATOM 1735 C CA . PHE A 1 220 ? -6.259 -3.133 10.644 1.00 85.12 220 PHE A CA 1
ATOM 1736 C C . PHE A 1 220 ? -6.926 -1.753 10.701 1.00 85.12 220 PHE A C 1
ATOM 1738 O O . PHE A 1 220 ? -7.660 -1.388 9.783 1.00 85.12 220 PHE A O 1
ATOM 1745 N N . MET A 1 221 ? -6.604 -0.941 11.711 1.00 79.69 221 MET A N 1
ATOM 1746 C CA . MET A 1 221 ? -7.060 0.447 11.835 1.00 79.69 221 MET A CA 1
ATOM 1747 C C . MET A 1 221 ? -6.624 1.393 10.700 1.00 79.69 221 MET A C 1
ATOM 1749 O O . MET A 1 221 ? -7.143 2.510 10.616 1.00 79.69 221 MET A O 1
ATOM 1753 N N . PHE A 1 222 ? -5.675 0.978 9.856 1.00 87.88 222 PHE A N 1
ATOM 1754 C CA . PHE A 1 222 ? -5.207 1.709 8.674 1.00 87.88 222 PHE A CA 1
ATOM 1755 C C . PHE A 1 222 ? -5.700 1.090 7.353 1.00 87.88 222 PHE A C 1
ATOM 1757 O O . PHE A 1 222 ? -5.219 1.462 6.283 1.00 87.88 222 PHE A O 1
ATOM 1764 N N . SER A 1 223 ? -6.651 0.155 7.424 1.00 89.94 223 SER A N 1
ATOM 1765 C CA . SER A 1 223 ? -7.232 -0.541 6.273 1.00 89.94 223 SER A CA 1
ATOM 1766 C C . SER A 1 223 ? -8.723 -0.233 6.092 1.00 89.94 223 SER A C 1
ATOM 1768 O O . SER A 1 223 ? -9.374 0.340 6.965 1.00 89.94 223 SER A O 1
ATOM 1770 N N . SER A 1 224 ? -9.262 -0.621 4.939 1.00 87.38 224 SER A N 1
ATOM 1771 C CA . SER A 1 224 ? -10.691 -0.651 4.624 1.00 87.38 224 SER A CA 1
ATOM 1772 C C . SER A 1 224 ? -11.088 -2.086 4.287 1.00 87.38 224 SER A C 1
ATOM 1774 O O . SER A 1 224 ? -10.419 -2.724 3.473 1.00 87.38 224 SER A O 1
ATOM 1776 N N . ALA A 1 225 ? -12.162 -2.598 4.887 1.00 86.12 225 ALA A N 1
ATOM 1777 C CA . ALA A 1 225 ? -12.603 -3.969 4.644 1.00 86.12 225 ALA A CA 1
ATOM 1778 C C . ALA A 1 225 ? -13.541 -4.087 3.440 1.00 86.12 225 ALA A C 1
ATOM 1780 O O . ALA A 1 225 ? -14.312 -3.190 3.135 1.00 86.12 225 ALA A O 1
ATOM 1781 N N . PHE A 1 226 ? -13.505 -5.217 2.753 1.00 79.81 226 PHE A N 1
ATOM 1782 C CA . PHE A 1 226 ? -14.340 -5.540 1.608 1.00 79.81 226 PHE A CA 1
ATOM 1783 C C . PHE A 1 226 ? -14.877 -6.947 1.798 1.00 79.81 226 PHE A C 1
ATOM 1785 O O . PHE A 1 226 ? -14.105 -7.893 1.875 1.00 79.81 226 PHE A O 1
ATOM 1792 N N . ASN A 1 227 ? -16.196 -7.096 1.836 1.00 73.62 227 ASN A N 1
ATOM 1793 C CA . ASN A 1 227 ? -16.806 -8.420 1.839 1.00 73.62 227 ASN A CA 1
ATOM 1794 C C . ASN A 1 227 ? -16.872 -8.907 0.387 1.00 73.62 227 ASN A C 1
ATOM 1796 O O . ASN A 1 227 ? -17.613 -8.344 -0.423 1.00 73.62 227 ASN A O 1
ATOM 1800 N N . VAL A 1 228 ? -16.067 -9.913 0.053 1.00 63.44 228 VAL A N 1
ATOM 1801 C CA . VAL A 1 228 ? -16.039 -10.574 -1.254 1.00 63.44 228 VAL A CA 1
ATOM 1802 C C . VAL A 1 228 ? -16.640 -11.965 -1.070 1.00 63.44 228 VAL A C 1
ATOM 1804 O O . VAL A 1 228 ? -15.974 -12.910 -0.658 1.00 63.44 228 VAL A O 1
ATOM 1807 N N . GLY A 1 229 ? -17.946 -12.077 -1.321 1.00 72.62 229 GLY A N 1
ATOM 1808 C CA . GLY A 1 229 ? -18.697 -13.286 -0.985 1.00 72.62 229 GLY A CA 1
ATOM 1809 C C . GLY A 1 229 ? -18.770 -13.484 0.532 1.00 72.62 229 GLY A C 1
ATOM 1810 O O . GLY A 1 229 ? -19.314 -12.631 1.232 1.00 72.62 229 GLY A O 1
ATOM 1811 N N . VAL A 1 230 ? -18.234 -14.606 1.020 1.00 69.81 230 VAL A N 1
ATOM 1812 C CA . VAL A 1 230 ? -18.157 -14.939 2.457 1.00 69.81 230 VAL A CA 1
ATOM 1813 C C . VAL A 1 230 ? -16.839 -14.513 3.108 1.00 69.81 230 VAL A C 1
ATOM 1815 O O . VAL A 1 230 ? -16.704 -14.607 4.325 1.00 69.81 230 VAL A O 1
ATOM 1818 N N . GLU A 1 231 ? -15.870 -14.052 2.316 1.00 79.62 231 GLU A N 1
ATOM 1819 C CA . GLU A 1 231 ? -14.545 -13.674 2.797 1.00 79.62 231 GLU A CA 1
ATOM 1820 C C . GLU A 1 231 ? -14.440 -12.161 2.991 1.00 79.62 231 GLU A C 1
ATOM 1822 O O . GLU A 1 231 ? -14.903 -11.367 2.167 1.00 79.62 231 GLU A O 1
ATOM 1827 N N . THR A 1 232 ? -13.781 -11.756 4.073 1.00 83.31 232 THR A N 1
ATOM 1828 C CA . THR A 1 232 ? -13.382 -10.364 4.285 1.00 83.31 232 THR A CA 1
ATOM 1829 C C . THR A 1 232 ? -11.995 -10.159 3.695 1.00 83.31 232 THR A C 1
ATOM 1831 O O . THR A 1 232 ? -11.067 -10.892 4.030 1.00 83.31 232 THR A O 1
ATOM 1834 N N . LYS A 1 233 ? -11.842 -9.131 2.862 1.00 90.81 233 LYS A N 1
ATOM 1835 C CA . LYS A 1 233 ? -10.564 -8.667 2.323 1.00 90.81 233 LYS A CA 1
ATOM 1836 C C . LYS A 1 233 ? -10.223 -7.267 2.812 1.00 90.81 233 LYS A C 1
ATOM 1838 O O . LYS A 1 233 ? -11.120 -6.473 3.071 1.00 90.81 233 LYS A O 1
ATOM 1843 N N . LEU A 1 234 ? -8.940 -6.943 2.923 1.00 91.44 234 LEU A N 1
ATOM 1844 C CA . LEU A 1 234 ? -8.446 -5.649 3.387 1.00 91.44 234 LEU A CA 1
ATOM 1845 C C . LEU A 1 234 ? -7.722 -4.907 2.275 1.00 91.44 234 LEU A C 1
ATOM 1847 O O . LEU A 1 234 ? -6.770 -5.409 1.686 1.00 91.44 234 LEU A O 1
ATOM 1851 N N . GLN A 1 235 ? -8.143 -3.670 2.048 1.00 93.00 235 GLN A N 1
ATOM 1852 C CA . GLN A 1 235 ? -7.464 -2.716 1.188 1.00 93.00 235 GLN A CA 1
ATOM 1853 C C . GLN A 1 235 ? -6.737 -1.674 2.037 1.00 93.00 235 GLN A C 1
ATOM 1855 O O . GLN A 1 235 ? -7.305 -1.113 2.976 1.00 93.00 235 GLN A O 1
ATOM 1860 N N . TRP A 1 236 ? -5.501 -1.364 1.658 1.00 94.50 236 TRP A N 1
ATOM 1861 C CA . TRP A 1 236 ? -4.650 -0.405 2.356 1.00 94.50 236 TRP A CA 1
ATOM 1862 C C . TRP A 1 236 ? -4.420 0.834 1.486 1.00 94.50 236 TRP A C 1
ATOM 1864 O O . TRP A 1 236 ? -3.811 0.720 0.420 1.00 94.50 236 TRP A O 1
ATOM 1874 N N . PRO A 1 237 ? -4.879 2.027 1.905 1.00 94.38 237 PRO A N 1
ATOM 1875 C CA . PRO A 1 237 ? -4.589 3.269 1.193 1.00 94.38 237 PRO A CA 1
ATOM 1876 C C . PRO A 1 237 ? -3.082 3.532 1.108 1.00 94.38 237 PRO A C 1
ATOM 1878 O O . PRO A 1 237 ? -2.355 3.311 2.079 1.00 94.38 237 PRO A O 1
ATOM 1881 N N . VAL A 1 238 ? -2.614 4.068 -0.025 1.00 95.12 238 VAL A N 1
ATOM 1882 C CA . VAL A 1 238 ? -1.181 4.304 -0.302 1.00 95.12 238 VAL A CA 1
ATOM 1883 C C . VAL A 1 238 ? -0.503 5.104 0.809 1.00 95.12 238 VAL A C 1
ATOM 1885 O O . VAL A 1 238 ? 0.616 4.785 1.213 1.00 95.12 238 VAL A O 1
ATOM 1888 N N . CYS A 1 239 ? -1.200 6.096 1.360 1.00 93.75 239 CYS A N 1
ATOM 1889 C CA . CYS A 1 239 ? -0.697 6.919 2.450 1.00 93.75 239 CYS A CA 1
ATOM 1890 C C . CYS A 1 239 ? -0.361 6.149 3.739 1.00 93.75 239 CYS A C 1
ATOM 1892 O O . CYS A 1 239 ? 0.442 6.636 4.529 1.00 93.75 239 CYS A O 1
ATOM 1894 N N . TYR A 1 240 ? -0.954 4.973 3.964 1.00 93.75 240 TYR A N 1
ATOM 1895 C CA . TYR A 1 240 ? -0.651 4.108 5.109 1.00 93.75 240 TYR A CA 1
ATOM 1896 C C . TYR A 1 240 ? 0.340 2.990 4.777 1.00 93.75 240 TYR A C 1
ATOM 1898 O O . TYR A 1 240 ? 1.006 2.497 5.684 1.00 93.75 240 TYR A O 1
ATOM 1906 N N . ILE A 1 241 ? 0.503 2.632 3.499 1.00 94.94 241 ILE A N 1
ATOM 1907 C CA . ILE A 1 241 ? 1.498 1.636 3.077 1.00 94.94 241 ILE A CA 1
ATOM 1908 C C . ILE A 1 241 ? 2.916 2.112 3.424 1.00 94.94 241 ILE A C 1
ATOM 1910 O O . ILE A 1 241 ? 3.688 1.348 3.999 1.00 94.94 241 ILE A O 1
ATOM 1914 N N . ALA A 1 242 ? 3.250 3.374 3.125 1.00 91.31 242 ALA A N 1
ATOM 1915 C CA . ALA A 1 242 ? 4.586 3.920 3.380 1.00 91.31 242 ALA A CA 1
ATOM 1916 C C . ALA A 1 242 ? 4.993 3.888 4.868 1.00 91.31 242 ALA A C 1
ATOM 1918 O O . ALA A 1 242 ? 6.021 3.285 5.159 1.00 91.31 242 ALA A O 1
ATOM 1919 N N . PRO A 1 243 ? 4.218 4.445 5.825 1.00 89.62 243 PRO A N 1
ATOM 1920 C CA . PRO A 1 243 ? 4.565 4.373 7.247 1.00 89.62 243 PRO A CA 1
ATOM 1921 C C . PRO A 1 243 ? 4.765 2.949 7.782 1.00 89.62 243 PRO A C 1
ATOM 1923 O O . PRO A 1 243 ? 5.605 2.743 8.658 1.00 89.62 243 PRO A O 1
ATOM 1926 N N . ILE A 1 244 ? 4.014 1.974 7.255 1.00 91.94 244 ILE A N 1
ATOM 1927 C CA . ILE A 1 244 ? 4.140 0.569 7.653 1.00 91.94 244 ILE A CA 1
ATOM 1928 C C . ILE A 1 244 ? 5.425 -0.035 7.073 1.00 91.94 244 ILE A C 1
ATOM 1930 O O . ILE A 1 244 ? 6.226 -0.582 7.827 1.00 91.94 244 ILE A O 1
ATOM 1934 N N . LEU A 1 245 ? 5.663 0.085 5.761 1.00 92.12 245 LEU A N 1
ATOM 1935 C CA . LEU A 1 245 ? 6.858 -0.479 5.116 1.00 92.12 245 LEU A CA 1
ATOM 1936 C C . LEU A 1 245 ? 8.156 0.188 5.587 1.00 92.12 245 LEU A C 1
ATOM 1938 O O . LEU A 1 245 ? 9.141 -0.499 5.833 1.00 92.12 245 LEU A O 1
ATOM 1942 N N . ASP A 1 246 ? 8.143 1.503 5.794 1.00 90.25 246 ASP A N 1
ATOM 1943 C CA . ASP A 1 246 ? 9.330 2.271 6.183 1.00 90.25 246 ASP A CA 1
ATOM 1944 C C . ASP A 1 246 ? 9.617 2.214 7.693 1.00 90.25 246 ASP A C 1
ATOM 1946 O O . ASP A 1 246 ? 10.543 2.868 8.184 1.00 90.25 246 ASP A O 1
ATOM 1950 N N . CYS A 1 247 ? 8.856 1.426 8.462 1.00 86.88 247 CYS A N 1
ATOM 1951 C CA . CYS A 1 247 ? 9.154 1.247 9.876 1.00 86.88 247 CYS A CA 1
ATOM 1952 C C . CYS A 1 247 ? 10.530 0.563 10.061 1.00 86.88 247 CYS A C 1
ATOM 1954 O O . CYS A 1 247 ? 10.890 -0.335 9.291 1.00 86.88 247 CYS A O 1
ATOM 1956 N N . PRO A 1 248 ? 11.330 0.933 11.083 1.00 85.06 248 PRO A N 1
ATOM 1957 C CA . PRO A 1 248 ? 12.724 0.490 11.173 1.00 85.06 248 PRO A CA 1
ATOM 1958 C C . PRO A 1 248 ? 12.941 -1.035 11.135 1.00 85.06 248 PRO A C 1
ATOM 1960 O O . PRO A 1 248 ? 13.917 -1.464 10.514 1.00 85.06 248 PRO A O 1
ATOM 1963 N N . PRO A 1 249 ? 12.093 -1.877 11.766 1.00 84.75 249 PRO A N 1
ATOM 1964 C CA . PRO A 1 249 ? 12.233 -3.327 11.659 1.00 84.75 249 PRO A CA 1
ATOM 1965 C C . PRO A 1 249 ? 12.033 -3.852 10.232 1.00 84.75 249 PRO A C 1
ATOM 1967 O O . PRO A 1 249 ? 12.803 -4.708 9.811 1.00 84.75 249 PRO A O 1
ATOM 1970 N N . PHE A 1 250 ? 11.065 -3.330 9.473 1.00 86.25 250 PHE A N 1
ATOM 1971 C CA . PHE A 1 250 ? 10.819 -3.748 8.086 1.00 86.25 250 PHE A CA 1
ATOM 1972 C C . PHE A 1 250 ? 11.880 -3.202 7.135 1.00 86.25 250 PHE A C 1
ATOM 1974 O O . PHE A 1 250 ? 12.436 -3.962 6.340 1.00 86.25 250 PHE A O 1
ATOM 1981 N N . PHE A 1 251 ? 12.248 -1.930 7.290 1.00 81.25 251 PHE A N 1
ATOM 1982 C CA . PHE A 1 251 ? 13.284 -1.281 6.491 1.00 81.25 251 PHE A CA 1
ATOM 1983 C C . PHE A 1 251 ? 14.605 -2.068 6.492 1.00 81.25 251 PHE A C 1
ATOM 1985 O O . PHE A 1 251 ? 15.236 -2.266 5.449 1.00 81.25 251 PHE A O 1
ATOM 1992 N N . LYS A 1 252 ? 14.999 -2.589 7.663 1.00 80.25 252 LYS A N 1
ATOM 1993 C CA . LYS A 1 252 ? 16.196 -3.433 7.823 1.00 80.25 252 LYS A CA 1
ATOM 1994 C C . LYS A 1 252 ? 16.112 -4.766 7.072 1.00 80.25 252 LYS A C 1
ATOM 1996 O O . LYS A 1 252 ? 17.156 -5.325 6.754 1.00 80.25 252 LYS A O 1
ATOM 2001 N N . VAL A 1 253 ? 14.907 -5.271 6.803 1.00 77.75 253 VAL A N 1
ATOM 2002 C CA . VAL A 1 253 ? 14.682 -6.540 6.096 1.00 77.75 253 VAL A CA 1
ATOM 2003 C C . VAL A 1 253 ? 14.742 -6.347 4.581 1.00 77.75 253 VAL A C 1
ATOM 2005 O O . VAL A 1 253 ? 15.438 -7.103 3.909 1.00 77.75 253 VAL A O 1
ATOM 2008 N N . HIS A 1 254 ? 14.048 -5.349 4.023 1.00 74.69 254 HIS A N 1
ATOM 2009 C CA . HIS A 1 254 ? 13.851 -5.277 2.568 1.00 74.69 254 HIS A CA 1
ATOM 2010 C C . HIS A 1 254 ? 14.811 -4.351 1.800 1.00 74.69 254 HIS A C 1
ATOM 2012 O O . HIS A 1 254 ? 14.814 -4.388 0.571 1.00 74.69 254 HIS A O 1
ATOM 2018 N N . ALA A 1 255 ? 15.634 -3.543 2.481 1.00 70.19 255 ALA A N 1
ATOM 2019 C CA . ALA A 1 255 ? 16.695 -2.707 1.891 1.00 70.19 255 ALA A CA 1
ATOM 2020 C C . ALA A 1 255 ? 16.265 -1.749 0.750 1.00 70.19 255 ALA A C 1
ATOM 2022 O O . ALA A 1 255 ? 17.117 -1.239 0.016 1.00 70.19 255 ALA A O 1
ATOM 2023 N N . ILE A 1 256 ? 14.964 -1.472 0.612 1.00 80.31 256 ILE A N 1
ATOM 2024 C CA . ILE A 1 256 ? 14.443 -0.400 -0.250 1.00 80.31 256 ILE A CA 1
ATOM 2025 C C . ILE A 1 256 ? 14.600 0.903 0.524 1.00 80.31 256 ILE A C 1
ATOM 2027 O O . ILE A 1 256 ? 14.126 0.975 1.648 1.00 80.31 256 ILE A O 1
ATOM 2031 N N . TYR A 1 257 ? 15.220 1.920 -0.085 1.00 76.88 257 TYR A N 1
ATOM 2032 C CA . TYR A 1 257 ? 15.588 3.185 0.571 1.00 76.88 257 TYR A CA 1
ATOM 2033 C C . TYR A 1 257 ? 14.451 3.920 1.292 1.00 76.88 257 TYR A C 1
ATOM 2035 O O . TYR A 1 257 ? 14.721 4.538 2.316 1.00 76.88 257 TYR A O 1
ATOM 2043 N N . SER A 1 258 ? 13.227 3.899 0.760 1.00 88.69 258 SER A N 1
ATOM 2044 C CA . SER A 1 258 ? 12.002 4.348 1.440 1.00 88.69 258 SER A CA 1
ATOM 2045 C C . SER A 1 258 ? 10.837 4.297 0.453 1.00 88.69 258 SER A C 1
ATOM 2047 O O . SER A 1 258 ? 10.903 4.898 -0.621 1.00 88.69 258 SER A O 1
ATOM 2049 N N . PHE A 1 259 ? 9.761 3.597 0.800 1.00 92.50 259 PHE A N 1
ATOM 2050 C CA . PHE A 1 259 ? 8.525 3.609 0.025 1.00 92.50 259 PHE A CA 1
ATOM 2051 C C . PHE A 1 259 ? 7.888 5.009 0.023 1.00 92.50 259 PHE A C 1
ATOM 2053 O O . PHE A 1 259 ? 7.360 5.432 -1.008 1.00 92.50 259 PHE A O 1
ATOM 2060 N N . ASP A 1 260 ? 8.002 5.764 1.123 1.00 92.44 260 ASP A N 1
ATOM 2061 C CA . ASP A 1 260 ? 7.581 7.168 1.198 1.00 92.44 260 ASP A CA 1
ATOM 2062 C C . ASP A 1 260 ? 8.251 8.015 0.106 1.00 92.44 260 ASP A C 1
ATOM 2064 O O . ASP A 1 260 ? 7.565 8.645 -0.697 1.00 92.44 260 ASP A O 1
ATOM 2068 N N . GLN A 1 261 ? 9.581 7.961 -0.003 1.00 91.88 261 GLN A N 1
ATOM 2069 C CA . GLN A 1 261 ? 10.336 8.740 -0.992 1.00 91.88 261 GLN A CA 1
ATOM 2070 C C . GLN A 1 261 ? 10.069 8.308 -2.440 1.00 91.88 261 GLN A C 1
ATOM 2072 O O . GLN A 1 261 ? 10.156 9.125 -3.355 1.00 91.88 261 GLN A O 1
ATOM 2077 N N . ILE A 1 262 ? 9.752 7.031 -2.672 1.00 92.19 262 ILE A N 1
ATOM 2078 C CA . ILE A 1 262 ? 9.584 6.487 -4.028 1.00 92.19 262 ILE A CA 1
ATOM 2079 C C . ILE A 1 262 ? 8.146 6.641 -4.549 1.00 92.19 262 ILE A C 1
ATOM 2081 O O . ILE A 1 262 ? 7.939 6.729 -5.766 1.00 92.19 262 ILE A O 1
ATOM 2085 N N . VAL A 1 263 ? 7.156 6.668 -3.649 1.00 94.50 263 VAL A N 1
ATOM 2086 C CA . VAL A 1 263 ? 5.726 6.636 -3.995 1.00 94.50 263 VAL A CA 1
ATOM 2087 C C . VAL A 1 263 ? 4.963 7.822 -3.405 1.00 94.50 263 VAL A C 1
ATOM 2089 O O . VAL A 1 263 ? 4.344 8.575 -4.156 1.00 94.50 263 VAL A O 1
ATOM 2092 N N . VAL A 1 264 ? 5.010 8.029 -2.087 1.00 94.50 264 VAL A N 1
ATOM 2093 C CA . VAL A 1 264 ? 4.184 9.049 -1.414 1.00 94.50 264 VAL A CA 1
ATOM 2094 C C . VAL A 1 264 ? 4.651 10.468 -1.729 1.00 94.50 264 VAL A C 1
ATOM 2096 O O . VAL A 1 264 ? 3.839 11.281 -2.171 1.00 94.50 264 VAL A O 1
ATOM 2099 N N . GLN A 1 265 ? 5.942 10.774 -1.575 1.00 92.81 265 GLN A N 1
ATOM 2100 C CA . GLN A 1 265 ? 6.475 12.105 -1.880 1.00 92.81 265 GLN A CA 1
ATOM 2101 C C . GLN A 1 265 ? 6.277 12.485 -3.355 1.00 92.81 265 GLN A C 1
ATOM 2103 O O . GLN A 1 265 ? 5.844 13.609 -3.608 1.00 92.81 265 GLN A O 1
ATOM 2108 N N . PRO A 1 266 ? 6.477 11.585 -4.341 1.00 91.75 266 PRO A N 1
ATOM 2109 C CA . PRO A 1 266 ? 6.117 11.869 -5.726 1.00 91.75 266 PRO A CA 1
ATOM 2110 C C . PRO A 1 266 ? 4.627 12.160 -5.935 1.00 91.75 266 PRO A C 1
ATOM 2112 O O . PRO A 1 266 ? 4.305 13.087 -6.677 1.00 91.75 266 PRO A O 1
ATOM 2115 N N . LEU A 1 267 ? 3.710 11.436 -5.275 1.00 92.88 267 LEU A N 1
ATOM 2116 C CA . LEU A 1 267 ? 2.276 11.755 -5.350 1.00 92.88 267 LEU A CA 1
ATOM 2117 C C . LEU A 1 267 ? 1.993 13.156 -4.794 1.00 92.88 267 LEU A C 1
ATOM 2119 O O . LEU A 1 267 ? 1.285 13.929 -5.433 1.00 92.88 267 LEU A O 1
ATOM 2123 N N . ILE A 1 268 ? 2.591 13.522 -3.658 1.00 91.56 268 ILE A N 1
ATOM 2124 C CA . ILE A 1 268 ? 2.446 14.859 -3.060 1.00 91.56 268 ILE A CA 1
ATOM 2125 C C . ILE A 1 268 ? 3.045 15.942 -3.971 1.00 91.56 268 ILE A C 1
ATOM 2127 O O . ILE A 1 268 ? 2.426 16.979 -4.204 1.00 91.56 268 ILE A O 1
ATOM 2131 N N . ALA A 1 269 ? 4.239 15.716 -4.519 1.00 89.38 269 ALA A N 1
ATOM 2132 C CA . ALA A 1 269 ? 4.921 16.675 -5.382 1.00 89.38 269 ALA A CA 1
ATOM 2133 C C . ALA A 1 269 ? 4.133 16.934 -6.676 1.00 89.38 269 ALA A C 1
ATOM 2135 O O . ALA A 1 269 ? 3.975 18.086 -7.087 1.00 89.38 269 ALA A O 1
ATOM 2136 N N . HIS A 1 270 ? 3.590 15.876 -7.284 1.00 88.44 270 HIS A N 1
ATOM 2137 C CA . HIS A 1 270 ? 2.800 15.959 -8.511 1.00 88.44 270 HIS A CA 1
ATOM 2138 C C . HIS A 1 270 ? 1.324 16.306 -8.282 1.00 88.44 270 HIS A C 1
ATOM 2140 O O . HIS A 1 270 ? 0.629 16.615 -9.247 1.00 88.44 270 HIS A O 1
ATOM 2146 N N . ALA A 1 271 ? 0.839 16.337 -7.037 1.00 84.81 271 ALA A N 1
ATOM 2147 C CA . ALA A 1 271 ? -0.493 16.850 -6.707 1.00 84.81 271 ALA A CA 1
ATOM 2148 C C . ALA A 1 271 ? -0.661 18.347 -7.015 1.00 84.81 271 ALA A C 1
ATOM 2150 O O . ALA A 1 271 ? -1.775 18.851 -7.053 1.00 84.81 271 ALA A O 1
ATOM 2151 N N . LYS A 1 272 ? 0.429 19.072 -7.290 1.00 77.69 272 LYS A N 1
ATOM 2152 C CA . LYS A 1 272 ? 0.369 20.464 -7.760 1.00 77.69 272 LYS A CA 1
ATOM 2153 C C . LYS A 1 272 ? -0.023 20.587 -9.239 1.00 77.69 272 LYS A C 1
ATOM 2155 O O . LYS A 1 272 ? -0.386 21.675 -9.674 1.00 77.69 272 LYS A O 1
ATOM 2160 N N . ASP A 1 273 ? 0.047 19.498 -10.010 1.00 71.88 273 ASP A N 1
ATOM 2161 C CA . ASP A 1 273 ? -0.262 19.475 -11.442 1.00 71.88 273 ASP A CA 1
ATOM 2162 C C . ASP A 1 273 ? -1.549 18.683 -11.715 1.00 71.88 273 ASP A C 1
ATOM 2164 O O . ASP A 1 273 ? -1.572 17.448 -11.728 1.00 71.88 273 ASP A O 1
ATOM 2168 N N . VAL A 1 274 ? -2.625 19.423 -11.994 1.00 60.59 274 VAL A N 1
ATOM 2169 C CA . VAL A 1 274 ? -3.975 18.900 -12.258 1.00 60.59 274 VAL A CA 1
ATOM 2170 C C . VAL A 1 274 ? -4.032 18.002 -13.506 1.00 60.59 274 VAL A C 1
ATOM 2172 O O . VAL A 1 274 ? -4.937 17.174 -13.637 1.00 60.59 274 VAL A O 1
ATOM 2175 N N . SER A 1 275 ? -3.074 18.141 -14.424 1.00 59.81 275 SER A N 1
ATOM 2176 C CA . SER A 1 275 ? -3.072 17.473 -15.727 1.00 59.81 275 SER A CA 1
ATOM 2177 C C . SER A 1 275 ? -2.206 16.213 -15.784 1.00 59.81 275 SER A C 1
ATOM 2179 O O . SER A 1 275 ? -2.321 15.430 -16.734 1.00 59.81 275 SER A O 1
ATOM 2181 N N . SER A 1 276 ? -1.357 15.987 -14.778 1.00 59.34 276 SER A N 1
ATOM 2182 C CA . SER A 1 276 ? -0.301 14.990 -14.889 1.00 59.34 276 SER A CA 1
ATOM 2183 C C . SER A 1 276 ? -0.857 13.556 -14.893 1.00 59.34 276 SER A C 1
ATOM 2185 O O . SER A 1 276 ? -1.500 13.087 -13.955 1.00 59.34 276 SER A O 1
ATOM 2187 N N . GLY A 1 277 ? -0.556 12.796 -15.952 1.00 73.25 277 GLY A N 1
ATOM 2188 C CA . GLY A 1 277 ? -0.722 11.332 -15.983 1.00 73.25 277 GLY A CA 1
ATOM 2189 C C . GLY A 1 277 ? 0.166 10.593 -14.966 1.00 73.25 277 GLY A C 1
ATOM 2190 O O . GLY A 1 277 ? 0.127 9.367 -14.894 1.00 73.25 277 GLY A O 1
ATOM 2191 N N . LYS A 1 278 ? 0.939 11.341 -14.166 1.00 85.75 278 LYS A N 1
ATOM 2192 C CA . LYS A 1 278 ? 1.935 10.864 -13.205 1.00 85.75 278 LYS A CA 1
ATOM 2193 C C . LYS A 1 278 ? 1.341 10.048 -12.069 1.00 85.75 278 LYS A C 1
ATOM 2195 O O . LYS A 1 278 ? 2.004 9.125 -11.612 1.00 85.75 278 LYS A O 1
ATOM 2200 N N . ALA A 1 279 ? 0.100 10.325 -11.661 1.00 89.38 279 ALA A N 1
ATOM 2201 C CA . ALA A 1 279 ? -0.582 9.518 -10.649 1.00 89.38 279 ALA A CA 1
ATOM 2202 C C . ALA A 1 279 ? -0.559 8.026 -11.018 1.00 89.38 279 ALA A C 1
ATOM 2204 O O . ALA A 1 279 ? -0.204 7.188 -10.195 1.00 89.38 279 ALA A O 1
ATOM 2205 N N . TRP A 1 280 ? -0.863 7.704 -12.280 1.00 90.19 280 TRP A N 1
ATOM 2206 C CA . TRP A 1 280 ? -0.891 6.324 -12.755 1.00 90.19 280 TRP A CA 1
ATOM 2207 C C . TRP A 1 280 ? 0.507 5.703 -12.835 1.00 90.19 280 TRP A C 1
ATOM 2209 O O . TRP A 1 280 ? 0.705 4.595 -12.349 1.00 90.19 280 TRP A O 1
ATOM 2219 N N . GLU A 1 281 ? 1.498 6.434 -13.355 1.00 90.31 281 GLU A N 1
ATOM 2220 C CA . GLU A 1 281 ? 2.895 5.972 -13.383 1.00 90.31 281 GLU A CA 1
ATOM 2221 C C . GLU A 1 281 ? 3.407 5.618 -11.974 1.00 90.31 281 GLU A C 1
ATOM 2223 O O . GLU A 1 281 ? 4.081 4.604 -11.782 1.00 90.31 281 GLU A O 1
ATOM 2228 N N . ILE A 1 282 ? 3.057 6.431 -10.972 1.00 92.88 282 ILE A N 1
ATOM 2229 C CA . ILE A 1 282 ? 3.460 6.208 -9.580 1.00 92.88 282 ILE A CA 1
ATOM 2230 C C . ILE A 1 282 ? 2.706 5.020 -8.962 1.00 92.88 282 ILE A C 1
ATOM 2232 O O . ILE A 1 282 ? 3.319 4.222 -8.254 1.00 92.88 282 ILE A O 1
ATOM 2236 N N . VAL A 1 283 ? 1.413 4.847 -9.262 1.00 94.56 283 VAL A N 1
ATOM 2237 C CA . VAL A 1 283 ? 0.628 3.675 -8.824 1.00 94.56 283 VAL A CA 1
ATOM 2238 C C . VAL A 1 283 ? 1.189 2.378 -9.414 1.00 94.56 283 VAL A C 1
ATOM 2240 O O . VAL A 1 283 ? 1.381 1.410 -8.680 1.00 94.56 283 VAL A O 1
ATOM 2243 N N . VAL A 1 284 ? 1.533 2.361 -10.706 1.00 94.94 284 VAL A N 1
ATOM 2244 C CA . VAL A 1 284 ? 2.178 1.202 -11.347 1.00 94.94 284 VAL A CA 1
ATOM 2245 C C . VAL A 1 284 ? 3.521 0.897 -10.686 1.00 94.94 284 VAL A C 1
ATOM 2247 O O . VAL A 1 284 ? 3.799 -0.257 -10.359 1.00 94.94 284 VAL A O 1
ATOM 2250 N N . ARG A 1 285 ? 4.335 1.922 -10.401 1.00 94.69 285 ARG A N 1
ATOM 2251 C CA . ARG A 1 285 ? 5.600 1.750 -9.670 1.00 94.69 285 ARG A CA 1
ATOM 2252 C C . ARG A 1 285 ? 5.387 1.161 -8.274 1.00 94.69 285 ARG A C 1
ATOM 2254 O O . ARG A 1 285 ? 6.149 0.285 -7.870 1.00 94.69 285 ARG A O 1
ATOM 2261 N N . ALA A 1 286 ? 4.360 1.604 -7.551 1.00 96.56 286 ALA A N 1
ATOM 2262 C CA . ALA A 1 286 ? 4.004 1.046 -6.249 1.00 96.56 286 ALA A CA 1
ATOM 2263 C C . ALA A 1 286 ? 3.660 -0.451 -6.353 1.00 96.56 286 ALA A C 1
ATOM 2265 O O . ALA A 1 286 ? 4.212 -1.250 -5.597 1.00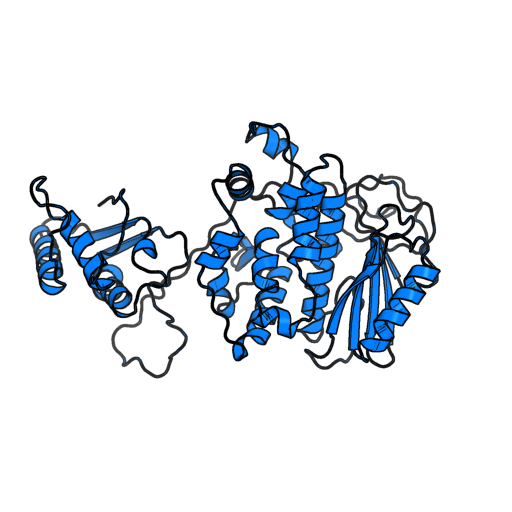 96.56 286 ALA A O 1
ATOM 2266 N N . GLY A 1 287 ? 2.839 -0.846 -7.335 1.00 97.12 287 GLY A N 1
ATOM 2267 C CA . GLY A 1 287 ? 2.515 -2.253 -7.603 1.00 97.12 287 GLY A CA 1
ATOM 2268 C C . GLY A 1 287 ? 3.745 -3.101 -7.946 1.00 97.12 287 GLY A C 1
ATOM 2269 O O . GLY A 1 287 ? 3.915 -4.201 -7.415 1.00 97.12 287 GLY A O 1
ATOM 2270 N N . ILE A 1 288 ? 4.665 -2.555 -8.751 1.00 97.31 288 ILE A N 1
ATOM 2271 C CA . ILE A 1 288 ? 5.950 -3.192 -9.074 1.00 97.31 288 ILE A CA 1
ATOM 2272 C C . ILE A 1 288 ? 6.786 -3.432 -7.812 1.00 97.31 288 ILE A C 1
ATOM 2274 O O . ILE A 1 288 ? 7.312 -4.530 -7.633 1.00 97.31 288 ILE A O 1
ATOM 2278 N N . LEU A 1 289 ? 6.908 -2.432 -6.933 1.00 96.12 289 LEU A N 1
ATOM 2279 C CA . LEU A 1 289 ? 7.675 -2.550 -5.688 1.00 96.12 289 LEU A CA 1
ATOM 2280 C C . LEU A 1 289 ? 7.055 -3.575 -4.739 1.00 96.12 289 LEU A C 1
ATOM 2282 O O . LEU A 1 289 ? 7.782 -4.399 -4.194 1.00 96.12 289 LEU A O 1
ATOM 2286 N N . ILE A 1 290 ? 5.728 -3.573 -4.584 1.00 96.25 290 ILE A N 1
ATOM 2287 C CA . ILE A 1 290 ? 5.008 -4.554 -3.759 1.00 96.25 290 ILE A CA 1
ATOM 2288 C C . ILE A 1 290 ? 5.238 -5.973 -4.297 1.00 96.25 290 ILE A C 1
ATOM 2290 O O . ILE A 1 290 ? 5.583 -6.873 -3.536 1.00 96.25 290 ILE A O 1
ATOM 2294 N N . ASN A 1 291 ? 5.137 -6.180 -5.612 1.00 95.44 291 ASN A N 1
ATOM 2295 C CA . ASN A 1 291 ? 5.404 -7.481 -6.234 1.00 95.44 291 ASN A CA 1
ATOM 2296 C C . ASN A 1 291 ? 6.877 -7.904 -6.139 1.00 95.44 291 ASN A C 1
ATOM 2298 O O . ASN A 1 291 ? 7.175 -9.093 -6.007 1.00 95.44 291 ASN A O 1
ATOM 2302 N N . ALA A 1 292 ? 7.809 -6.953 -6.215 1.00 94.38 292 ALA A N 1
ATOM 2303 C CA . ALA A 1 292 ? 9.233 -7.213 -6.041 1.00 94.38 292 ALA A CA 1
ATOM 2304 C C . ALA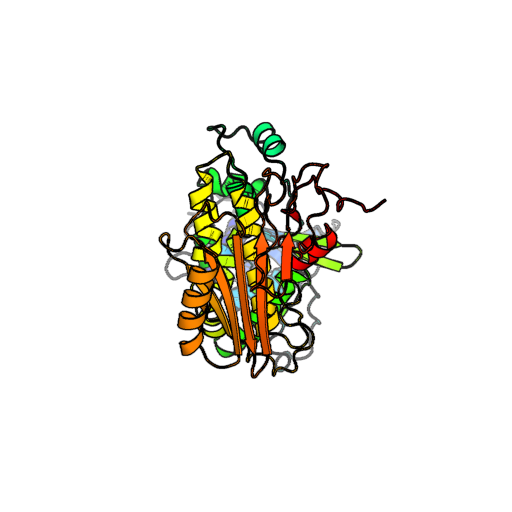 A 1 292 ? 9.546 -7.635 -4.598 1.00 94.38 292 ALA A C 1
ATOM 2306 O O . ALA A 1 292 ? 10.274 -8.606 -4.391 1.00 94.38 292 ALA A O 1
ATOM 2307 N N . LEU A 1 293 ? 8.962 -6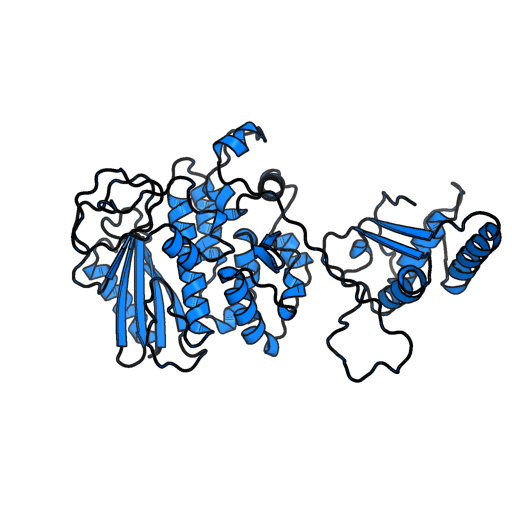.943 -3.613 1.00 93.81 293 LEU A N 1
ATOM 2308 C CA . LEU A 1 293 ? 9.035 -7.301 -2.196 1.00 93.81 293 LEU A CA 1
ATOM 2309 C C . LEU A 1 293 ? 8.450 -8.687 -1.941 1.00 93.81 293 LEU A C 1
ATOM 2311 O O . LEU A 1 293 ? 9.074 -9.500 -1.269 1.00 93.81 293 LEU A O 1
ATOM 2315 N N . ASP A 1 294 ? 7.297 -8.991 -2.530 1.00 92.31 294 ASP A N 1
ATOM 2316 C CA . ASP A 1 294 ? 6.673 -10.297 -2.361 1.00 92.31 294 ASP A CA 1
ATOM 2317 C C . ASP A 1 294 ? 7.558 -11.410 -2.932 1.00 92.31 294 ASP A C 1
ATOM 2319 O O . ASP A 1 294 ? 7.815 -12.413 -2.278 1.00 92.31 294 ASP A O 1
ATOM 2323 N N . ALA A 1 295 ? 8.136 -11.194 -4.116 1.00 90.50 295 ALA A N 1
ATOM 2324 C CA . ALA A 1 295 ? 9.118 -12.105 -4.696 1.00 90.50 295 ALA A CA 1
ATOM 2325 C C . ALA A 1 295 ? 10.391 -12.253 -3.840 1.00 90.50 295 ALA A C 1
ATOM 2327 O O . ALA A 1 295 ? 11.038 -13.298 -3.858 1.00 90.50 295 ALA A O 1
ATOM 2328 N N . SER A 1 296 ? 10.783 -11.220 -3.099 1.00 89.62 296 SER A N 1
ATOM 2329 C CA . SER A 1 296 ? 11.921 -11.289 -2.180 1.00 89.62 296 SER A CA 1
ATOM 2330 C C . SER A 1 296 ? 11.643 -12.175 -0.972 1.00 89.62 296 SER A C 1
ATOM 2332 O O . SER A 1 296 ? 12.478 -13.009 -0.612 1.00 89.62 296 SER A O 1
ATOM 2334 N N . LEU A 1 297 ? 10.457 -12.020 -0.391 1.00 88.75 297 LEU A N 1
ATOM 2335 C CA . LEU A 1 297 ? 10.054 -12.669 0.851 1.00 88.75 297 LEU A CA 1
ATOM 2336 C C . LEU A 1 297 ? 9.553 -14.099 0.610 1.00 88.75 297 LEU A C 1
ATOM 2338 O O . LEU A 1 297 ? 9.851 -14.992 1.396 1.00 88.75 297 LEU A O 1
ATOM 2342 N N . ASN A 1 298 ? 8.879 -14.339 -0.518 1.00 84.25 298 ASN A N 1
ATOM 2343 C CA . ASN A 1 298 ? 8.153 -15.573 -0.798 1.00 84.25 298 ASN A CA 1
ATOM 2344 C C . ASN A 1 298 ? 8.739 -16.385 -1.962 1.00 84.25 298 ASN A C 1
ATOM 2346 O O . ASN A 1 298 ? 9.045 -15.881 -3.052 1.00 84.25 298 ASN A O 1
ATOM 2350 N N . SER A 1 299 ? 8.868 -17.696 -1.743 1.00 77.94 299 SER A N 1
ATOM 2351 C CA . SER A 1 299 ? 9.198 -18.654 -2.802 1.00 77.94 299 SER A CA 1
ATOM 2352 C C . SER A 1 299 ? 8.027 -18.815 -3.779 1.00 77.94 299 SER A C 1
ATOM 2354 O O . SER A 1 299 ? 6.870 -18.584 -3.442 1.00 77.94 299 SER A O 1
ATOM 2356 N N . GLY A 1 300 ? 8.324 -19.165 -5.034 1.00 80.06 300 GLY A N 1
ATOM 2357 C CA . GLY A 1 300 ? 7.303 -19.402 -6.067 1.00 80.06 300 GLY A CA 1
ATOM 2358 C C . GLY A 1 300 ? 6.616 -18.148 -6.629 1.00 80.06 300 GLY A C 1
ATOM 2359 O O . GLY A 1 300 ? 5.959 -18.225 -7.666 1.00 80.06 300 GLY A O 1
ATOM 2360 N N . VAL A 1 301 ? 6.803 -16.979 -6.013 1.00 87.69 301 VAL A N 1
ATOM 2361 C CA . VAL A 1 301 ? 6.240 -15.719 -6.508 1.00 87.69 301 VAL A CA 1
ATOM 2362 C C . VAL A 1 301 ? 6.987 -15.228 -7.752 1.00 87.69 301 VAL A C 1
ATOM 2364 O O . VAL A 1 301 ? 8.196 -14.977 -7.724 1.00 87.69 301 VAL A O 1
ATOM 2367 N N . ARG A 1 302 ? 6.237 -15.024 -8.844 1.00 91.19 302 ARG A N 1
ATOM 2368 C CA . ARG A 1 302 ? 6.766 -14.651 -10.169 1.00 91.19 302 ARG A CA 1
ATOM 2369 C C . ARG A 1 302 ? 7.360 -13.238 -10.239 1.00 91.19 302 ARG A C 1
ATOM 2371 O O . ARG A 1 302 ? 8.095 -12.943 -11.176 1.00 91.19 302 ARG A O 1
ATOM 2378 N N . GLY A 1 303 ? 7.094 -12.383 -9.252 1.00 91.94 303 GLY A N 1
ATOM 2379 C CA . GLY A 1 303 ? 7.531 -10.985 -9.239 1.00 91.94 303 GLY A CA 1
ATOM 2380 C C . GLY A 1 303 ? 6.833 -10.121 -10.298 1.00 91.94 303 GLY A C 1
ATOM 2381 O O . GLY A 1 303 ? 5.956 -10.609 -11.015 1.00 91.94 303 GLY A O 1
ATOM 2382 N N . PRO A 1 304 ? 7.207 -8.835 -10.407 1.00 95.25 304 PRO A N 1
ATOM 2383 C CA . PRO A 1 304 ? 6.567 -7.912 -11.339 1.00 95.25 304 PRO A CA 1
ATOM 2384 C C . PRO A 1 304 ? 6.769 -8.382 -12.783 1.00 95.25 304 PRO A C 1
ATOM 2386 O O . PRO A 1 304 ? 7.879 -8.759 -13.166 1.00 95.25 304 PRO A O 1
ATOM 2389 N N . PHE A 1 305 ? 5.683 -8.389 -13.562 1.00 95.50 305 PHE A N 1
ATOM 2390 C CA . PHE A 1 305 ? 5.636 -8.876 -14.950 1.00 95.50 305 PHE A CA 1
ATOM 2391 C C . PHE A 1 305 ? 6.182 -10.301 -15.159 1.00 95.50 305 PHE A C 1
ATOM 2393 O O . PHE A 1 305 ? 6.589 -10.666 -16.257 1.00 95.50 305 PHE A O 1
ATOM 2400 N N . GLY A 1 306 ? 6.254 -11.111 -14.101 1.00 93.44 306 GLY A N 1
ATOM 2401 C CA . GLY A 1 306 ? 6.827 -12.450 -14.178 1.00 93.44 306 GLY A CA 1
ATOM 2402 C C . GLY A 1 306 ? 8.355 -12.503 -14.266 1.00 93.44 306 GLY A C 1
ATOM 2403 O O . GLY A 1 306 ? 8.905 -13.565 -14.558 1.00 93.44 306 GLY A O 1
ATOM 2404 N N . ILE A 1 307 ? 9.077 -11.411 -13.978 1.00 94.50 307 ILE A N 1
ATOM 2405 C CA . ILE A 1 307 ? 10.544 -11.370 -14.129 1.00 94.50 307 ILE A CA 1
ATOM 2406 C C . ILE A 1 307 ? 11.267 -12.445 -13.312 1.00 94.50 307 ILE A C 1
ATOM 2408 O O . ILE A 1 307 ? 12.310 -12.947 -13.725 1.00 94.50 307 ILE A O 1
ATOM 2412 N N . ALA A 1 308 ? 10.696 -12.859 -12.183 1.00 90.00 308 ALA A N 1
ATOM 2413 C CA . ALA A 1 308 ? 11.232 -13.898 -11.317 1.00 90.00 308 ALA A CA 1
ATOM 2414 C C . ALA A 1 308 ? 10.613 -15.292 -11.535 1.00 90.00 308 ALA A C 1
ATOM 2416 O O . ALA A 1 308 ? 10.833 -16.200 -10.733 1.00 90.00 308 ALA A O 1
ATOM 2417 N N . GLN A 1 309 ? 9.835 -15.486 -12.601 1.00 87.38 309 GLN A N 1
ATOM 2418 C CA . GLN A 1 309 ? 9.194 -16.763 -12.901 1.00 87.38 309 GLN A CA 1
ATOM 2419 C C . GLN A 1 309 ? 10.226 -17.872 -13.170 1.00 87.38 309 GLN A C 1
ATOM 2421 O O . GLN A 1 309 ? 11.226 -17.649 -13.861 1.00 87.38 309 GLN A O 1
ATOM 2426 N N . ASN A 1 310 ? 9.939 -19.077 -12.663 1.00 80.56 310 ASN A N 1
ATOM 2427 C CA . ASN A 1 310 ? 10.744 -20.296 -12.826 1.00 80.56 310 ASN A CA 1
ATOM 2428 C C . ASN A 1 310 ? 12.175 -20.189 -12.272 1.00 80.56 310 ASN A C 1
ATOM 2430 O O . ASN A 1 310 ? 13.088 -20.832 -12.781 1.00 80.56 310 ASN A O 1
ATOM 2434 N N . LEU A 1 311 ? 12.388 -19.361 -11.246 1.00 77.12 311 LEU A N 1
ATOM 2435 C CA . LEU A 1 311 ? 13.668 -19.294 -10.550 1.00 77.12 311 LEU A CA 1
ATOM 2436 C C . LEU A 1 311 ? 13.650 -20.203 -9.328 1.00 77.12 311 LEU A C 1
ATOM 2438 O O . LEU A 1 311 ? 12.920 -19.950 -8.368 1.00 77.12 311 LEU A O 1
ATOM 2442 N N . GLU A 1 312 ? 14.512 -21.215 -9.335 1.00 68.44 312 GLU A N 1
ATOM 2443 C CA . GLU A 1 312 ? 14.891 -21.908 -8.110 1.00 68.44 312 GLU A CA 1
ATOM 2444 C C . GLU A 1 312 ? 15.739 -20.959 -7.263 1.00 68.44 312 GLU A C 1
ATOM 2446 O O . GLU A 1 312 ? 16.902 -20.683 -7.557 1.00 68.44 312 GLU A O 1
ATOM 2451 N N . ARG A 1 313 ? 15.132 -20.403 -6.215 1.00 68.00 313 ARG A N 1
ATOM 2452 C CA . ARG A 1 313 ? 15.820 -19.534 -5.261 1.00 68.00 313 ARG A CA 1
ATOM 2453 C C . ARG A 1 313 ? 15.415 -19.890 -3.835 1.00 68.00 313 ARG A C 1
ATOM 2455 O O . ARG A 1 313 ? 14.242 -20.179 -3.593 1.00 68.00 313 ARG A O 1
ATOM 2462 N N . PRO A 1 314 ? 16.336 -19.808 -2.866 1.00 60.59 314 PRO A N 1
ATOM 2463 C CA . PRO A 1 314 ? 15.952 -19.848 -1.465 1.00 60.59 314 PRO A CA 1
ATOM 2464 C C . PRO A 1 314 ? 15.089 -18.618 -1.141 1.00 60.59 314 PRO A C 1
ATOM 2466 O O . PRO A 1 314 ? 15.450 -17.499 -1.521 1.00 60.59 314 PRO A O 1
ATOM 2469 N N . ALA A 1 315 ? 13.960 -18.819 -0.455 1.00 61.12 315 ALA A N 1
ATOM 2470 C CA . ALA A 1 315 ? 13.123 -17.723 0.039 1.00 61.12 315 ALA A CA 1
ATOM 2471 C C . ALA A 1 315 ? 13.958 -16.740 0.883 1.00 61.12 315 ALA A C 1
ATOM 2473 O O . ALA A 1 315 ? 14.899 -17.150 1.569 1.00 61.12 315 ALA A O 1
ATOM 2474 N N . GLY A 1 316 ? 13.666 -15.440 0.789 1.00 64.81 316 GLY A N 1
ATOM 2475 C CA . GLY A 1 316 ? 14.362 -14.402 1.557 1.00 64.81 316 GLY A CA 1
ATOM 2476 C C . GLY A 1 316 ? 15.774 -14.042 1.075 1.00 64.81 316 GLY A C 1
ATOM 2477 O O . GLY A 1 316 ? 16.440 -13.238 1.721 1.00 64.81 316 GLY A O 1
ATOM 2478 N N . LYS A 1 317 ? 16.271 -14.611 -0.038 1.00 76.75 317 LYS A N 1
ATOM 2479 C CA . LYS A 1 317 ? 17.619 -14.294 -0.564 1.00 76.75 317 LYS A CA 1
ATOM 2480 C C . LYS A 1 317 ? 17.656 -13.287 -1.708 1.00 76.75 317 LYS A C 1
ATOM 2482 O O . LYS A 1 317 ? 18.737 -12.800 -2.030 1.00 76.75 317 LYS A O 1
ATOM 2487 N N . LEU A 1 318 ? 16.523 -12.983 -2.340 1.00 86.50 318 LEU A N 1
ATOM 2488 C CA . LEU A 1 318 ? 16.479 -11.958 -3.381 1.00 86.50 318 LEU A CA 1
ATOM 2489 C C . LEU A 1 318 ? 16.416 -10.582 -2.719 1.00 86.50 318 LEU A C 1
ATOM 2491 O O . LEU A 1 318 ? 15.429 -10.264 -2.072 1.00 86.50 318 LEU A O 1
ATOM 2495 N N . ARG A 1 319 ? 17.435 -9.748 -2.908 1.00 89.38 319 ARG A N 1
ATOM 2496 C CA . ARG A 1 319 ? 17.428 -8.360 -2.435 1.00 89.38 319 ARG A CA 1
ATOM 2497 C C . ARG A 1 319 ? 16.693 -7.464 -3.429 1.00 89.38 319 ARG A C 1
ATOM 2499 O O . ARG A 1 319 ? 17.011 -7.492 -4.614 1.00 89.38 319 ARG A O 1
ATOM 2506 N N . VAL A 1 320 ? 15.766 -6.634 -2.958 1.00 91.81 320 VAL A N 1
ATOM 2507 C CA . VAL A 1 320 ? 15.109 -5.616 -3.795 1.00 91.81 320 VAL A CA 1
ATOM 2508 C C . VAL A 1 320 ? 15.799 -4.281 -3.584 1.00 91.81 320 VAL A C 1
ATOM 2510 O O . VAL A 1 320 ? 16.050 -3.880 -2.451 1.00 91.81 320 VAL A O 1
ATOM 2513 N N . VAL A 1 321 ? 16.120 -3.590 -4.673 1.00 91.94 321 VAL A N 1
ATOM 2514 C CA . VAL A 1 321 ? 16.733 -2.260 -4.625 1.00 91.94 321 VAL A CA 1
ATOM 2515 C C . VAL A 1 321 ? 15.983 -1.342 -5.574 1.00 91.94 321 VAL A C 1
ATOM 2517 O O . VAL A 1 321 ? 15.702 -1.720 -6.706 1.00 91.94 321 VAL A O 1
ATOM 2520 N N . HIS A 1 322 ? 15.674 -0.130 -5.128 1.00 92.88 322 HIS A N 1
ATOM 2521 C CA . HIS A 1 322 ? 15.212 0.925 -6.023 1.00 92.88 322 HIS A CA 1
ATOM 2522 C C . HIS A 1 322 ? 16.387 1.826 -6.396 1.00 92.88 322 HIS A C 1
ATOM 2524 O O . HIS A 1 322 ? 17.139 2.250 -5.517 1.00 92.88 322 HIS A O 1
ATOM 2530 N N . PHE A 1 323 ? 16.532 2.123 -7.683 1.00 92.25 323 PHE A N 1
ATOM 2531 C CA . PHE A 1 323 ? 17.590 2.978 -8.204 1.00 92.25 323 PHE A CA 1
ATOM 2532 C C . PHE A 1 323 ? 16.999 4.038 -9.131 1.00 92.25 323 PHE A C 1
ATOM 2534 O O . PHE A 1 323 ? 16.309 3.716 -10.095 1.00 92.25 323 PHE A O 1
ATOM 2541 N N . THR A 1 324 ? 17.267 5.308 -8.844 1.00 91.62 324 THR A N 1
ATOM 2542 C CA . THR A 1 324 ? 16.821 6.412 -9.697 1.00 91.62 324 THR A CA 1
ATOM 2543 C C . THR A 1 324 ? 17.978 6.861 -10.573 1.00 91.62 324 THR A C 1
ATOM 2545 O O . THR A 1 324 ? 19.021 7.272 -10.064 1.00 91.62 324 THR A O 1
ATOM 2548 N N . LEU A 1 325 ? 17.796 6.793 -11.889 1.00 91.69 325 LEU A N 1
ATOM 2549 C CA . LEU A 1 325 ? 18.757 7.322 -12.846 1.00 91.69 325 LEU A CA 1
ATOM 2550 C C . LEU A 1 325 ? 18.683 8.854 -12.881 1.00 91.69 325 LEU A C 1
ATOM 2552 O O . LEU A 1 325 ? 17.579 9.408 -12.918 1.00 91.69 325 LEU A O 1
ATOM 2556 N N . PRO A 1 326 ? 19.836 9.541 -12.889 1.00 90.50 326 PRO A N 1
ATOM 2557 C CA . PRO A 1 326 ? 19.884 10.995 -12.836 1.00 90.50 326 PRO A CA 1
ATOM 2558 C C . PRO A 1 326 ? 19.460 11.624 -14.178 1.00 90.50 326 PRO A C 1
ATOM 2560 O O . PRO A 1 326 ? 19.369 10.939 -15.199 1.00 90.50 326 PRO A O 1
ATOM 2563 N N . GLU A 1 327 ? 19.149 12.924 -14.182 1.00 87.88 327 GLU A N 1
ATOM 2564 C CA . GLU A 1 327 ? 18.523 13.615 -15.327 1.00 87.88 327 GLU A CA 1
ATOM 2565 C C . GLU A 1 327 ? 19.391 13.663 -16.596 1.00 87.88 327 GLU A C 1
ATOM 2567 O O . GLU A 1 327 ? 18.870 13.807 -17.707 1.00 87.88 327 GLU A O 1
ATOM 2572 N N . GLU A 1 328 ? 20.711 13.536 -16.459 1.00 89.25 328 GLU A N 1
ATOM 2573 C CA . GLU A 1 328 ? 21.647 13.464 -17.580 1.00 89.25 328 GLU A CA 1
ATOM 2574 C C . GLU A 1 328 ? 21.532 12.163 -18.390 1.00 89.25 328 GLU A C 1
ATOM 2576 O O . GLU A 1 328 ? 21.991 12.108 -19.532 1.00 89.25 328 GLU A O 1
ATOM 2581 N N . VAL A 1 329 ? 20.906 11.120 -17.837 1.00 88.88 329 VAL A N 1
ATOM 2582 C CA . VAL A 1 329 ? 20.700 9.847 -18.533 1.00 88.88 329 VAL A CA 1
ATOM 2583 C C . VAL A 1 329 ? 19.470 9.952 -19.431 1.00 88.88 329 VAL A C 1
ATOM 2585 O O . VAL A 1 329 ? 18.332 9.944 -18.965 1.00 88.88 329 VAL A O 1
ATOM 2588 N N . ARG A 1 330 ? 19.714 10.046 -20.743 1.00 86.75 330 ARG A N 1
ATOM 2589 C CA . ARG A 1 330 ? 18.673 10.301 -21.755 1.00 86.75 330 ARG A CA 1
ATOM 2590 C C . ARG A 1 330 ? 18.483 9.194 -22.792 1.00 86.75 330 ARG A C 1
ATOM 2592 O O . ARG A 1 330 ? 17.557 9.305 -23.585 1.00 86.75 330 ARG A O 1
ATOM 2599 N N . THR A 1 331 ? 19.328 8.162 -22.797 1.00 88.06 331 THR A N 1
ATOM 2600 C CA . THR A 1 331 ? 19.218 7.021 -23.725 1.00 88.06 331 THR A CA 1
ATOM 2601 C C . THR A 1 331 ? 19.254 5.695 -22.974 1.00 88.06 331 THR A C 1
ATOM 2603 O O . THR A 1 331 ? 19.707 5.632 -21.823 1.00 88.06 331 THR A O 1
ATOM 2606 N N . ILE A 1 332 ? 18.757 4.635 -23.614 1.00 89.06 332 ILE A N 1
ATOM 2607 C CA . ILE A 1 332 ? 18.649 3.309 -23.002 1.00 89.06 332 ILE A CA 1
ATOM 2608 C C . ILE A 1 332 ? 20.016 2.665 -22.787 1.00 89.06 332 ILE A C 1
ATOM 2610 O O . ILE A 1 332 ? 20.257 2.075 -21.740 1.00 89.06 332 ILE A O 1
ATOM 2614 N N . GLU A 1 333 ? 20.949 2.857 -23.710 1.00 90.94 333 GLU A N 1
ATOM 2615 C CA . GLU A 1 333 ? 22.298 2.300 -23.642 1.00 90.94 333 GLU A CA 1
ATOM 2616 C C . GLU A 1 333 ? 23.043 2.878 -22.433 1.00 90.94 333 GLU A C 1
ATOM 2618 O O . GLU A 1 333 ? 23.601 2.143 -21.616 1.00 90.94 333 GLU A O 1
ATOM 2623 N N . VAL A 1 334 ? 22.969 4.203 -22.253 1.00 92.19 334 VAL A N 1
ATOM 2624 C CA . VAL A 1 334 ? 23.569 4.889 -21.100 1.00 92.19 334 VAL A CA 1
ATOM 2625 C C . VAL A 1 334 ? 22.883 4.468 -19.799 1.00 92.19 334 VAL A C 1
ATOM 2627 O O . VAL A 1 334 ? 23.558 4.257 -18.789 1.00 92.19 334 VAL A O 1
ATOM 2630 N N . ALA A 1 335 ? 21.555 4.317 -19.807 1.00 92.56 335 ALA A N 1
ATOM 2631 C CA . ALA A 1 335 ? 20.805 3.835 -18.652 1.00 92.56 335 ALA A CA 1
ATOM 2632 C C . ALA A 1 335 ? 21.251 2.429 -18.234 1.00 92.56 335 ALA A C 1
ATOM 2634 O O . ALA A 1 335 ? 21.550 2.207 -17.060 1.00 92.56 335 ALA A O 1
ATOM 2635 N N . LEU A 1 336 ? 21.352 1.495 -19.181 1.00 94.00 336 LEU A N 1
ATOM 2636 C CA . LEU A 1 336 ? 21.734 0.114 -18.908 1.00 94.00 336 LEU A CA 1
ATOM 2637 C C . LEU A 1 336 ? 23.173 0.000 -18.395 1.00 94.00 336 LEU A C 1
ATOM 2639 O O . LEU A 1 336 ? 23.409 -0.743 -17.443 1.00 94.00 336 LEU A O 1
ATOM 2643 N N . GLU A 1 337 ? 24.118 0.770 -18.936 1.00 94.12 337 GLU A N 1
ATOM 2644 C CA . GLU A 1 337 ? 25.492 0.793 -18.416 1.00 94.12 337 GLU A CA 1
ATOM 2645 C C . GLU A 1 337 ? 25.554 1.332 -16.978 1.00 94.12 337 GLU A C 1
ATOM 2647 O O . GLU A 1 337 ? 26.221 0.755 -16.115 1.00 94.12 337 GLU A O 1
ATOM 2652 N N . ARG A 1 338 ? 24.790 2.385 -16.660 1.00 93.94 338 ARG A N 1
ATOM 2653 C CA . ARG A 1 338 ? 24.702 2.916 -15.288 1.00 93.94 338 ARG A CA 1
ATOM 2654 C C . ARG A 1 338 ? 24.069 1.921 -14.319 1.00 93.94 338 ARG A C 1
ATOM 2656 O O . ARG A 1 338 ? 24.567 1.763 -13.205 1.00 93.94 338 ARG A O 1
ATOM 2663 N N . VAL A 1 339 ? 23.007 1.233 -14.735 1.00 93.81 339 VAL A N 1
ATOM 2664 C CA . VAL A 1 339 ? 22.354 0.196 -13.923 1.00 93.81 339 VAL A CA 1
ATOM 2665 C C . VAL A 1 339 ? 23.299 -0.982 -13.687 1.00 93.81 339 VAL A C 1
ATOM 2667 O O . VAL A 1 339 ? 23.422 -1.451 -12.559 1.00 93.81 339 VAL A O 1
ATOM 2670 N N . LYS A 1 340 ? 24.037 -1.420 -14.712 1.00 93.94 340 LYS A N 1
ATOM 2671 C CA . LYS A 1 340 ? 25.044 -2.483 -14.601 1.00 93.94 340 LYS A CA 1
ATOM 2672 C C . LYS A 1 340 ? 26.141 -2.139 -13.590 1.00 93.94 340 LYS A C 1
ATOM 2674 O O . LYS A 1 340 ? 26.485 -2.979 -12.758 1.00 93.94 340 LYS A O 1
ATOM 2679 N N . LEU A 1 341 ? 26.647 -0.904 -13.621 1.00 92.81 341 LEU A N 1
ATOM 2680 C CA . LEU A 1 341 ? 27.619 -0.402 -12.642 1.00 92.81 341 LEU A CA 1
ATOM 2681 C C . LEU A 1 341 ? 27.034 -0.352 -11.221 1.00 92.81 341 LEU A C 1
ATOM 2683 O O . LEU A 1 341 ? 27.708 -0.718 -10.261 1.00 92.81 341 LEU A O 1
ATOM 2687 N N . ALA A 1 342 ? 25.772 0.056 -11.068 1.00 91.38 342 ALA A N 1
ATOM 2688 C CA . ALA A 1 342 ? 25.102 0.043 -9.767 1.00 91.38 342 ALA A CA 1
ATOM 2689 C C . ALA A 1 342 ? 24.898 -1.391 -9.236 1.00 91.38 342 ALA A C 1
ATOM 2691 O O . ALA A 1 342 ? 25.020 -1.637 -8.036 1.00 91.38 342 ALA A O 1
ATOM 2692 N N . LEU A 1 343 ? 24.629 -2.355 -10.122 1.00 90.25 343 LEU A N 1
ATOM 2693 C CA . LEU A 1 343 ? 24.426 -3.763 -9.775 1.00 90.25 343 LEU A CA 1
ATOM 2694 C C . LEU A 1 343 ? 25.702 -4.473 -9.319 1.00 90.25 343 LEU A C 1
ATOM 2696 O O . LEU A 1 343 ? 25.620 -5.336 -8.442 1.00 90.25 343 LEU A O 1
ATOM 2700 N N . SER A 1 344 ? 26.876 -4.118 -9.857 1.00 86.31 344 SER A N 1
ATOM 2701 C CA . SER A 1 344 ? 28.126 -4.836 -9.558 1.00 86.31 344 SER A CA 1
ATOM 2702 C C . SER A 1 344 ? 28.515 -4.823 -8.073 1.00 86.31 344 SER A C 1
ATOM 2704 O O . SER A 1 344 ? 29.261 -5.695 -7.635 1.00 86.31 344 SER A O 1
ATOM 2706 N N . GLY A 1 345 ? 27.982 -3.884 -7.283 1.00 82.44 345 GLY A N 1
ATOM 2707 C CA . GLY A 1 345 ? 28.211 -3.795 -5.836 1.00 82.44 345 GLY A CA 1
ATOM 2708 C C . GLY A 1 345 ? 27.169 -4.493 -4.948 1.00 82.44 345 GLY A C 1
ATOM 2709 O O . GLY A 1 345 ? 27.310 -4.464 -3.728 1.00 82.44 345 GLY A O 1
ATOM 2710 N N . LEU A 1 346 ? 26.108 -5.088 -5.508 1.00 86.31 346 LEU A N 1
ATOM 2711 C CA . LEU A 1 346 ? 24.926 -5.503 -4.730 1.00 86.31 346 LEU A CA 1
ATOM 2712 C C . LEU A 1 346 ? 24.796 -7.018 -4.500 1.00 86.31 346 LEU A C 1
ATOM 2714 O O . LEU A 1 346 ? 23.964 -7.437 -3.692 1.00 86.31 346 LEU A O 1
ATOM 2718 N N . GLY A 1 347 ? 25.636 -7.830 -5.148 1.00 84.25 347 GLY A N 1
ATOM 2719 C CA . GLY A 1 347 ? 25.695 -9.284 -4.967 1.00 84.25 347 GLY A CA 1
ATOM 2720 C C . GLY A 1 347 ? 25.016 -10.089 -6.081 1.00 84.25 347 GLY A C 1
ATOM 2721 O O . GLY A 1 347 ? 24.745 -9.585 -7.165 1.00 84.25 347 GLY A O 1
ATOM 2722 N N . ARG A 1 348 ? 24.781 -11.387 -5.826 1.00 84.69 348 ARG A N 1
ATOM 2723 C CA . ARG A 1 348 ? 24.333 -12.367 -6.844 1.00 84.69 348 ARG A CA 1
ATOM 2724 C C . ARG A 1 348 ? 22.815 -12.560 -6.956 1.00 84.69 348 ARG A C 1
ATOM 2726 O O . ARG A 1 348 ? 22.385 -13.263 -7.863 1.00 84.69 348 ARG A O 1
ATOM 2733 N N . HIS A 1 349 ? 22.031 -12.014 -6.029 1.00 89.19 349 HIS A N 1
ATOM 2734 C CA . HIS A 1 349 ? 20.574 -12.181 -5.969 1.00 89.19 349 HIS A CA 1
ATOM 2735 C C . HIS A 1 349 ? 19.929 -10.818 -5.725 1.00 89.19 349 HIS A C 1
ATOM 2737 O O . HIS A 1 349 ? 19.673 -10.436 -4.585 1.00 89.19 349 HIS A O 1
ATOM 2743 N N . VAL A 1 350 ? 19.721 -10.062 -6.797 1.00 91.88 350 VAL A N 1
ATOM 2744 C CA . VAL A 1 350 ? 19.234 -8.683 -6.752 1.00 91.88 350 VAL A CA 1
ATOM 2745 C C . VAL A 1 350 ? 18.149 -8.488 -7.801 1.00 91.88 350 VAL A C 1
ATOM 2747 O O . VAL A 1 350 ? 18.325 -8.864 -8.955 1.00 91.88 350 VAL A O 1
ATOM 2750 N N . LEU A 1 351 ? 17.040 -7.873 -7.405 1.00 94.00 351 LEU A N 1
ATOM 2751 C CA . LEU A 1 351 ? 16.049 -7.295 -8.303 1.00 94.00 351 LEU A CA 1
ATOM 2752 C C . LEU A 1 351 ? 16.103 -5.779 -8.138 1.00 94.00 351 LEU A C 1
ATOM 2754 O O . LEU A 1 351 ? 15.707 -5.243 -7.102 1.00 94.00 351 LEU A O 1
ATOM 2758 N N . MET A 1 352 ? 16.615 -5.094 -9.154 1.00 95.00 352 MET A N 1
ATOM 2759 C CA . MET A 1 352 ? 16.672 -3.642 -9.190 1.00 95.00 352 MET A CA 1
ATOM 2760 C C . MET A 1 352 ? 15.464 -3.086 -9.945 1.00 95.00 352 MET A C 1
ATOM 2762 O O . MET A 1 352 ? 15.245 -3.414 -11.110 1.00 95.00 352 MET A O 1
ATOM 2766 N N . VAL A 1 353 ? 14.693 -2.235 -9.274 1.00 95.38 353 VAL A N 1
ATOM 2767 C CA . VAL A 1 353 ? 13.613 -1.436 -9.859 1.00 95.38 353 VAL A CA 1
ATOM 2768 C C . VAL A 1 353 ? 14.181 -0.061 -10.182 1.00 95.38 353 VAL A C 1
ATOM 2770 O O . VAL A 1 353 ? 14.581 0.677 -9.282 1.00 95.38 353 VAL A O 1
ATOM 2773 N N . VAL A 1 354 ? 14.234 0.275 -11.464 1.00 94.06 354 VAL A N 1
ATOM 2774 C CA . VAL A 1 354 ? 14.863 1.493 -11.966 1.00 94.06 354 VAL A CA 1
ATOM 2775 C C . VAL A 1 354 ? 13.796 2.487 -12.398 1.00 94.06 354 VAL A C 1
ATOM 2777 O O . VAL A 1 354 ? 12.894 2.146 -13.166 1.00 94.06 354 VAL A O 1
ATOM 2780 N N . SER A 1 355 ? 13.917 3.723 -11.925 1.00 91.38 355 SER A N 1
ATOM 2781 C CA . SER A 1 355 ? 13.114 4.859 -12.382 1.00 91.38 355 SER A CA 1
ATOM 2782 C C . SER A 1 355 ? 14.003 5.944 -12.986 1.00 91.38 355 SER A C 1
ATOM 2784 O O . SER A 1 355 ? 15.199 6.013 -12.702 1.00 91.38 355 SER A O 1
ATOM 2786 N N . PHE A 1 356 ? 13.427 6.791 -13.836 1.00 88.44 356 PHE A N 1
ATOM 2787 C CA . PHE A 1 356 ? 14.140 7.892 -14.481 1.00 88.44 356 PHE A CA 1
ATOM 2788 C C . PHE A 1 356 ? 13.744 9.230 -13.854 1.00 88.44 356 PHE A C 1
ATOM 2790 O O . PHE A 1 356 ? 12.553 9.534 -13.762 1.00 88.44 356 PHE A O 1
ATOM 2797 N N . SER A 1 357 ? 14.725 10.062 -13.492 1.00 82.62 357 SER A N 1
ATOM 2798 C CA . SER A 1 357 ? 14.464 11.471 -13.164 1.00 82.62 357 SER A CA 1
ATOM 2799 C C . SER A 1 357 ? 14.076 12.275 -14.409 1.00 82.62 357 SER A C 1
ATOM 2801 O O . SER A 1 357 ? 13.260 13.192 -14.335 1.00 82.62 357 SER A O 1
ATOM 2803 N N . TYR A 1 358 ? 14.602 11.906 -15.583 1.00 75.69 358 TYR A N 1
ATOM 2804 C CA . TYR A 1 358 ? 14.246 12.553 -16.843 1.00 75.69 358 TYR A CA 1
ATOM 2805 C C . TYR A 1 358 ? 12.805 12.210 -17.262 1.00 75.69 358 TYR A C 1
ATOM 2807 O O . TYR A 1 358 ? 12.526 11.152 -17.825 1.00 75.69 358 TYR A O 1
ATOM 2815 N N . GLY A 1 359 ? 11.866 13.133 -17.028 1.00 66.50 359 GLY A N 1
ATOM 2816 C CA . GLY A 1 359 ? 10.433 12.917 -17.288 1.00 66.50 359 GLY A CA 1
ATOM 2817 C C . GLY A 1 359 ? 10.055 12.673 -18.760 1.00 66.50 359 GLY A C 1
ATOM 2818 O O . GLY A 1 359 ? 8.966 12.164 -19.053 1.00 66.50 359 GLY A O 1
ATOM 2819 N N . ASN A 1 360 ? 10.963 12.997 -19.683 1.00 67.38 360 ASN A N 1
ATOM 2820 C CA . ASN A 1 360 ? 10.790 12.852 -21.126 1.00 67.38 360 ASN A CA 1
ATOM 2821 C C . ASN A 1 360 ? 11.564 11.675 -21.718 1.00 67.38 360 ASN A C 1
ATOM 2823 O O . ASN A 1 360 ? 11.740 11.651 -22.932 1.00 67.38 360 ASN A O 1
ATOM 2827 N N . PHE A 1 361 ? 11.979 10.694 -20.906 1.00 73.50 361 PHE A N 1
ATOM 2828 C CA . PHE A 1 361 ? 12.549 9.463 -21.450 1.00 73.50 361 PHE A CA 1
ATOM 2829 C C . PHE A 1 361 ? 11.564 8.882 -22.496 1.00 73.50 361 PHE A C 1
ATOM 2831 O O . PHE A 1 361 ? 10.386 8.670 -22.148 1.00 73.50 361 PHE A O 1
ATOM 2838 N N . PRO A 1 362 ? 11.956 8.790 -23.785 1.00 63.94 362 PRO A N 1
ATOM 2839 C CA . PRO A 1 362 ? 10.998 8.603 -24.875 1.00 63.94 362 PRO A CA 1
ATOM 2840 C C . PRO A 1 362 ? 10.348 7.221 -24.847 1.00 63.94 362 PRO A C 1
ATOM 2842 O O . PRO A 1 362 ? 9.136 7.104 -25.047 1.00 63.94 362 PRO A O 1
ATOM 2845 N N . GLU A 1 363 ? 11.143 6.191 -24.565 1.00 76.88 363 GLU A N 1
ATOM 2846 C CA . GLU A 1 363 ? 10.752 4.801 -24.774 1.00 76.88 363 GLU A CA 1
ATOM 2847 C C . GLU A 1 363 ? 10.092 4.176 -23.536 1.00 76.88 363 GLU A C 1
ATOM 2849 O O . GLU A 1 363 ? 9.133 3.422 -23.676 1.00 76.88 363 GLU A O 1
ATOM 2854 N N . LEU A 1 364 ? 10.550 4.505 -22.320 1.00 87.12 364 LEU A N 1
ATOM 2855 C CA . LEU A 1 364 ? 10.200 3.789 -21.081 1.00 87.12 364 LEU A CA 1
ATOM 2856 C C . LEU A 1 364 ? 9.918 4.726 -19.900 1.00 87.12 364 LEU A C 1
ATOM 2858 O O . LEU A 1 364 ? 10.413 5.849 -19.843 1.00 87.12 364 LEU A O 1
ATOM 2862 N N . ASP A 1 365 ? 9.160 4.222 -18.926 1.00 88.12 365 ASP A N 1
ATOM 2863 C CA . ASP A 1 365 ? 8.955 4.850 -17.610 1.00 88.12 365 ASP A CA 1
ATOM 2864 C C . ASP A 1 365 ? 9.798 4.206 -16.502 1.00 88.12 365 ASP A C 1
ATOM 2866 O O . ASP A 1 365 ? 10.070 4.835 -15.475 1.00 88.12 365 ASP A O 1
ATOM 2870 N N . GLY A 1 366 ? 10.253 2.972 -16.719 1.00 92.56 366 GLY A N 1
ATOM 2871 C CA . GLY A 1 366 ? 11.216 2.313 -15.851 1.00 92.56 366 GLY A CA 1
ATOM 2872 C C . GLY A 1 366 ? 11.760 1.015 -16.435 1.00 92.56 366 GLY A C 1
ATOM 2873 O O . GLY A 1 366 ? 11.297 0.524 -17.468 1.00 92.56 366 GLY A O 1
ATOM 2874 N N . ILE A 1 367 ? 12.760 0.472 -15.743 1.00 95.31 367 ILE A N 1
ATOM 2875 C CA . ILE A 1 367 ? 13.421 -0.796 -16.069 1.00 95.31 367 ILE A CA 1
ATOM 2876 C C . ILE A 1 367 ? 13.407 -1.678 -14.822 1.00 95.31 367 ILE A C 1
ATOM 2878 O O . ILE A 1 367 ? 13.520 -1.201 -13.695 1.00 95.31 367 ILE A O 1
ATOM 2882 N N . LEU A 1 368 ? 13.287 -2.980 -15.020 1.00 96.81 368 LEU A N 1
ATOM 2883 C CA . LEU A 1 368 ? 13.501 -4.003 -14.013 1.00 96.81 368 LEU A CA 1
ATOM 2884 C C . LEU A 1 368 ? 14.711 -4.820 -14.422 1.00 96.81 368 LEU A C 1
ATOM 2886 O O . LEU A 1 368 ? 14.730 -5.373 -15.516 1.00 96.81 368 LEU A O 1
ATOM 2890 N N . TRP A 1 369 ? 15.702 -4.919 -13.544 1.00 96.50 369 TRP A N 1
ATOM 2891 C CA . TRP A 1 369 ? 16.884 -5.732 -13.790 1.00 96.50 369 TRP A CA 1
ATOM 2892 C C . TRP A 1 369 ? 17.044 -6.756 -12.679 1.00 96.50 369 TRP A C 1
ATOM 2894 O O . TRP A 1 369 ? 17.342 -6.427 -11.530 1.00 96.50 369 TRP A O 1
ATOM 2904 N N . LEU A 1 370 ? 16.843 -8.018 -13.034 1.00 94.62 370 LEU A N 1
ATOM 2905 C CA . LEU A 1 370 ? 17.050 -9.156 -12.161 1.00 94.62 370 LEU A CA 1
ATOM 2906 C C . LEU A 1 370 ? 18.417 -9.787 -12.440 1.00 94.62 370 LEU A C 1
ATOM 2908 O O . LEU A 1 370 ? 18.690 -10.208 -13.561 1.00 94.62 370 LEU A O 1
ATOM 2912 N N . GLN A 1 371 ? 19.227 -9.924 -11.397 1.00 92.44 371 GLN A N 1
ATOM 2913 C CA . GLN A 1 371 ? 20.433 -10.745 -11.363 1.00 92.44 371 GLN A CA 1
ATOM 2914 C C . GLN A 1 371 ? 20.235 -11.839 -10.308 1.00 92.44 371 GLN A C 1
ATOM 2916 O O . GLN A 1 371 ? 20.170 -11.543 -9.118 1.00 92.44 371 GLN A O 1
ATOM 2921 N N . CYS A 1 372 ? 20.128 -13.100 -10.723 1.00 89.12 372 CYS A N 1
ATOM 2922 C CA . CYS A 1 372 ? 19.899 -14.240 -9.836 1.00 89.12 372 CYS A CA 1
ATOM 2923 C C . CYS A 1 372 ? 20.807 -15.411 -10.234 1.00 89.12 372 CYS A C 1
ATOM 2925 O O . CYS A 1 372 ? 20.476 -16.209 -11.110 1.00 89.12 372 CYS A O 1
ATOM 2927 N N . GLY A 1 373 ? 21.983 -15.503 -9.609 1.00 85.56 373 GLY A N 1
ATOM 2928 C CA . GLY A 1 373 ? 23.010 -16.467 -10.001 1.00 85.56 373 GLY A CA 1
ATOM 2929 C C . GLY A 1 373 ? 23.505 -16.189 -11.423 1.00 85.56 373 GLY A C 1
ATOM 2930 O O . GLY A 1 373 ? 24.007 -15.097 -11.695 1.00 85.56 373 GLY A O 1
ATOM 2931 N N . SER A 1 374 ? 23.361 -17.172 -12.316 1.00 85.44 374 SER A N 1
ATOM 2932 C CA . SER A 1 374 ? 23.649 -17.042 -13.752 1.00 85.44 374 SER A CA 1
ATOM 2933 C C . SER A 1 374 ? 22.505 -16.416 -14.553 1.00 85.44 374 SER A C 1
ATOM 2935 O O . SER A 1 374 ? 22.718 -16.020 -15.696 1.00 85.44 374 SER A O 1
ATOM 2937 N N . VAL A 1 375 ? 21.301 -16.312 -13.979 1.00 89.44 375 VAL A N 1
ATOM 2938 C CA . VAL A 1 375 ? 20.146 -15.743 -14.673 1.00 89.44 375 VAL A CA 1
ATOM 2939 C C . VAL A 1 375 ? 20.197 -14.223 -14.588 1.00 89.44 375 VAL A C 1
ATOM 2941 O O . VAL A 1 375 ? 20.247 -13.647 -13.500 1.00 89.44 375 VAL A O 1
ATOM 2944 N N . CYS A 1 376 ? 20.146 -13.584 -15.750 1.00 92.56 376 CYS A N 1
ATOM 2945 C CA . CYS A 1 376 ? 20.006 -12.146 -15.909 1.00 92.56 376 CYS A CA 1
ATOM 2946 C C . CYS A 1 376 ? 18.750 -11.895 -16.743 1.00 92.56 376 CYS A C 1
ATOM 2948 O O . CYS A 1 376 ? 18.606 -12.511 -17.797 1.00 92.56 376 CYS A O 1
ATOM 2950 N N . ARG A 1 377 ? 17.837 -11.052 -16.252 1.00 95.38 377 ARG A N 1
ATOM 2951 C CA . ARG A 1 377 ? 16.645 -10.625 -16.997 1.00 95.38 377 ARG A CA 1
ATOM 2952 C C . ARG A 1 377 ? 16.457 -9.121 -16.892 1.00 95.38 377 ARG A C 1
ATOM 2954 O O . ARG A 1 377 ? 16.626 -8.562 -15.805 1.00 95.38 377 ARG A O 1
ATOM 2961 N N . LYS A 1 378 ? 16.086 -8.478 -17.994 1.00 96.25 378 LYS A N 1
ATOM 2962 C CA . LYS A 1 378 ? 15.902 -7.030 -18.107 1.00 96.25 378 LYS A CA 1
ATOM 2963 C C . LYS A 1 378 ? 14.568 -6.732 -18.765 1.00 96.25 378 LYS A C 1
ATOM 2965 O O . LYS A 1 378 ? 14.414 -6.947 -19.962 1.00 96.25 378 LYS A O 1
ATOM 2970 N N . PHE A 1 379 ? 13.614 -6.221 -18.000 1.00 96.81 379 PHE A N 1
ATOM 2971 C CA . PHE A 1 379 ? 12.302 -5.849 -18.526 1.00 96.81 379 PHE A CA 1
ATOM 2972 C C . PHE A 1 379 ? 12.130 -4.332 -18.537 1.00 96.81 379 PHE A C 1
ATOM 2974 O O . PHE A 1 379 ? 12.554 -3.651 -17.606 1.00 96.81 379 PHE A O 1
ATOM 2981 N N . GLY A 1 380 ? 11.487 -3.800 -19.570 1.00 94.69 380 GLY A N 1
ATOM 2982 C CA . GLY A 1 380 ? 11.058 -2.405 -19.648 1.00 94.69 380 GLY A CA 1
ATOM 2983 C C . GLY A 1 380 ? 9.556 -2.268 -19.433 1.00 94.69 380 GLY A C 1
ATOM 2984 O O . GLY A 1 380 ? 8.794 -3.193 -19.711 1.00 94.69 380 GLY A O 1
ATOM 2985 N N . TYR A 1 381 ? 9.096 -1.109 -18.968 1.00 93.25 381 TYR A N 1
ATOM 2986 C CA . TYR A 1 381 ? 7.664 -0.814 -18.968 1.00 93.25 381 TYR A CA 1
ATOM 2987 C C . TYR A 1 381 ? 7.366 0.648 -19.279 1.00 93.25 381 TYR A C 1
ATOM 2989 O O . TYR A 1 381 ? 8.185 1.540 -19.044 1.00 93.25 381 TYR A O 1
ATOM 2997 N N . GLN A 1 382 ? 6.152 0.884 -19.770 1.00 89.06 382 GLN A N 1
ATOM 2998 C CA . GLN A 1 382 ? 5.598 2.212 -19.970 1.00 89.06 382 GLN A CA 1
ATOM 2999 C C . GLN A 1 382 ? 4.163 2.292 -19.435 1.00 89.06 382 GLN A C 1
ATOM 3001 O O . GLN A 1 382 ? 3.304 1.475 -19.768 1.00 89.06 382 GLN A O 1
ATOM 3006 N N . ALA A 1 383 ? 3.911 3.314 -18.626 1.00 88.50 383 ALA A N 1
ATOM 3007 C CA . ALA A 1 383 ? 2.673 3.601 -17.923 1.00 88.50 383 ALA A CA 1
ATOM 3008 C C . ALA A 1 383 ? 2.165 5.042 -18.147 1.00 88.50 383 ALA A C 1
ATOM 3010 O O . ALA A 1 383 ? 1.269 5.486 -17.442 1.00 88.50 383 ALA A O 1
ATOM 3011 N N . LYS A 1 384 ? 2.680 5.819 -19.111 1.00 79.81 384 LYS A N 1
ATOM 3012 C CA . LYS A 1 384 ? 2.136 7.171 -19.384 1.00 79.81 384 LYS A CA 1
ATOM 3013 C C . LYS A 1 384 ? 0.668 7.111 -19.851 1.00 79.81 384 LYS A C 1
ATOM 3015 O O . LYS A 1 384 ? 0.355 6.535 -20.894 1.00 79.81 384 LYS A O 1
ATOM 3020 N N . MET A 1 385 ? -0.233 7.771 -19.119 1.00 73.31 385 MET A N 1
ATOM 3021 C CA . MET A 1 385 ? -1.640 7.968 -19.513 1.00 73.31 385 MET A CA 1
ATOM 3022 C C . MET A 1 385 ? -1.766 8.971 -20.670 1.00 73.31 385 MET A C 1
ATOM 3024 O O . MET A 1 385 ? -0.994 9.927 -20.745 1.00 73.31 385 MET A O 1
ATOM 3028 N N . ARG A 1 386 ? -2.781 8.797 -21.535 1.00 63.84 386 ARG A N 1
ATOM 3029 C CA . ARG A 1 386 ? -3.209 9.755 -22.585 1.00 63.84 386 ARG A CA 1
ATOM 3030 C C . ARG A 1 386 ? -2.184 10.100 -23.671 1.00 63.84 386 ARG A C 1
ATOM 3032 O O . ARG A 1 386 ? -2.470 10.917 -24.542 1.00 63.84 386 ARG A O 1
ATOM 3039 N N . LYS A 1 387 ? -0.999 9.490 -23.654 1.00 63.12 387 LYS A N 1
ATOM 3040 C CA . LYS A 1 387 ? -0.079 9.527 -24.793 1.00 63.12 387 LYS A CA 1
ATOM 3041 C C . LYS A 1 387 ? -0.516 8.489 -25.826 1.00 63.12 387 LYS A C 1
ATOM 3043 O O . LYS A 1 387 ? -1.031 7.430 -25.463 1.00 63.12 387 LYS A O 1
ATOM 3048 N N . GLY A 1 388 ? -0.266 8.764 -27.107 1.00 62.25 388 GLY A N 1
ATOM 3049 C CA . GLY A 1 388 ? -0.351 7.738 -28.151 1.00 62.25 388 GLY A CA 1
ATOM 3050 C C . GLY A 1 388 ? 0.534 6.532 -27.812 1.00 62.25 388 GLY A C 1
ATOM 3051 O O . GLY A 1 388 ? 1.387 6.616 -26.917 1.00 62.25 388 GLY A O 1
ATOM 3052 N N . TYR A 1 389 ? 0.312 5.392 -28.468 1.00 68.94 389 TYR A N 1
ATOM 3053 C CA . TYR A 1 389 ? 1.213 4.233 -28.352 1.00 68.94 389 TYR A CA 1
ATOM 3054 C C . TYR A 1 389 ? 2.667 4.650 -28.600 1.00 68.94 389 TYR A C 1
ATOM 3056 O O . TYR A 1 389 ? 2.878 5.688 -29.240 1.00 68.94 389 TYR A O 1
ATOM 3064 N N . PRO A 1 390 ? 3.660 3.907 -28.067 1.00 70.75 390 PRO A N 1
ATOM 3065 C CA . PRO A 1 390 ? 5.051 4.172 -28.410 1.00 70.75 390 PRO A CA 1
ATOM 3066 C C . PRO A 1 390 ? 5.172 4.362 -29.922 1.00 70.75 390 PRO A C 1
ATOM 3068 O O . PRO A 1 390 ? 4.550 3.636 -30.692 1.00 70.75 390 PRO A O 1
ATOM 3071 N N . GLY A 1 391 ? 5.909 5.387 -30.346 1.00 67.19 391 GLY A N 1
ATOM 3072 C CA . GLY A 1 391 ? 6.219 5.575 -31.763 1.00 67.19 391 GLY A CA 1
ATOM 3073 C C . GLY A 1 391 ? 7.314 4.619 -32.238 1.00 67.19 391 GLY A C 1
ATOM 3074 O O . GLY A 1 391 ? 7.512 4.469 -33.439 1.00 67.19 391 GLY A O 1
ATOM 3075 N N . THR A 1 392 ? 7.997 3.954 -31.307 1.00 76.25 392 THR A N 1
ATOM 3076 C CA . THR A 1 392 ? 9.223 3.189 -31.521 1.00 76.25 392 THR A CA 1
ATOM 3077 C C . THR A 1 392 ? 9.097 1.757 -31.000 1.00 76.25 392 THR A C 1
ATOM 3079 O O . THR A 1 392 ? 8.437 1.485 -29.994 1.00 76.25 392 THR A O 1
ATOM 3082 N N . GLN A 1 393 ? 9.781 0.840 -31.690 1.00 84.19 393 GLN A N 1
ATOM 3083 C CA . GLN A 1 393 ? 9.994 -0.533 -31.232 1.00 84.19 393 GLN A CA 1
ATOM 3084 C C . GLN A 1 393 ? 10.625 -0.548 -29.827 1.00 84.19 393 GLN A C 1
ATOM 3086 O O . GLN A 1 393 ? 11.350 0.392 -29.480 1.00 84.19 393 GLN A O 1
ATOM 3091 N N . PRO A 1 394 ? 10.356 -1.583 -29.012 1.00 87.44 394 PRO A N 1
ATOM 3092 C CA . PRO A 1 394 ? 11.002 -1.703 -27.715 1.00 87.44 394 PRO A CA 1
ATOM 3093 C C . PRO A 1 394 ? 12.527 -1.837 -27.890 1.00 87.44 394 PRO A C 1
ATOM 3095 O O . PRO A 1 394 ? 12.970 -2.421 -28.884 1.00 87.44 394 PRO A O 1
ATOM 3098 N N . PRO A 1 395 ? 13.339 -1.314 -26.953 1.00 89.44 395 PRO A N 1
ATOM 3099 C CA . PRO A 1 395 ? 14.790 -1.467 -27.013 1.00 89.44 395 PRO A CA 1
ATOM 3100 C C . PRO A 1 395 ? 15.212 -2.937 -27.086 1.00 89.44 395 PRO A C 1
ATOM 3102 O O . PRO A 1 395 ? 14.764 -3.753 -26.281 1.00 89.44 395 PRO A O 1
ATOM 3105 N N . SER A 1 396 ? 16.092 -3.263 -28.033 1.00 90.75 396 SER A N 1
ATOM 3106 C CA . SER A 1 396 ? 16.537 -4.638 -28.317 1.00 90.75 396 SER A CA 1
ATOM 3107 C C . SER A 1 396 ? 17.329 -5.298 -27.181 1.00 90.75 396 SER A C 1
ATOM 3109 O O . SER A 1 396 ? 17.474 -6.514 -27.132 1.00 90.75 396 SER A O 1
ATOM 3111 N N . GLU A 1 397 ? 17.853 -4.489 -26.265 1.00 92.38 397 GLU A N 1
ATOM 3112 C CA . GLU A 1 397 ? 18.657 -4.880 -25.114 1.00 92.38 397 GLU A CA 1
ATOM 3113 C C . GLU A 1 397 ? 17.817 -5.376 -23.931 1.00 92.38 397 GLU A C 1
ATOM 3115 O O . GLU A 1 397 ? 18.381 -5.843 -22.932 1.00 92.38 397 GLU A O 1
ATOM 3120 N N . LEU A 1 398 ? 16.494 -5.218 -24.016 1.00 94.00 398 LEU A N 1
ATOM 3121 C CA . LEU A 1 398 ? 15.525 -5.662 -23.025 1.00 94.00 398 LEU A CA 1
ATOM 3122 C C . LEU A 1 398 ? 14.867 -6.954 -23.502 1.00 94.00 398 LEU A C 1
ATOM 3124 O O . LEU A 1 398 ? 14.447 -7.060 -24.650 1.00 94.00 398 LEU A O 1
ATOM 3128 N N . ASP A 1 399 ? 14.747 -7.920 -22.596 1.00 94.62 399 ASP A N 1
ATOM 3129 C CA . ASP A 1 399 ? 14.181 -9.232 -22.912 1.00 94.62 399 ASP A CA 1
ATOM 3130 C C . ASP A 1 399 ? 12.676 -9.137 -23.186 1.00 94.62 399 ASP A C 1
ATOM 3132 O O . ASP A 1 399 ? 12.158 -9.857 -24.030 1.00 94.62 399 ASP A O 1
ATOM 3136 N N . ASP A 1 400 ? 11.982 -8.243 -22.471 1.00 94.25 400 ASP A N 1
ATOM 3137 C CA . ASP A 1 400 ? 10.553 -7.974 -22.628 1.00 94.25 400 ASP A CA 1
ATOM 3138 C C . ASP A 1 400 ? 10.216 -6.515 -22.298 1.00 94.25 400 ASP A C 1
ATOM 3140 O O . ASP A 1 400 ? 10.834 -5.895 -21.428 1.00 94.25 400 ASP A O 1
ATOM 3144 N N . CYS A 1 401 ? 9.190 -5.969 -22.955 1.00 93.00 401 CYS A N 1
ATOM 3145 C CA . CYS A 1 401 ? 8.694 -4.616 -22.708 1.00 93.00 401 CYS A CA 1
ATOM 3146 C C . CYS A 1 401 ? 7.168 -4.584 -22.587 1.00 93.00 401 CYS A C 1
ATOM 3148 O O . CYS A 1 401 ? 6.460 -5.094 -23.454 1.00 93.00 401 CYS A O 1
ATOM 3150 N N . PHE A 1 402 ? 6.662 -3.951 -21.527 1.00 92.38 402 PHE A N 1
ATOM 3151 C CA . PHE A 1 402 ? 5.244 -3.977 -21.161 1.00 92.38 402 PHE A CA 1
ATOM 3152 C C . PHE A 1 402 ? 4.573 -2.606 -21.286 1.00 92.38 402 PHE A C 1
ATOM 3154 O O . PHE A 1 402 ? 5.122 -1.581 -20.876 1.00 92.38 402 PHE A O 1
ATOM 3161 N N . LEU A 1 403 ? 3.344 -2.592 -21.802 1.00 89.00 403 LEU A N 1
ATOM 3162 C CA . LEU A 1 403 ? 2.466 -1.423 -21.816 1.00 89.00 403 LEU A CA 1
ATOM 3163 C C . LEU A 1 403 ? 1.379 -1.575 -20.753 1.00 89.00 403 LEU A C 1
ATOM 3165 O O . LEU A 1 403 ? 0.556 -2.485 -20.815 1.00 89.00 403 LEU A O 1
ATOM 3169 N N . VAL A 1 404 ? 1.362 -0.636 -19.807 1.00 89.38 404 VAL A N 1
ATOM 3170 C CA . VAL A 1 404 ? 0.455 -0.610 -18.653 1.00 89.38 404 VAL A CA 1
ATOM 3171 C C . VAL A 1 404 ? -0.396 0.662 -18.733 1.00 89.38 404 VAL A C 1
ATOM 3173 O O . VAL A 1 404 ? -0.104 1.660 -18.075 1.00 89.38 404 VAL A O 1
ATOM 3176 N N . ARG A 1 405 ? -1.409 0.700 -19.609 1.00 79.44 405 ARG A N 1
ATOM 3177 C CA . ARG A 1 405 ? -2.093 1.951 -20.002 1.00 79.44 405 ARG A CA 1
ATOM 3178 C C . ARG A 1 405 ? -3.617 1.856 -19.874 1.00 79.44 405 ARG A C 1
ATOM 3180 O O . ARG A 1 405 ? -4.216 0.975 -20.468 1.00 79.44 405 ARG A O 1
ATOM 3187 N N . GLY A 1 406 ? -4.236 2.829 -19.198 1.00 65.38 406 GLY A N 1
ATOM 3188 C CA . GLY A 1 406 ? -5.701 2.914 -19.068 1.00 65.38 406 GLY A CA 1
ATOM 3189 C C . GLY A 1 406 ? -6.429 3.811 -20.083 1.00 65.38 406 GLY A C 1
ATOM 3190 O O . GLY A 1 406 ? -7.630 3.680 -20.235 1.00 65.38 406 GLY A O 1
ATOM 3191 N N . ASP A 1 407 ? -5.733 4.691 -20.814 1.00 65.38 407 ASP A N 1
ATOM 3192 C CA . ASP A 1 407 ? -6.349 5.695 -21.721 1.00 65.38 407 ASP A CA 1
ATOM 3193 C C . ASP A 1 407 ? -5.702 5.680 -23.134 1.00 65.38 407 ASP A C 1
ATOM 3195 O O . ASP A 1 407 ? -5.523 6.723 -23.768 1.00 65.38 407 ASP A O 1
ATOM 3199 N N . ALA A 1 408 ? -5.240 4.524 -23.629 1.00 59.12 408 ALA A N 1
ATOM 3200 C CA . ALA A 1 408 ? -4.617 4.451 -24.958 1.00 59.12 408 ALA A CA 1
ATOM 3201 C C . ALA A 1 408 ? -5.676 4.546 -26.085 1.00 59.12 408 ALA A C 1
ATOM 3203 O O . ALA A 1 408 ? -6.754 3.969 -25.950 1.00 59.12 408 ALA A O 1
ATOM 3204 N N . PRO A 1 409 ? -5.405 5.252 -27.203 1.00 56.06 409 PRO A N 1
ATOM 3205 C CA . PRO A 1 409 ? -6.358 5.351 -28.311 1.00 56.06 409 PRO A CA 1
ATOM 3206 C C . PRO A 1 409 ? -6.714 3.972 -28.899 1.00 56.06 409 PRO A C 1
ATOM 3208 O O . PRO A 1 409 ? -5.943 3.024 -28.815 1.00 56.06 409 PRO A O 1
ATOM 3211 N N . SER A 1 410 ? -7.870 3.846 -29.550 1.00 54.50 410 SER A N 1
ATOM 3212 C CA . SER A 1 410 ? -8.332 2.583 -30.158 1.00 54.50 410 SER A CA 1
ATOM 3213 C C . SER A 1 410 ? -7.531 2.144 -31.393 1.00 54.50 410 SER A C 1
ATOM 3215 O O . SER A 1 410 ? -7.653 1.011 -31.846 1.00 54.50 410 SER A O 1
ATOM 3217 N N . LYS A 1 411 ? -6.693 3.030 -31.949 1.00 53.47 411 LYS A N 1
ATOM 3218 C CA . LYS A 1 411 ? -5.869 2.774 -33.137 1.00 53.47 411 LYS A CA 1
ATOM 3219 C C . LYS A 1 411 ? -4.385 2.719 -32.771 1.00 53.47 411 LYS A C 1
ATOM 3221 O O . LYS A 1 411 ? -3.653 3.674 -33.020 1.00 53.47 411 LYS A O 1
ATOM 3226 N N . ALA A 1 412 ? -3.933 1.613 -32.189 1.00 51.25 412 ALA A N 1
ATOM 3227 C CA . ALA A 1 412 ? -2.537 1.216 -32.352 1.00 51.25 412 ALA A CA 1
ATOM 3228 C C . ALA A 1 412 ? -2.447 0.316 -33.573 1.00 51.25 412 ALA A C 1
ATOM 3230 O O . ALA A 1 412 ? -3.107 -0.719 -33.622 1.00 51.25 412 ALA A O 1
ATOM 3231 N N . SER A 1 413 ? -1.557 0.638 -34.506 1.00 52.78 413 SER A N 1
ATOM 3232 C CA . SER A 1 413 ? -0.837 -0.436 -35.182 1.00 52.78 413 SER A CA 1
ATOM 3233 C C . SER A 1 413 ? -0.198 -1.289 -34.088 1.00 52.78 413 SER A C 1
ATOM 3235 O O . SER A 1 413 ? 0.507 -0.730 -33.247 1.00 52.78 413 SER A O 1
ATOM 3237 N N . TYR A 1 414 ? -0.467 -2.593 -34.077 1.00 55.03 414 TYR A N 1
ATOM 3238 C CA . TYR A 1 414 ? 0.227 -3.578 -33.251 1.00 55.03 414 TYR A CA 1
ATOM 3239 C C . TYR A 1 414 ? 1.735 -3.338 -33.420 1.00 55.03 414 TYR A C 1
ATOM 3241 O O . TYR A 1 414 ? 2.319 -3.733 -34.430 1.00 55.03 414 TYR A O 1
ATOM 3249 N N . GLN A 1 415 ? 2.372 -2.583 -32.521 1.00 60.97 415 GLN A N 1
ATOM 3250 C CA . GLN A 1 415 ? 3.815 -2.435 -32.605 1.00 60.97 415 GLN A CA 1
ATOM 3251 C C . GLN A 1 415 ? 4.378 -3.762 -32.132 1.00 60.97 415 GLN A C 1
ATOM 3253 O O . GLN A 1 415 ? 4.259 -4.110 -30.958 1.00 60.97 415 GLN A O 1
ATOM 3258 N N . GLN A 1 416 ? 4.917 -4.526 -33.086 1.00 66.00 416 GLN A N 1
ATOM 3259 C CA . GLN A 1 416 ? 5.613 -5.781 -32.821 1.00 66.00 416 GLN A CA 1
ATOM 3260 C C . GLN A 1 416 ? 6.579 -5.578 -31.638 1.00 66.00 416 GLN A C 1
ATOM 3262 O O . GLN A 1 416 ? 7.199 -4.526 -31.529 1.00 66.00 416 GLN A O 1
ATOM 3267 N N . GLY A 1 417 ? 6.636 -6.538 -30.714 1.00 77.94 417 GLY A N 1
ATOM 3268 C CA . GLY A 1 417 ? 7.553 -6.525 -29.567 1.00 77.94 417 GLY A CA 1
ATOM 3269 C C . GLY A 1 417 ? 7.012 -5.948 -28.248 1.00 77.94 417 GLY A C 1
ATOM 3270 O O . GLY A 1 417 ? 7.477 -6.372 -27.193 1.00 77.94 417 GLY A O 1
ATOM 3271 N N . TRP A 1 418 ? 6.023 -5.045 -28.250 1.00 85.94 418 TRP A N 1
ATOM 3272 C CA . TRP A 1 418 ? 5.418 -4.553 -27.000 1.00 85.94 418 TRP A CA 1
ATOM 3273 C C . TRP A 1 418 ? 4.318 -5.495 -26.491 1.00 85.94 418 TRP A C 1
ATOM 3275 O O . TRP A 1 418 ? 3.382 -5.818 -27.221 1.00 85.94 418 TRP A O 1
ATOM 3285 N N . LYS A 1 419 ? 4.382 -5.888 -25.214 1.00 88.88 419 LYS A N 1
ATOM 3286 C CA . LYS A 1 419 ? 3.351 -6.698 -24.547 1.00 88.88 419 LYS A CA 1
ATOM 3287 C C . LYS A 1 419 ? 2.317 -5.796 -23.882 1.00 88.88 419 LYS A C 1
ATOM 3289 O O . LYS A 1 419 ? 2.620 -5.097 -22.915 1.00 88.88 419 LYS A O 1
ATOM 3294 N N . TYR A 1 420 ? 1.096 -5.794 -24.403 1.00 86.31 420 TYR A N 1
ATOM 3295 C CA . TYR A 1 420 ? -0.007 -5.043 -23.812 1.00 86.31 420 TYR A CA 1
ATOM 3296 C C . TYR A 1 420 ? -0.644 -5.830 -22.669 1.00 86.31 420 TYR A C 1
ATOM 3298 O O . TYR A 1 420 ? -1.057 -6.967 -22.879 1.00 86.31 420 TYR A O 1
ATOM 3306 N N . MET A 1 421 ? -0.735 -5.229 -21.480 1.00 88.69 421 MET A N 1
ATOM 3307 C CA . MET A 1 421 ? -1.375 -5.881 -20.340 1.00 88.69 421 MET A CA 1
ATOM 3308 C C . MET A 1 421 ? -2.892 -5.695 -20.377 1.00 88.69 421 MET A C 1
ATOM 3310 O O . MET A 1 421 ? -3.410 -4.573 -20.415 1.00 88.69 421 MET A O 1
ATOM 3314 N N . SER A 1 422 ? -3.609 -6.809 -20.305 1.00 87.00 422 SER A N 1
ATOM 3315 C CA . SER A 1 422 ? -5.041 -6.833 -20.029 1.00 87.00 422 SER A CA 1
ATOM 3316 C C . SER A 1 422 ? -5.350 -6.212 -18.665 1.00 87.00 422 SER A C 1
ATOM 3318 O O . SER A 1 422 ? -4.493 -6.101 -17.782 1.00 87.00 422 SER A O 1
ATOM 3320 N N . ARG A 1 423 ? -6.613 -5.824 -18.461 1.00 88.38 423 ARG A N 1
ATOM 3321 C CA . ARG A 1 423 ? -7.054 -5.252 -17.184 1.00 88.38 423 ARG A CA 1
ATOM 3322 C C . ARG A 1 423 ? -6.786 -6.201 -16.012 1.00 88.38 423 ARG A C 1
ATOM 3324 O O . ARG A 1 423 ? -6.416 -5.731 -14.941 1.00 88.38 423 ARG A O 1
ATOM 3331 N N . ASP A 1 424 ? -6.961 -7.507 -16.206 1.00 90.81 424 ASP A N 1
ATOM 3332 C CA . ASP A 1 424 ? -6.766 -8.499 -15.145 1.00 90.81 424 ASP A CA 1
ATOM 3333 C C . ASP A 1 424 ? -5.285 -8.730 -14.827 1.00 90.81 424 ASP A C 1
ATOM 3335 O O . ASP A 1 424 ? -4.926 -8.783 -13.653 1.00 90.81 424 ASP A O 1
ATOM 3339 N N . GLU A 1 425 ? -4.400 -8.732 -15.829 1.00 93.12 425 GLU A N 1
ATOM 3340 C CA . GLU A 1 425 ? -2.950 -8.740 -15.583 1.00 93.12 425 GLU A CA 1
ATOM 3341 C C . GLU A 1 425 ? -2.504 -7.483 -14.820 1.00 93.12 425 GLU A C 1
ATOM 3343 O O . GLU A 1 425 ? -1.621 -7.545 -13.963 1.00 93.12 425 GLU A O 1
ATOM 3348 N N . VAL A 1 426 ? -3.123 -6.326 -15.087 1.00 93.88 426 VAL A N 1
ATOM 3349 C CA . VAL A 1 426 ? -2.846 -5.101 -14.323 1.00 93.88 426 VAL A CA 1
ATOM 3350 C C . VAL A 1 426 ? -3.385 -5.180 -12.898 1.00 93.88 426 VAL A C 1
ATOM 3352 O O . VAL A 1 426 ? -2.694 -4.731 -11.986 1.00 93.88 426 VAL A O 1
ATOM 3355 N N . LYS A 1 427 ? -4.555 -5.788 -12.659 1.00 94.38 427 LYS A N 1
ATOM 3356 C CA . LYS A 1 427 ? -5.009 -6.082 -11.287 1.00 94.38 427 LYS A CA 1
ATOM 3357 C C . LYS A 1 427 ? -4.012 -6.977 -10.557 1.00 94.38 427 LYS A C 1
ATOM 3359 O O . LYS A 1 427 ? -3.664 -6.675 -9.421 1.00 94.38 427 LYS A O 1
ATOM 3364 N N . GLU A 1 428 ? -3.501 -8.022 -11.209 1.00 94.50 428 GLU A N 1
ATOM 3365 C CA . GLU A 1 428 ? -2.490 -8.910 -10.621 1.00 94.50 428 GLU A CA 1
ATOM 3366 C C . GLU A 1 428 ? -1.191 -8.154 -10.282 1.00 94.50 428 GLU A C 1
ATOM 3368 O O . GLU A 1 428 ? -0.631 -8.327 -9.194 1.00 94.50 428 GLU A O 1
ATOM 3373 N N . LEU A 1 429 ? -0.736 -7.271 -11.179 1.00 96.25 429 LEU A N 1
ATOM 3374 C CA . LEU A 1 429 ? 0.444 -6.427 -10.969 1.00 96.25 429 LEU A CA 1
ATOM 3375 C C . LEU A 1 429 ? 0.252 -5.396 -9.850 1.00 96.25 429 LEU A C 1
ATOM 3377 O O . LEU A 1 429 ? 1.202 -5.074 -9.140 1.00 96.25 429 LEU A O 1
ATOM 3381 N N . LEU A 1 430 ? -0.940 -4.826 -9.708 1.00 95.94 430 LEU A N 1
ATOM 3382 C CA . LEU A 1 430 ? -1.210 -3.814 -8.690 1.00 95.94 430 LEU A CA 1
ATOM 3383 C C . LEU A 1 430 ? -1.517 -4.427 -7.321 1.00 95.94 430 LEU A C 1
ATOM 3385 O O . LEU A 1 430 ? -1.151 -3.849 -6.297 1.00 95.94 430 LEU A O 1
ATOM 3389 N N . GLY A 1 431 ? -2.148 -5.599 -7.302 1.00 95.06 431 GLY A N 1
ATOM 3390 C CA . GLY A 1 431 ? -2.662 -6.219 -6.093 1.00 95.06 431 GLY A CA 1
ATOM 3391 C C . GLY A 1 431 ? -3.944 -5.561 -5.576 1.00 95.06 431 GLY A C 1
ATOM 3392 O O . GLY A 1 431 ? -4.316 -4.450 -5.964 1.00 95.06 431 GLY A O 1
ATOM 3393 N N . PHE A 1 432 ? -4.602 -6.249 -4.647 1.00 95.19 432 PHE A N 1
ATOM 3394 C CA . PHE A 1 432 ? -5.899 -5.874 -4.084 1.00 95.19 432 PHE A CA 1
ATOM 3395 C C . PHE A 1 432 ? -5.921 -4.463 -3.477 1.00 95.19 432 PHE A C 1
ATOM 3397 O O . PHE A 1 432 ? -6.903 -3.736 -3.605 1.00 95.19 432 PHE A O 1
ATOM 3404 N N . SER A 1 433 ? -4.826 -4.019 -2.852 1.00 95.50 433 SER A N 1
ATOM 3405 C CA . SER A 1 433 ? -4.786 -2.678 -2.258 1.00 95.50 433 SER A CA 1
ATOM 3406 C C . SER A 1 433 ? -4.806 -1.547 -3.286 1.00 95.50 433 SER A C 1
ATOM 3408 O O . SER A 1 433 ? -5.291 -0.459 -2.974 1.00 95.50 433 SER A O 1
ATOM 3410 N N . LEU A 1 434 ? -4.296 -1.778 -4.498 1.00 95.44 434 LEU A N 1
ATOM 3411 C CA . LEU A 1 434 ? -4.136 -0.743 -5.522 1.00 95.44 434 LEU A CA 1
ATOM 3412 C C . LEU A 1 434 ? -5.084 -0.923 -6.718 1.00 95.44 434 LEU A C 1
ATOM 3414 O O . LEU A 1 434 ? -5.226 0.008 -7.509 1.00 95.44 434 LEU A O 1
ATOM 3418 N N . GLU A 1 435 ? -5.764 -2.066 -6.860 1.00 93.06 435 GLU A N 1
ATOM 3419 C CA . GLU A 1 435 ? -6.616 -2.355 -8.025 1.00 93.06 435 GLU A CA 1
ATOM 3420 C C . GLU A 1 435 ? -7.783 -1.372 -8.207 1.00 93.06 435 GLU A C 1
ATOM 3422 O O . GLU A 1 435 ? -8.212 -1.117 -9.334 1.00 93.06 435 GLU A O 1
ATOM 3427 N N . SER A 1 436 ? -8.282 -0.760 -7.126 1.00 89.75 436 SER A N 1
ATOM 3428 C CA . SER A 1 436 ? -9.350 0.244 -7.223 1.00 89.75 436 SER A CA 1
ATOM 3429 C C . SER A 1 436 ? -8.892 1.522 -7.933 1.00 89.75 436 SER A C 1
ATOM 3431 O O . SER A 1 436 ? -9.730 2.271 -8.432 1.00 89.75 436 SER A O 1
ATOM 3433 N N . LEU A 1 437 ? -7.576 1.759 -8.002 1.00 91.12 437 LEU A N 1
ATOM 3434 C CA . LEU A 1 437 ? -6.952 2.905 -8.664 1.00 91.12 437 LEU A CA 1
ATOM 3435 C C . LEU A 1 437 ? -6.736 2.684 -10.166 1.00 91.12 437 LEU A C 1
ATOM 3437 O O . LEU A 1 437 ? -6.269 3.598 -10.849 1.00 91.12 437 LEU A O 1
ATOM 3441 N N . ILE A 1 438 ? -7.075 1.502 -10.694 1.00 90.12 438 ILE A N 1
ATOM 3442 C CA . ILE A 1 438 ? -7.069 1.261 -12.138 1.00 90.12 438 ILE A CA 1
ATOM 3443 C C . ILE A 1 438 ? -8.066 2.227 -12.792 1.00 90.12 438 ILE A C 1
ATOM 3445 O O . ILE A 1 438 ? -9.228 2.269 -12.373 1.00 90.12 438 ILE A O 1
ATOM 3449 N N . PRO A 1 439 ? -7.656 2.972 -13.837 1.00 84.62 439 PRO A N 1
ATOM 3450 C CA . PRO A 1 439 ? -8.554 3.824 -14.603 1.00 84.62 439 PRO A CA 1
ATOM 3451 C C . PRO A 1 439 ? -9.844 3.093 -14.999 1.00 84.62 439 PRO A C 1
ATOM 3453 O O . PRO A 1 439 ? -9.842 1.896 -15.300 1.00 84.62 439 PRO A O 1
ATOM 3456 N N . SER A 1 440 ? -10.974 3.799 -14.951 1.00 79.62 440 SER A N 1
ATOM 3457 C CA . SER A 1 440 ? -12.286 3.219 -15.265 1.00 79.62 440 SER A CA 1
ATOM 3458 C C . SER A 1 440 ? -12.379 2.777 -16.723 1.00 79.62 440 SER A C 1
ATOM 3460 O O . SER A 1 440 ? -12.950 1.730 -17.013 1.00 79.62 440 SER A O 1
ATOM 3462 N N . GLN A 1 441 ? -11.772 3.547 -17.622 1.00 77.25 441 GLN A N 1
ATOM 3463 C CA . GLN A 1 441 ? -11.543 3.150 -19.002 1.00 77.25 441 GLN A CA 1
ATOM 3464 C C . GLN A 1 441 ? -10.295 2.265 -19.047 1.00 77.25 441 GLN A C 1
ATOM 3466 O O . GLN A 1 441 ? -9.302 2.536 -18.374 1.00 77.25 441 GLN A O 1
ATOM 3471 N N . TRP A 1 442 ? -10.380 1.156 -19.774 1.00 78.25 442 TRP A N 1
ATOM 3472 C CA . TRP A 1 442 ? -9.232 0.316 -20.086 1.00 78.25 442 TRP A CA 1
ATOM 3473 C C . TRP A 1 442 ? -9.389 -0.152 -21.529 1.00 78.25 442 TRP A C 1
ATOM 3475 O O . TRP A 1 442 ? -10.397 -0.795 -21.824 1.00 78.25 442 TRP A O 1
ATOM 3485 N N . PRO A 1 443 ? -8.462 0.191 -22.435 1.00 68.81 443 PRO A N 1
ATOM 3486 C CA . PRO A 1 443 ? -8.549 -0.252 -23.812 1.00 68.81 443 PRO A CA 1
ATOM 3487 C C . PRO A 1 443 ? -8.381 -1.768 -23.860 1.00 68.81 443 PRO A C 1
ATOM 3489 O O . PRO A 1 443 ? -7.515 -2.328 -23.179 1.00 68.81 443 PRO A O 1
ATOM 3492 N N . GLU A 1 444 ? -9.183 -2.427 -24.686 1.00 65.06 444 GLU A N 1
ATOM 3493 C CA . GLU A 1 444 ? -8.872 -3.784 -25.117 1.00 65.06 444 GLU A CA 1
ATOM 3494 C C . GLU A 1 444 ? -7.579 -3.777 -25.939 1.00 65.06 444 GLU A C 1
ATOM 3496 O O . GLU A 1 444 ? -7.205 -2.761 -26.540 1.00 65.06 444 GLU A O 1
ATOM 3501 N N . ALA A 1 445 ? -6.866 -4.903 -25.935 1.00 63.44 445 ALA A N 1
ATOM 3502 C CA . ALA A 1 445 ? -5.665 -5.027 -26.743 1.00 63.44 445 ALA A CA 1
ATOM 3503 C C . ALA A 1 445 ? -6.041 -4.840 -28.227 1.00 63.44 445 ALA A C 1
ATOM 3505 O O . ALA A 1 445 ? -7.025 -5.419 -28.687 1.00 63.44 445 ALA A O 1
ATOM 3506 N N . PRO A 1 446 ? -5.288 -4.056 -29.015 1.00 58.38 446 PRO A N 1
ATOM 3507 C CA . PRO A 1 446 ? -5.550 -3.944 -30.446 1.00 58.38 446 PRO A CA 1
ATOM 3508 C C . PRO A 1 446 ? -5.577 -5.342 -31.085 1.00 58.38 446 PRO A C 1
ATOM 3510 O O . PRO A 1 446 ? -4.586 -6.052 -31.002 1.00 58.38 446 PRO A O 1
ATOM 3513 N N . GLY A 1 447 ? -6.685 -5.751 -31.708 1.00 55.66 447 GLY A N 1
ATOM 3514 C CA . GLY A 1 447 ? -6.800 -7.070 -32.352 1.00 55.66 447 GLY A CA 1
ATOM 3515 C C . GLY A 1 447 ? -7.356 -8.207 -31.485 1.00 55.66 447 GLY A C 1
ATOM 3516 O O . GLY A 1 447 ? -7.388 -9.339 -31.958 1.00 55.66 447 GLY A O 1
ATOM 3517 N N . SER A 1 448 ? -7.830 -7.940 -30.263 1.00 49.84 448 SER A N 1
ATOM 3518 C CA . SER A 1 448 ? -8.736 -8.858 -29.562 1.00 49.84 448 SER A CA 1
ATOM 3519 C C . SER A 1 448 ? -10.157 -8.695 -30.114 1.00 49.84 448 SER A C 1
ATOM 3521 O O . SER A 1 448 ? -10.930 -7.884 -29.612 1.00 49.84 448 SER A O 1
ATOM 3523 N N . THR A 1 449 ? -10.480 -9.415 -31.188 1.00 41.56 449 THR A N 1
ATOM 3524 C CA . THR A 1 449 ? -11.862 -9.639 -31.653 1.00 41.56 449 THR A CA 1
ATOM 3525 C C . THR A 1 449 ? -12.166 -11.116 -31.655 1.00 41.56 449 THR A C 1
ATOM 3527 O O . THR A 1 449 ? -11.308 -11.852 -32.198 1.00 41.56 449 THR A O 1
#

Secondary structure (DSSP, 8-state):
----S---PPTT--HHHHHHHHHHHTT---TTS-TT-----HHHHHHHHHHHHHHTTTS--PPEEEEETTGGGT-SSPPHHHHHHHIIIIISSTTEEEEE--SS---TT-STTS-TTS--SS-PPP-----PPPPP----HHHHHHHS--SSS---HHHHHHTTT-HHHHHHHHTTS--HHHHHHHTT----TTTHHHHHHHHHHHHHH-B--GGGGGGGGG-EEEEETTEEEEE--HHHHHHHHTSHHHHHHH--S-HIIIIIHHHHHHTT-TT-THHHHHHHHHHHHHHHHHHHHSTT---GGGTTTT----TT--EEEEEEEPTT--SHHHHHHHHHHHHTTT-SEEEEEEEES-TT-SS-SEEEEEEETTEEEEEEEE--TTSPS-SSPPPTTSSEEEE--SS--S-----TTEEEPPHHHHHHHH-TTTGGGS-S--PPPTT--